Protein AF-0000000077857032 (afdb_homodimer)

Nearest PDB structures (foldseek):
  3gz7-assembly1_B  TM=8.065E-01  e=2.046E-04  Bordetella bronchiseptica
  2q3p-assembly1_A  TM=6.464E-01  e=2.673E-02  Arabidopsis thaliana
  1q53-assembly1_B  TM=6.019E-01  e=1.773E-02  Arabidopsis thaliana
  7w6e-assembly1_A  TM=6.313E-01  e=1.576E-02  Cannabis sativa
  3bgu-assembly1_A  TM=6.142E-01  e=7.253E-02  Thermobifida fusca YX

Organism: Aspergillus terreus (NCBI:txid33178)

pLDDT: mean 90.96, std 9.14, range [57.19, 98.75]

Foldseek 3Di:
DKWKKKWKKFWPVLDDQDLQLLVLVVVLQVVLCVQAVAHKFKWAFPVRRRMIIIITMHPDPCCVPVPVCPDPSNVVSCVSCVVTMDIPDMFIWPWHTDHPDDDDLQALQNAQKKKKKKFWAAPVLVVVLVVLVVVLQVVLCVLSPPHHKTKGWTDDDDPPDPDRITIIIIIGHDNDPVSVVVCCVPPDPSNVCSNVRTPDMDITMIGTDDSD/DKWKKKWKKFWPVLDDQDLQLLVLVVVLQVVLCVQFVAHKFKWAFPVRRRMIIIITMHPDPCCVPVPVCPDPSNVVSCVSCVVTMDIPDMFIWPWHTDHPDDDDLQALQNAQKKKKKKFWAAPVLVVVLVVLVVVLQVVLCVLSPPHHKTKGWTDDDDPPDPDRITIIIIIGHDNDPVSVVVCCVPPDPSNVCSNVRTPDMDITMIGTDDSD

Radius of gyration: 23.75 Å; Cα contacts (8 Å, |Δi|>4): 879; chains: 2; bounding box: 43×75×58 Å

Solvent-accessible surface area (backbone atoms only — not comparable to full-atom values): 21799 Å² total; per-residue (Å²): 106,53,21,21,36,47,30,38,33,32,38,68,80,66,45,79,82,47,62,67,57,48,34,50,50,30,46,42,40,51,51,49,19,67,72,50,71,15,50,35,45,48,24,32,25,65,90,48,64,28,29,34,37,38,41,33,24,28,63,25,70,57,52,46,63,67,49,43,55,74,27,68,68,46,47,51,44,50,59,73,38,51,85,52,36,45,78,75,49,71,48,37,25,55,28,79,42,62,63,78,63,72,90,42,80,39,38,16,87,68,31,66,21,29,36,43,35,41,34,31,22,38,68,88,31,42,65,64,32,53,60,41,44,56,54,38,50,55,54,52,28,64,73,32,56,73,17,42,73,46,53,28,43,55,73,67,75,67,87,84,60,82,68,69,56,42,46,36,38,40,39,37,29,29,83,39,73,64,60,51,54,48,48,68,66,63,40,53,75,75,54,51,43,46,61,75,36,34,82,44,72,48,78,47,42,25,28,70,32,51,50,93,107,52,20,21,37,48,29,37,31,36,36,68,80,65,46,77,84,46,63,68,57,48,34,50,49,30,46,42,40,50,52,49,19,66,71,49,72,16,49,35,43,48,25,32,24,64,91,48,61,28,30,34,37,39,40,34,24,26,63,24,68,58,50,47,63,70,50,42,55,72,26,69,68,45,46,52,45,49,59,73,37,52,84,52,35,45,77,74,50,70,48,37,25,56,25,79,43,62,63,80,64,72,87,43,80,39,38,17,87,68,30,66,21,30,38,44,35,41,35,31,21,38,67,88,33,42,65,62,31,54,59,42,43,57,55,35,49,54,52,51,27,64,72,31,56,73,18,42,72,48,55,29,43,56,73,67,75,66,87,85,59,82,69,70,56,42,47,37,38,40,39,38,29,28,84,39,71,64,59,51,52,47,48,68,66,63,40,53,74,75,53,50,42,47,60,74,36,35,82,45,72,49,77,48,41,25,28,72,33,51,50,94

Sequence (424 aa):
MPVTELALLHLKNHRQISPETKCALVSGASAQARFAGYPVRLYSQIEDPSYIYLLGGWDSVSQHMNEWIPSPTNQNIMSSLADEMEVVWMFHVEIEPASGEMRSASSPLDAPVLAIERCFVGEEEKGEFEDTMMRVKGCVEECTAPRMLRCGWRIDYPEGREETHEEFVMLSGWEDVEDHLRFLETGSEDDKCWKNWTEGVDVRHARLMEVVMPVTELALLHLKNHRQISPETKCALVSGASAQARFAGYPVRLYSQIEDPSYIYLLGGWDSVSQHMNEWIPSPTNQNIMSSLADEMEVVWMFHVEIEPASGEMRSASSPLDAPVLAIERCFVGEEEKGEFEDTMMRVKGCVEECTAPRMLRCGWRIDYPEGREETHEEFVMLSGWEDVEDHLRFLETGSEDDKCWKNWTEGVDVRHARLMEVV

Secondary structure (DSSP, 8-state):
--EEEEEEEEETTSSPPPHHHHHHHHHHHHHHHHHHTS-EEEEEESS-TTEEEEEEEES-HHIIIIIITTSHHHHHHHHHHTTTEEEEEEEEES-PPPPS----TT-GGGSSEEEEEEEEE-GGGHHHHHHHHHHHHHHHHHHSTTPPPEEEEB--PPTT-----EEEEEEEEESSHHHHHHHHHHS-TTGGGGGGG-SEEEEEEEEEPB--/--EEEEEEEEETTSSPPPHHHHHHHHHHHHHHHHHHTS-EEEEEESS-TTEEEEEEEES-HHIIIIIITTSHHHHHHHHHHTTTEEEEEEEEES-PPPPS----TT-GGGSSEEEEEEEEE-GGGHHHHHHHHHHHHHHHHHHSTTPPPEEEEB--PPTT-----EEEEEEEEESSHHHHHHHHHHS-TTTGGGGGG-SEEEEEEEEEPB--

Structure (mmCIF, N/CA/C/O backbone):
data_AF-0000000077857032-model_v1
#
loop_
_entity.id
_entity.type
_entity.pdbx_description
1 polymer 'Uncharacterized protein'
#
loop_
_atom_site.group_PDB
_atom_site.id
_atom_site.type_symbol
_atom_site.label_atom_id
_atom_site.label_alt_id
_atom_site.label_comp_id
_atom_site.label_asym_id
_atom_site.label_entity_id
_atom_site.label_seq_id
_atom_site.pdbx_PDB_ins_code
_atom_site.Cartn_x
_atom_site.Cartn_y
_atom_site.Cartn_z
_atom_site.occupancy
_atom_site.B_iso_or_equiv
_atom_site.auth_seq_id
_atom_site.auth_comp_id
_atom_site.auth_asym_id
_atom_site.auth_atom_id
_atom_site.pdbx_PDB_model_num
ATOM 1 N N . MET A 1 1 ? -12.867 26.5 4.453 1 90.25 1 MET A N 1
ATOM 2 C CA . MET A 1 1 ? -12.125 25.953 3.324 1 90.25 1 MET A CA 1
ATOM 3 C C . MET A 1 1 ? -11.594 24.547 3.648 1 90.25 1 MET A C 1
ATOM 5 O O . MET A 1 1 ? -11.172 24.297 4.773 1 90.25 1 MET A O 1
ATOM 9 N N . PRO A 1 2 ? -11.633 23.703 2.758 1 96.62 2 PRO A N 1
ATOM 10 C CA . PRO A 1 2 ? -11.141 22.344 3.039 1 96.62 2 PRO A CA 1
ATOM 11 C C . PRO A 1 2 ? -9.664 22.328 3.404 1 96.62 2 PRO A C 1
ATOM 13 O O . PRO A 1 2 ? -8.883 23.141 2.912 1 96.62 2 PRO A O 1
ATOM 16 N N . VAL A 1 3 ? -9.281 21.453 4.332 1 98 3 VAL A N 1
ATOM 17 C CA . VAL A 1 3 ? -7.91 21.375 4.824 1 98 3 VAL A CA 1
ATOM 18 C C . VAL A 1 3 ? -7.457 19.922 4.879 1 98 3 VAL A C 1
ATOM 20 O O . VAL A 1 3 ? -8.281 19 4.828 1 98 3 VAL A O 1
ATOM 23 N N . THR A 1 4 ? -6.176 19.734 4.922 1 98.31 4 THR A N 1
ATOM 24 C CA . THR A 1 4 ? -5.586 18.406 5.121 1 98.31 4 THR A CA 1
ATOM 25 C C . THR A 1 4 ? -5.016 18.281 6.531 1 98.31 4 THR A C 1
ATOM 27 O O . THR A 1 4 ? -4.277 19.156 6.992 1 98.31 4 THR A O 1
ATOM 30 N N . GLU A 1 5 ? -5.465 17.281 7.215 1 98.69 5 GLU A N 1
ATOM 31 C CA . GLU A 1 5 ? -4.855 16.875 8.477 1 98.69 5 GLU A CA 1
ATOM 32 C C . GLU A 1 5 ? -3.562 16.109 8.242 1 98.69 5 GLU A C 1
ATOM 34 O O . GLU A 1 5 ? -3.531 15.164 7.449 1 98.69 5 GLU A O 1
ATOM 39 N N . LEU A 1 6 ? -2.508 16.531 8.844 1 98.69 6 LEU A N 1
ATOM 40 C CA . LEU A 1 6 ? -1.268 15.773 8.953 1 98.69 6 LEU A CA 1
ATOM 41 C C . LEU A 1 6 ? -1.005 15.375 10.398 1 98.69 6 LEU A C 1
ATOM 43 O O . LEU A 1 6 ? -0.848 16.234 11.273 1 98.69 6 LEU A O 1
ATOM 47 N N . ALA A 1 7 ? -0.994 14.078 10.633 1 98.56 7 ALA A N 1
ATOM 48 C CA . ALA A 1 7 ? -0.755 13.57 11.977 1 98.56 7 ALA A CA 1
ATOM 49 C C . ALA A 1 7 ? 0.394 12.562 11.984 1 98.56 7 ALA A C 1
ATOM 51 O O . ALA A 1 7 ? 0.593 11.828 11.016 1 98.56 7 ALA A O 1
ATOM 52 N N . LEU A 1 8 ? 1.129 12.617 13 1 98.56 8 LEU A N 1
ATOM 53 C CA . LEU A 1 8 ? 2.16 11.625 13.266 1 98.56 8 LEU A CA 1
ATOM 54 C C . LEU A 1 8 ? 1.795 10.766 14.477 1 98.56 8 LEU A C 1
ATOM 56 O O . LEU A 1 8 ? 1.559 11.297 15.562 1 98.56 8 LEU A O 1
ATOM 60 N N . LEU A 1 9 ? 1.726 9.477 14.18 1 97.62 9 LEU A N 1
ATOM 61 C CA . LEU A 1 9 ? 1.453 8.484 15.219 1 97.62 9 LEU A CA 1
ATOM 62 C C . LEU A 1 9 ? 2.707 7.68 15.539 1 97.62 9 LEU A C 1
ATOM 64 O O . LEU A 1 9 ? 3.594 7.539 14.695 1 97.62 9 LEU A O 1
ATOM 68 N N . HIS A 1 10 ? 2.758 7.211 16.766 1 97.56 10 HIS A N 1
ATOM 69 C CA . HIS A 1 10 ? 3.906 6.41 17.172 1 97.56 10 HIS A CA 1
ATOM 70 C C . HIS A 1 10 ? 3.467 5.152 17.906 1 97.56 10 HIS A C 1
ATOM 72 O O . HIS A 1 10 ? 2.619 5.219 18.812 1 97.56 10 HIS A O 1
ATOM 78 N N . LEU A 1 11 ? 4.043 4.043 17.516 1 96.25 11 LEU A N 1
ATOM 79 C CA . LEU A 1 11 ? 3.812 2.787 18.219 1 96.25 11 LEU A CA 1
ATOM 80 C C . LEU A 1 11 ? 4.574 2.758 19.547 1 96.25 11 LEU A C 1
ATOM 82 O O . LEU A 1 11 ? 5.789 2.951 19.562 1 96.25 11 LEU A O 1
ATOM 86 N N . LYS A 1 12 ? 3.922 2.438 20.562 1 93.12 12 LYS A N 1
ATOM 87 C CA . LYS A 1 12 ? 4.516 2.496 21.891 1 93.12 12 LYS A CA 1
ATOM 88 C C . LYS A 1 12 ? 5.551 1.392 22.078 1 93.12 12 LYS A C 1
ATOM 90 O O . LYS A 1 12 ? 6.488 1.54 22.875 1 93.12 12 LYS A O 1
ATOM 95 N N . ASN A 1 13 ? 5.391 0.287 21.344 1 86.31 13 ASN A N 1
ATOM 96 C CA . ASN A 1 13 ? 6.359 -0.8 21.453 1 86.31 13 ASN A CA 1
ATOM 97 C C . ASN A 1 13 ? 7.633 -0.497 20.656 1 86.31 13 ASN A C 1
ATOM 99 O O . ASN A 1 13 ? 8.609 -1.246 20.734 1 86.31 13 ASN A O 1
ATOM 103 N N . HIS A 1 14 ? 7.648 0.582 19.906 1 83.81 14 HIS A N 1
ATOM 104 C CA . HIS A 1 14 ? 8.766 1.091 19.125 1 83.81 14 HIS A CA 1
ATOM 105 C C . HIS A 1 14 ? 9.227 0.066 18.094 1 83.81 14 HIS A C 1
ATOM 107 O O . HIS A 1 14 ? 10.398 0.056 17.703 1 83.81 14 HIS A O 1
ATOM 113 N N . ARG A 1 15 ? 8.359 -0.955 17.875 1 82.44 15 ARG A N 1
ATOM 114 C CA . ARG A 1 15 ? 8.672 -2.02 16.922 1 82.44 15 ARG A CA 1
ATOM 115 C C . ARG A 1 15 ? 7.672 -2.049 15.781 1 82.44 15 ARG A C 1
ATOM 117 O O . ARG A 1 15 ? 7.312 -1.004 15.234 1 82.44 15 ARG A O 1
ATOM 124 N N . GLN A 1 16 ? 7.25 -3.211 15.43 1 81.81 16 GLN A N 1
ATOM 125 C CA . GLN A 1 16 ? 6.383 -3.402 14.266 1 81.81 16 GLN A CA 1
ATOM 126 C C . GLN A 1 16 ? 4.914 -3.396 14.68 1 81.81 16 GLN A C 1
ATOM 128 O O . GLN A 1 16 ? 4.578 -3.74 15.812 1 81.81 16 GLN A O 1
ATOM 133 N N . ILE A 1 17 ? 4.164 -2.932 13.836 1 88.88 17 ILE A N 1
ATOM 134 C CA . ILE A 1 17 ? 2.725 -2.846 14.062 1 88.88 17 ILE A CA 1
ATOM 135 C C . ILE A 1 17 ? 2.129 -4.25 14.125 1 88.88 17 ILE A C 1
ATOM 137 O O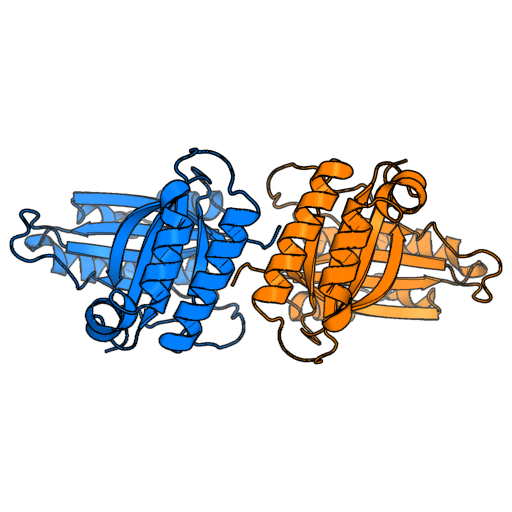 . ILE A 1 17 ? 2.477 -5.117 13.32 1 88.88 17 ILE A O 1
ATOM 141 N N . SER A 1 18 ? 1.318 -4.504 15.133 1 90.94 18 SER A N 1
ATOM 142 C CA . SER A 1 18 ? 0.631 -5.789 15.234 1 90.94 18 SER A CA 1
ATOM 143 C C . SER A 1 18 ? -0.574 -5.844 14.297 1 90.94 18 SER A C 1
ATOM 145 O O . SER A 1 18 ? -1.127 -4.809 13.922 1 90.94 18 SER A O 1
ATOM 147 N N . PRO A 1 19 ? -0.961 -7.074 13.953 1 90.88 19 PRO A N 1
ATOM 148 C CA . PRO A 1 19 ? -2.174 -7.184 13.141 1 90.88 19 PRO A CA 1
ATOM 149 C C . PRO A 1 19 ? -3.389 -6.535 13.797 1 90.88 19 PRO A C 1
ATOM 151 O O . PRO A 1 19 ? -4.219 -5.93 13.109 1 90.88 19 PRO A O 1
ATOM 154 N N . GLU A 1 20 ? -3.475 -6.652 15.031 1 91.44 20 GLU A N 1
ATOM 155 C CA . GLU A 1 20 ? -4.598 -6.07 15.766 1 91.44 20 GLU A CA 1
ATOM 156 C C . GLU A 1 20 ? -4.586 -4.547 15.664 1 91.44 20 GLU A C 1
ATOM 158 O O . GLU A 1 20 ? -5.633 -3.928 15.453 1 91.44 20 GLU A O 1
ATOM 163 N N . THR A 1 21 ? -3.408 -4.012 15.914 1 92.62 21 THR A N 1
ATOM 164 C CA . THR A 1 21 ? -3.279 -2.562 15.812 1 92.62 21 THR A CA 1
ATOM 165 C C . THR A 1 21 ? -3.574 -2.09 14.398 1 92.62 21 THR A C 1
ATOM 167 O O . THR A 1 21 ? -4.238 -1.07 14.203 1 92.62 21 THR A O 1
ATOM 170 N N . LYS A 1 22 ? -3.088 -2.828 13.477 1 93.31 22 LYS A N 1
ATOM 171 C CA . LYS A 1 22 ? -3.342 -2.5 12.078 1 93.31 22 LYS A CA 1
ATOM 172 C C . LYS A 1 22 ? -4.836 -2.529 11.766 1 93.31 22 LYS A C 1
ATOM 174 O O . LYS A 1 22 ? -5.352 -1.641 11.086 1 93.31 22 LYS A O 1
ATOM 179 N N . CYS A 1 23 ? -5.531 -3.504 12.266 1 92.75 23 CYS A N 1
ATOM 180 C CA . CYS A 1 23 ? -6.977 -3.598 12.078 1 92.75 23 CYS A CA 1
ATOM 181 C C . CYS A 1 23 ? -7.688 -2.395 12.68 1 92.75 23 CYS A C 1
ATOM 183 O O . CYS A 1 23 ? -8.617 -1.852 12.086 1 92.75 23 CYS A O 1
ATOM 185 N N . ALA A 1 24 ? -7.211 -2.018 13.805 1 93.06 24 ALA A N 1
ATOM 186 C CA . ALA A 1 24 ? -7.805 -0.855 14.461 1 93.06 24 ALA A CA 1
ATOM 187 C C . ALA A 1 24 ? -7.59 0.409 13.633 1 93.06 24 ALA A C 1
ATOM 189 O O . ALA A 1 24 ? -8.484 1.252 13.531 1 93.06 24 ALA A O 1
ATOM 190 N N . LEU A 1 25 ? -6.434 0.507 13.07 1 93.69 25 LEU A N 1
ATOM 191 C CA . LEU A 1 25 ? -6.133 1.648 12.211 1 93.69 25 LEU A CA 1
ATOM 192 C C . LEU A 1 25 ? -7.008 1.629 10.961 1 93.69 25 LEU A C 1
ATOM 194 O O . LEU A 1 25 ? -7.504 2.672 10.531 1 93.69 25 LEU A O 1
ATOM 198 N N . VAL A 1 26 ? -7.188 0.47 10.422 1 91.38 26 VAL A N 1
ATOM 199 C CA . VAL A 1 26 ? -8.047 0.313 9.25 1 91.38 26 VAL A CA 1
ATOM 200 C C . VAL A 1 26 ? -9.461 0.786 9.578 1 91.38 26 VAL A C 1
ATOM 202 O O . VAL A 1 26 ? -10.039 1.597 8.852 1 91.38 26 VAL A O 1
ATOM 205 N N . SER A 1 27 ? -9.945 0.306 10.617 1 92.44 27 SER A N 1
ATOM 206 C CA . SER A 1 27 ? -11.312 0.641 11.023 1 92.44 27 SER A CA 1
ATOM 207 C C . SER A 1 27 ? -11.445 2.131 11.312 1 92.44 27 SER A C 1
ATOM 209 O O . SER A 1 27 ? -12.422 2.762 10.906 1 92.44 27 SER A O 1
ATOM 211 N N . GLY A 1 28 ? -10.508 2.641 12.008 1 95.44 28 GLY A N 1
ATOM 212 C CA . GLY A 1 28 ? -10.531 4.055 12.336 1 95.44 28 GLY A CA 1
ATOM 213 C C . GLY A 1 28 ? -10.445 4.957 11.117 1 95.44 28 GLY A C 1
ATOM 214 O O . GLY A 1 28 ? -11.203 5.918 10.992 1 95.44 28 GLY A O 1
ATOM 215 N N . ALA A 1 29 ? -9.516 4.621 10.258 1 94.75 29 ALA A N 1
ATOM 216 C CA . ALA A 1 29 ? -9.344 5.406 9.039 1 94.75 29 ALA A CA 1
ATOM 217 C C . ALA A 1 29 ? -10.609 5.367 8.18 1 94.75 29 ALA A C 1
ATOM 219 O O . ALA A 1 29 ? -11 6.383 7.602 1 94.75 29 ALA A O 1
ATOM 220 N N . SER A 1 30 ? -11.195 4.223 8.125 1 93.94 30 SER A N 1
ATOM 221 C CA . SER A 1 30 ? -12.422 4.074 7.352 1 93.94 30 SER A CA 1
ATOM 222 C C . SER A 1 30 ? -13.555 4.906 7.953 1 93.94 30 SER A C 1
ATOM 224 O O . SER A 1 30 ? -14.32 5.543 7.227 1 93.94 30 SER A O 1
ATOM 226 N N . ALA A 1 31 ? -13.672 4.852 9.219 1 96.69 31 ALA A N 1
ATOM 227 C CA . ALA A 1 31 ? -14.695 5.633 9.898 1 96.69 31 ALA A CA 1
ATOM 228 C C . ALA A 1 31 ? -14.484 7.129 9.68 1 96.69 31 ALA A C 1
ATOM 230 O O . ALA A 1 31 ? -15.438 7.863 9.414 1 96.69 31 ALA A O 1
ATOM 231 N N . GLN A 1 32 ? -13.242 7.527 9.789 1 97.25 32 GLN A N 1
ATOM 232 C CA . GLN A 1 32 ? -12.922 8.938 9.562 1 97.25 32 GLN A CA 1
ATOM 233 C C . GLN A 1 32 ? -13.258 9.359 8.141 1 97.25 32 GLN A C 1
ATOM 235 O O . GLN A 1 32 ? -13.82 10.43 7.914 1 97.25 32 GLN A O 1
ATOM 240 N N . ALA A 1 33 ? -12.883 8.562 7.219 1 95.5 33 ALA A N 1
ATOM 241 C CA . ALA A 1 33 ? -13.148 8.859 5.812 1 95.5 33 ALA A CA 1
ATOM 242 C C . ALA A 1 33 ? -14.641 9 5.555 1 95.5 33 ALA A C 1
ATOM 244 O O . ALA A 1 33 ? -15.07 9.914 4.844 1 95.5 33 ALA A O 1
ATOM 245 N N . ARG A 1 34 ? -15.383 8.102 6.121 1 94.5 34 ARG A N 1
ATOM 246 C CA . ARG A 1 34 ? -16.828 8.133 5.945 1 94.5 34 ARG A CA 1
ATOM 247 C C . ARG A 1 34 ? -17.438 9.391 6.551 1 94.5 34 ARG A C 1
ATOM 249 O O . ARG A 1 34 ? -18.312 10.016 5.957 1 94.5 34 ARG A O 1
ATOM 256 N N . PHE A 1 35 ? -16.969 9.766 7.609 1 97.19 35 PHE A N 1
ATOM 257 C CA . PHE A 1 35 ? -17.484 10.945 8.305 1 97.19 35 PHE A CA 1
ATOM 258 C C . PHE A 1 35 ? -17.109 12.219 7.547 1 97.19 35 PHE A C 1
ATOM 260 O O . PHE A 1 35 ? -17.969 13.086 7.336 1 97.19 35 PHE A O 1
ATOM 267 N N . ALA A 1 36 ? -15.844 12.328 7.168 1 96.75 36 ALA A N 1
ATOM 268 C CA . ALA A 1 36 ? -15.305 13.562 6.594 1 96.75 36 ALA A CA 1
ATOM 269 C C . ALA A 1 36 ? -15.664 13.68 5.117 1 96.75 36 ALA A C 1
ATOM 271 O O . ALA A 1 36 ? -15.711 14.781 4.57 1 96.75 36 ALA A O 1
ATOM 272 N N . GLY A 1 37 ? -15.836 12.484 4.453 1 94.81 37 GLY A N 1
ATOM 273 C CA . GLY A 1 37 ? -16.094 12.484 3.023 1 94.81 37 GLY A CA 1
ATOM 274 C C . GLY A 1 37 ? -14.836 12.594 2.184 1 94.8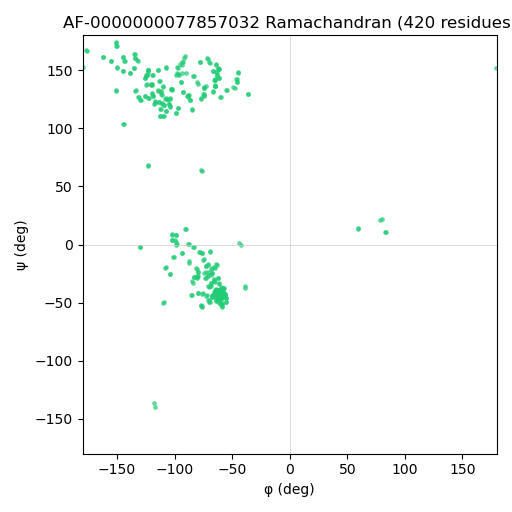1 37 GLY A C 1
ATOM 275 O O . GLY A 1 37 ? -14.906 12.922 0.998 1 94.81 37 GLY A O 1
ATOM 276 N N . TYR A 1 38 ? -13.688 12.453 2.828 1 95 38 TYR A N 1
ATOM 277 C CA . TYR A 1 38 ? -12.383 12.453 2.172 1 95 38 TYR A CA 1
ATOM 278 C C . TYR A 1 38 ? -11.617 11.18 2.488 1 95 38 TYR A C 1
ATOM 280 O O . TYR A 1 38 ? -11.773 10.602 3.568 1 95 38 TYR A O 1
ATOM 288 N N . PRO A 1 39 ? -10.797 10.766 1.581 1 92.81 39 PRO A N 1
ATOM 289 C CA . PRO A 1 39 ? -9.977 9.586 1.895 1 92.81 39 PRO A CA 1
ATOM 290 C C . PRO A 1 39 ? -8.969 9.852 3.01 1 92.81 39 PRO A C 1
ATOM 292 O O . PRO A 1 39 ? -8.57 11 3.229 1 92.81 39 PRO A O 1
ATOM 295 N N . VAL A 1 40 ? -8.719 8.82 3.697 1 95.38 40 VAL A N 1
ATOM 296 C CA . VAL A 1 40 ? -7.652 8.82 4.695 1 95.38 40 VAL A CA 1
ATOM 297 C C . VAL A 1 40 ? -6.52 7.898 4.238 1 95.38 40 VAL A C 1
ATOM 299 O O . VAL A 1 40 ? -6.766 6.789 3.768 1 95.38 40 VAL A O 1
ATOM 302 N N . ARG A 1 41 ? -5.312 8.398 4.324 1 94.56 41 ARG A N 1
ATOM 303 C CA . ARG A 1 41 ? -4.145 7.605 3.949 1 94.56 41 ARG A CA 1
ATOM 304 C C . ARG A 1 41 ? -3.188 7.449 5.125 1 94.56 41 ARG A C 1
ATOM 306 O O . ARG A 1 41 ? -2.975 8.391 5.891 1 94.56 41 ARG A O 1
ATOM 313 N N . LEU A 1 42 ? -2.691 6.246 5.234 1 96.31 42 LEU A N 1
ATOM 314 C CA . LEU A 1 42 ? -1.706 5.93 6.262 1 96.31 42 LEU A CA 1
ATOM 315 C C . LEU A 1 42 ? -0.364 5.57 5.637 1 96.31 42 LEU A C 1
ATOM 317 O O . LEU A 1 42 ? -0.314 4.836 4.645 1 96.31 42 LEU A O 1
ATOM 321 N N . TYR A 1 43 ? 0.689 6.152 6.148 1 96.38 43 TYR A N 1
ATOM 322 C CA . TYR A 1 43 ? 2.041 5.914 5.656 1 96.38 43 TYR A CA 1
ATOM 323 C C . TYR A 1 43 ? 2.959 5.449 6.781 1 96.38 43 TYR A C 1
ATOM 325 O O . TYR A 1 43 ? 2.914 5.988 7.891 1 96.38 43 TYR A O 1
ATOM 333 N N . SER A 1 44 ? 3.785 4.477 6.512 1 95.06 44 SER A N 1
ATOM 334 C CA . SER A 1 44 ? 4.859 4.102 7.426 1 95.06 44 SER A CA 1
ATOM 335 C C . SER A 1 44 ? 6.121 4.91 7.156 1 95.06 44 SER A C 1
ATOM 337 O O . SER A 1 44 ? 6.57 5.012 6.012 1 95.06 44 SER A O 1
ATOM 339 N N . GLN A 1 45 ? 6.633 5.484 8.195 1 96.44 45 GLN A N 1
ATOM 340 C CA . GLN A 1 45 ? 7.902 6.188 8.031 1 96.44 45 GLN A CA 1
ATOM 341 C C . GLN A 1 45 ? 9.023 5.215 7.668 1 96.44 45 GLN A C 1
ATOM 343 O O . GLN A 1 45 ? 9.125 4.129 8.242 1 96.44 45 GLN A O 1
ATOM 348 N N . ILE A 1 46 ? 9.812 5.609 6.746 1 94.31 46 ILE A N 1
ATOM 349 C CA . ILE A 1 46 ? 10.852 4.727 6.234 1 94.31 46 ILE A CA 1
ATOM 350 C C . ILE A 1 46 ? 12.039 4.715 7.195 1 94.31 46 ILE A C 1
ATOM 352 O O . ILE A 1 46 ? 12.602 3.658 7.488 1 94.31 46 ILE A O 1
ATOM 356 N N . GLU A 1 47 ? 12.453 5.887 7.746 1 95.31 47 GLU A N 1
ATOM 357 C CA . GLU A 1 47 ? 13.594 5.992 8.656 1 95.31 47 GLU A CA 1
ATOM 358 C C . GLU A 1 47 ? 13.344 5.211 9.945 1 95.31 47 GLU A C 1
ATOM 360 O O . GLU A 1 47 ? 14.266 4.594 10.484 1 95.31 47 GLU A O 1
ATOM 365 N N . ASP A 1 48 ? 12.148 5.234 10.469 1 94.75 48 ASP A N 1
ATOM 366 C CA . ASP A 1 48 ? 11.727 4.508 11.664 1 94.75 48 ASP A CA 1
ATOM 367 C C . ASP A 1 48 ? 10.273 4.035 11.531 1 94.75 48 ASP A C 1
ATOM 369 O O . ASP A 1 48 ? 9.344 4.809 11.742 1 94.75 48 ASP A O 1
ATOM 373 N N . PRO A 1 49 ? 10.094 2.793 11.266 1 92.75 49 PRO A N 1
ATOM 374 C CA . PRO A 1 49 ? 8.766 2.271 10.938 1 92.75 49 PRO A CA 1
ATOM 375 C C . PRO A 1 49 ? 7.812 2.285 12.133 1 92.75 49 PRO A C 1
ATOM 377 O O . PRO A 1 49 ? 6.625 1.981 11.984 1 92.75 49 PRO A O 1
ATOM 380 N N . SER A 1 50 ? 8.305 2.633 13.297 1 95.19 50 SER A N 1
ATOM 381 C CA . SER A 1 50 ? 7.402 2.752 14.445 1 95.19 50 SER A CA 1
ATOM 382 C C . SER A 1 50 ? 6.586 4.039 14.375 1 95.19 50 SER A C 1
ATOM 384 O O . SER A 1 50 ? 5.652 4.23 15.148 1 95.19 50 SER A O 1
ATOM 386 N N . TYR A 1 51 ? 6.926 4.887 13.406 1 96.88 51 TYR A N 1
ATOM 387 C CA . TYR A 1 51 ? 6.16 6.109 13.18 1 96.88 51 TYR A CA 1
ATOM 388 C C . TYR A 1 51 ? 5.242 5.961 11.977 1 96.88 51 TYR A C 1
ATOM 390 O O . TYR A 1 51 ? 5.645 5.426 10.938 1 96.88 51 TYR A O 1
ATOM 398 N N . ILE A 1 52 ? 3.988 6.379 12.133 1 97 52 ILE A N 1
ATOM 399 C CA . ILE A 1 52 ? 2.963 6.277 11.102 1 97 52 ILE A CA 1
ATOM 400 C C . ILE A 1 52 ? 2.352 7.652 10.844 1 97 52 ILE A C 1
ATOM 402 O O . ILE A 1 52 ? 1.934 8.336 11.781 1 97 52 ILE A O 1
ATOM 406 N N . TYR A 1 53 ? 2.326 8.031 9.594 1 98 53 TYR A N 1
ATOM 407 C CA . TYR A 1 53 ? 1.674 9.281 9.219 1 98 53 TYR A CA 1
ATOM 408 C C . TYR A 1 53 ? 0.233 9.039 8.789 1 98 53 TYR A C 1
ATOM 410 O O . TYR A 1 53 ? -0.058 8.047 8.109 1 98 53 TYR A O 1
ATOM 418 N N . LEU A 1 54 ? -0.618 9.898 9.18 1 97.94 54 LEU A N 1
ATOM 419 C CA . LEU A 1 54 ? -2.004 9.922 8.727 1 97.94 54 LEU A CA 1
ATOM 420 C C . LEU A 1 54 ? -2.312 11.211 7.98 1 97.94 54 LEU A C 1
ATOM 422 O O . LEU A 1 54 ? -2.064 12.305 8.492 1 97.94 54 LEU A O 1
ATOM 426 N N . LEU A 1 55 ? -2.732 11.094 6.742 1 97.56 55 LEU A N 1
ATOM 427 C CA . LEU A 1 55 ? -3.24 12.211 5.953 1 97.56 55 LEU A CA 1
ATOM 428 C C . LEU A 1 55 ? -4.746 12.086 5.734 1 97.56 55 LEU A C 1
ATOM 430 O O . LEU A 1 55 ? -5.219 11.078 5.203 1 97.56 55 LEU A O 1
ATOM 434 N N . GLY A 1 56 ? -5.48 13.086 6.199 1 97.25 56 GLY A N 1
ATOM 435 C CA . GLY A 1 56 ? -6.926 13.094 6.043 1 97.25 56 GLY A CA 1
ATOM 436 C C . GLY A 1 56 ? -7.473 14.461 5.664 1 97.25 56 GLY A C 1
ATOM 437 O O . GLY A 1 56 ? -6.938 15.484 6.082 1 97.25 56 GLY A O 1
ATOM 438 N N . GLY A 1 57 ? -8.508 14.422 4.914 1 97.31 57 GLY A N 1
ATOM 439 C CA . GLY A 1 57 ? -9.141 15.664 4.516 1 97.31 57 GLY A CA 1
ATOM 440 C C . GLY A 1 57 ? -10.336 16.031 5.375 1 97.31 57 GLY A C 1
ATOM 441 O O . GLY A 1 57 ? -10.977 15.156 5.965 1 97.31 57 GLY A O 1
ATOM 442 N N . TRP A 1 58 ? -10.562 17.312 5.434 1 97.94 58 TRP A N 1
ATOM 443 C CA . TRP A 1 58 ? -11.703 17.859 6.16 1 97.94 58 TRP A CA 1
ATOM 444 C C . TRP A 1 58 ? -12.258 19.094 5.453 1 97.94 58 TRP A C 1
ATOM 446 O O . TRP A 1 58 ? -11.508 19.859 4.844 1 97.94 58 TRP A O 1
ATOM 456 N N . ASP A 1 59 ? -13.531 19.25 5.609 1 97.5 59 ASP A N 1
ATOM 457 C CA . ASP A 1 59 ? -14.133 20.469 5.07 1 97.5 59 ASP A CA 1
ATOM 458 C C . ASP A 1 59 ? -13.625 21.703 5.805 1 97.5 59 ASP A C 1
ATOM 460 O O . ASP A 1 59 ? -13.602 22.797 5.242 1 97.5 59 ASP A O 1
ATOM 464 N N . SER A 1 60 ? -13.312 21.469 7.055 1 97.5 60 SER A N 1
ATOM 465 C CA . SER A 1 60 ? -12.789 22.562 7.879 1 97.5 60 SER A CA 1
ATOM 466 C C . SER A 1 60 ? -12.086 22.016 9.117 1 97.5 60 SER A C 1
ATOM 468 O O . SER A 1 60 ? -12.312 20.875 9.516 1 97.5 60 SER A O 1
ATOM 470 N N . VAL A 1 61 ? -11.289 22.906 9.648 1 97.75 61 VAL A N 1
ATOM 471 C CA . VAL A 1 61 ? -10.672 22.547 10.922 1 97.75 61 VAL A CA 1
ATOM 472 C C . VAL A 1 61 ? -11.75 22.281 11.969 1 97.75 61 VAL A C 1
ATOM 474 O O . VAL A 1 61 ? -11.633 21.344 12.758 1 97.75 61 VAL A O 1
ATOM 477 N N . SER A 1 62 ? -12.773 23.047 11.977 1 97.5 62 SER A N 1
ATOM 478 C CA . SER A 1 62 ? -13.859 22.922 12.938 1 97.5 62 SER A CA 1
ATOM 479 C C . SER A 1 62 ? -14.539 21.547 12.828 1 97.5 62 SER A C 1
ATOM 481 O O . SER A 1 62 ? -14.844 20.922 13.844 1 97.5 62 SER A O 1
ATOM 483 N N . GLN A 1 63 ? -14.773 21.109 11.625 1 97.88 63 GLN A N 1
ATOM 484 C CA . GLN A 1 63 ? -15.367 19.781 11.453 1 97.88 63 GLN A CA 1
ATOM 485 C C . GLN A 1 63 ? -14.531 18.703 12.141 1 97.88 63 GLN A C 1
ATOM 487 O O . GLN A 1 63 ? -15.078 17.828 12.812 1 97.88 63 GLN A O 1
ATOM 492 N N . HIS A 1 64 ? -13.242 18.812 11.977 1 98.56 64 HIS A N 1
ATOM 493 C CA . HIS A 1 64 ? -12.344 17.828 12.57 1 98.56 64 HIS A CA 1
ATOM 494 C C . HIS A 1 64 ? -12.305 17.969 14.094 1 98.56 64 HIS A C 1
ATOM 496 O O . HIS A 1 64 ? -12.594 17.016 14.82 1 98.56 64 HIS A O 1
ATOM 502 N N . MET A 1 65 ? -12.109 19.188 14.562 1 97.75 65 MET A N 1
ATOM 503 C CA . MET A 1 65 ? -11.758 19.422 15.961 1 97.75 65 MET A CA 1
ATOM 504 C C . MET A 1 65 ? -13 19.453 16.828 1 97.75 65 MET A C 1
ATOM 506 O O . MET A 1 65 ? -12.977 19.016 17.984 1 97.75 65 MET A O 1
ATOM 510 N N . ASN A 1 66 ? -14.062 19.922 16.312 1 97.94 66 ASN A N 1
ATOM 511 C CA . ASN A 1 66 ? -15.211 20.188 17.172 1 97.94 66 ASN A CA 1
ATOM 512 C C . ASN A 1 66 ? -16.328 19.156 16.938 1 97.94 66 ASN A C 1
ATOM 514 O O . ASN A 1 66 ? -17.219 19.016 17.766 1 97.94 66 ASN A O 1
ATOM 518 N N . GLU A 1 67 ? -16.312 18.469 15.805 1 98.38 67 GLU A N 1
ATOM 519 C CA . GLU A 1 67 ? -17.359 17.484 15.523 1 98.38 67 GLU A CA 1
ATOM 520 C C . GLU A 1 67 ? -16.797 16.062 15.586 1 98.38 67 GLU A C 1
ATOM 522 O O . GLU A 1 67 ? -17.328 15.227 16.312 1 98.38 67 GLU A O 1
ATOM 527 N N . TRP A 1 68 ? -15.727 15.734 14.938 1 98.62 68 TRP A N 1
ATOM 528 C CA . TRP A 1 68 ? -15.195 14.375 14.844 1 98.62 68 TRP A CA 1
ATOM 529 C C . TRP A 1 68 ? -14.484 13.984 16.141 1 98.62 68 TRP A C 1
ATOM 531 O O . TRP A 1 68 ? -14.781 12.93 16.719 1 98.62 68 TRP A O 1
ATOM 541 N N . ILE A 1 69 ? -13.547 14.828 16.578 1 97.94 69 ILE A N 1
ATOM 542 C CA . ILE A 1 69 ? -12.688 14.484 17.703 1 97.94 69 ILE A CA 1
ATOM 543 C C . ILE A 1 69 ? -13.555 14.133 18.906 1 97.94 69 ILE A C 1
ATOM 545 O O . ILE A 1 69 ? -13.352 13.094 19.547 1 97.94 69 ILE A O 1
ATOM 549 N N . PRO A 1 70 ? -14.586 14.938 19.219 1 98.12 70 PRO A N 1
ATOM 550 C CA . PRO A 1 70 ? -15.375 14.586 20.406 1 98.12 70 PRO A CA 1
ATOM 551 C C . PRO A 1 70 ? -16.438 13.539 20.109 1 98.12 70 PRO A C 1
ATOM 553 O O . PRO A 1 70 ? -17.156 13.102 21.016 1 98.12 70 PRO A O 1
ATOM 556 N N . SER A 1 71 ? -16.609 13.07 18.875 1 98 71 SER A N 1
ATOM 557 C CA . SER A 1 71 ? -17.641 12.102 18.531 1 98 71 SER A CA 1
ATOM 558 C C . SER A 1 71 ? -17.406 10.766 19.25 1 98 71 SER A C 1
ATOM 560 O O . SER A 1 71 ? -16.266 10.367 19.469 1 98 71 SER A O 1
ATOM 562 N N . PRO A 1 72 ? -18.531 10.062 19.562 1 97.88 72 PRO A N 1
ATOM 563 C CA . PRO A 1 72 ? -18.391 8.75 20.188 1 97.88 72 PRO A CA 1
ATOM 564 C C . PRO A 1 72 ? -17.578 7.773 19.328 1 97.88 72 PRO A C 1
ATOM 566 O O . PRO A 1 72 ? -16.797 6.984 19.859 1 97.88 72 PRO A O 1
ATOM 569 N N . THR A 1 73 ? -17.781 7.855 18.094 1 97.44 73 THR A N 1
ATOM 570 C CA . THR A 1 73 ? -17.062 6.973 17.188 1 97.44 73 THR A CA 1
ATOM 571 C C . THR A 1 73 ? -15.555 7.164 17.328 1 97.44 73 THR A C 1
ATOM 573 O O . THR A 1 73 ? -14.82 6.191 17.516 1 97.44 73 THR A O 1
ATOM 576 N N . ASN A 1 74 ? -15.109 8.391 17.203 1 97.5 74 ASN A N 1
ATOM 577 C CA . ASN A 1 74 ? -13.68 8.648 17.328 1 97.5 74 ASN A CA 1
ATOM 578 C C . ASN A 1 74 ? -13.156 8.297 18.719 1 97.5 74 ASN A C 1
ATOM 580 O O . ASN A 1 74 ? -12.055 7.754 18.844 1 97.5 74 ASN A O 1
ATOM 584 N N . GLN A 1 75 ? -13.922 8.648 19.719 1 97.19 75 GLN A N 1
ATOM 585 C CA . GLN A 1 75 ? -13.5 8.352 21.094 1 97.19 75 GLN A CA 1
ATOM 586 C C . GLN A 1 75 ? -13.312 6.852 21.297 1 97.19 75 GLN A C 1
ATOM 588 O O . GLN A 1 75 ? -12.359 6.426 21.953 1 97.19 75 GLN A O 1
ATOM 593 N N . ASN A 1 76 ? -14.133 6.066 20.766 1 96.62 76 ASN A N 1
ATOM 594 C CA . ASN A 1 76 ? -14.008 4.613 20.844 1 96.62 76 ASN A CA 1
ATOM 595 C C . ASN A 1 76 ? -12.766 4.117 20.109 1 96.62 76 ASN A C 1
ATOM 597 O O . ASN A 1 76 ? -12.047 3.248 20.609 1 96.62 76 ASN A O 1
ATOM 601 N N . ILE A 1 77 ? -12.539 4.66 18.969 1 94.75 77 ILE A N 1
ATOM 602 C CA . ILE A 1 77 ? -11.375 4.289 18.172 1 94.75 77 ILE A CA 1
ATOM 603 C C . ILE A 1 77 ? -10.102 4.637 18.953 1 94.75 77 ILE A C 1
ATOM 605 O O . ILE A 1 77 ? -9.195 3.809 19.062 1 94.75 77 ILE A O 1
ATOM 609 N N . MET A 1 78 ? -10.055 5.859 19.453 1 94.81 78 MET A N 1
ATOM 610 C CA . MET A 1 78 ? -8.883 6.312 20.203 1 94.81 78 MET A CA 1
ATOM 611 C C . MET A 1 78 ? -8.648 5.438 21.422 1 94.81 78 MET A C 1
ATOM 613 O O . MET A 1 78 ? -7.504 5.113 21.75 1 94.81 78 MET A O 1
ATOM 617 N N . SER A 1 79 ? -9.703 5.078 22.062 1 94.94 79 SER A N 1
ATOM 618 C CA . SER A 1 79 ? -9.602 4.207 23.234 1 94.94 79 SER A CA 1
ATOM 619 C C . SER A 1 79 ? -9.023 2.848 22.859 1 94.94 79 SER A C 1
ATOM 621 O O . SER A 1 79 ? -8.195 2.297 23.578 1 94.94 79 SER A O 1
ATOM 623 N N . SER A 1 80 ? -9.414 2.336 21.766 1 93.44 80 SER A N 1
ATOM 624 C CA . SER A 1 80 ? -8.953 1.024 21.312 1 93.44 80 SER A CA 1
ATOM 625 C C . SER A 1 80 ? -7.473 1.048 20.953 1 93.44 80 SER A C 1
ATOM 627 O O . SER A 1 80 ? -6.797 0.018 21.016 1 93.44 80 SER A O 1
ATOM 629 N N . LEU A 1 81 ? -6.965 2.184 20.609 1 95.12 81 LEU A N 1
ATOM 630 C CA . LEU A 1 81 ? -5.59 2.305 20.125 1 95.12 81 LEU A CA 1
ATOM 631 C C . LEU A 1 81 ? -4.676 2.812 21.25 1 95.12 81 LEU A C 1
ATOM 633 O O . LEU A 1 81 ? -3.451 2.75 21.125 1 95.12 81 LEU A O 1
ATOM 637 N N . ALA A 1 82 ? -5.23 3.252 22.328 1 93.88 82 ALA A N 1
ATOM 638 C CA . ALA A 1 82 ? -4.535 4.035 23.344 1 93.88 82 ALA A CA 1
ATOM 639 C C . ALA A 1 82 ? -3.379 3.242 23.953 1 93.88 82 ALA A C 1
ATOM 641 O O . ALA A 1 82 ? -2.34 3.814 24.297 1 93.88 82 ALA A O 1
ATOM 642 N N . ASP A 1 83 ? -3.48 1.954 24.078 1 94.31 83 ASP A N 1
ATOM 643 C CA . ASP A 1 83 ? -2.438 1.146 24.703 1 94.31 83 ASP A CA 1
ATOM 644 C C . ASP A 1 83 ? -1.29 0.883 23.734 1 94.31 83 ASP A C 1
ATOM 646 O O . ASP A 1 83 ? -0.155 0.646 24.156 1 94.31 83 ASP A O 1
ATOM 650 N N . GLU A 1 84 ? -1.581 0.959 22.484 1 95 84 GLU A N 1
ATOM 651 C CA . GLU A 1 84 ? -0.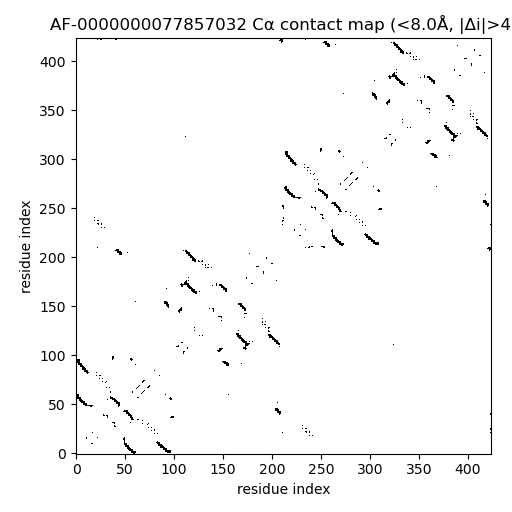608 0.507 21.484 1 95 84 GLU A CA 1
ATOM 652 C C . GLU A 1 84 ? 0.088 1.688 20.812 1 95 84 GLU A C 1
ATOM 654 O O . GLU A 1 84 ? 1.197 1.55 20.297 1 95 84 GLU A O 1
ATOM 659 N N . MET A 1 85 ? -0.604 2.84 20.797 1 95.38 85 MET A N 1
ATOM 660 C CA . MET A 1 85 ? -0.096 3.951 20 1 95.38 85 MET A CA 1
ATOM 661 C C . MET A 1 85 ? -0.385 5.285 20.688 1 95.38 85 MET A C 1
ATOM 663 O O . MET A 1 85 ? -1.244 5.367 21.562 1 95.38 85 MET A O 1
ATOM 667 N N . GLU A 1 86 ? 0.344 6.266 20.266 1 96.06 86 GLU A N 1
ATOM 668 C CA . GLU A 1 86 ? 0.118 7.641 20.703 1 96.06 86 GLU A CA 1
ATOM 669 C C . GLU A 1 86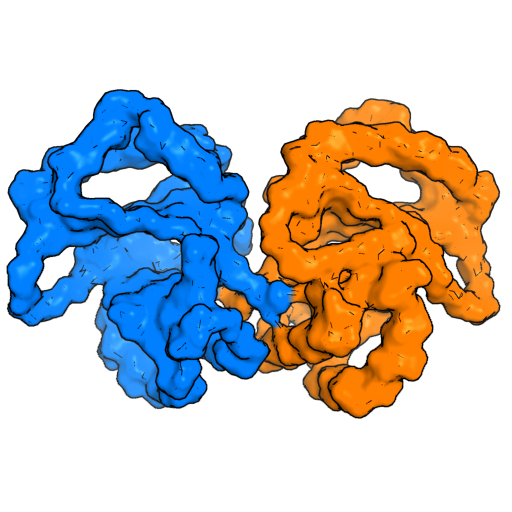 ? 0.179 8.609 19.531 1 96.06 86 GLU A C 1
ATOM 671 O O . GLU A 1 86 ? 0.82 8.32 18.516 1 96.06 86 GLU A O 1
ATOM 676 N N . VAL A 1 87 ? -0.539 9.672 19.688 1 96.81 87 VAL A N 1
ATOM 677 C CA . VAL A 1 87 ? -0.437 10.781 18.734 1 96.81 87 VAL A CA 1
ATOM 678 C C . VAL A 1 87 ? 0.725 11.688 19.125 1 96.81 87 VAL A C 1
ATOM 680 O O . VAL A 1 87 ? 0.706 12.305 20.203 1 96.81 87 VAL A O 1
ATOM 683 N N . VAL A 1 88 ? 1.705 11.758 18.266 1 97.31 88 VAL A N 1
ATOM 684 C CA . VAL A 1 88 ? 2.861 12.609 18.531 1 97.31 88 VAL A CA 1
ATOM 685 C C . VAL A 1 88 ? 2.494 14.07 18.281 1 97.31 88 VAL A C 1
ATOM 687 O O . VAL A 1 88 ? 2.705 14.93 19.141 1 97.31 88 VAL A O 1
ATOM 690 N N . TRP A 1 89 ? 1.979 14.375 17.141 1 97.19 89 TRP A N 1
ATOM 691 C CA . TRP A 1 89 ? 1.429 15.688 16.797 1 97.19 89 TRP A CA 1
ATOM 692 C C . TRP A 1 89 ? 0.402 15.57 15.68 1 97.19 89 TRP A C 1
ATOM 694 O O . TRP A 1 89 ? 0.344 14.555 14.992 1 97.19 89 TRP A O 1
ATOM 704 N N . MET A 1 90 ? -0.399 16.469 15.602 1 98.12 90 MET A N 1
ATOM 705 C CA . MET A 1 90 ? -1.402 16.594 14.547 1 98.12 90 MET A CA 1
ATOM 706 C C . MET A 1 90 ? -1.738 18.062 14.289 1 98.12 90 MET A C 1
ATOM 708 O O . MET A 1 90 ? -1.915 18.844 15.227 1 98.12 90 MET A O 1
ATOM 712 N N . PHE A 1 91 ? -1.749 18.438 13.031 1 98.19 91 PHE A N 1
ATOM 713 C CA . PHE A 1 91 ? -2.162 19.797 12.68 1 98.19 91 PHE A CA 1
ATOM 714 C C . PHE A 1 91 ? -2.787 19.828 11.289 1 98.19 91 PHE A C 1
ATOM 716 O O . PHE A 1 91 ? -2.908 18.781 10.633 1 98.19 91 PHE A O 1
ATOM 723 N N . HIS A 1 92 ? -3.285 20.953 10.953 1 98.69 92 HIS A N 1
ATOM 724 C CA . HIS A 1 92 ? -3.951 21.109 9.672 1 98.69 92 HIS A CA 1
ATOM 725 C C . HIS A 1 92 ? -3.17 22.047 8.758 1 98.69 92 HIS A C 1
ATOM 727 O O . HIS A 1 92 ? -2.615 23.047 9.227 1 98.69 92 HIS A O 1
ATOM 733 N N . VAL A 1 93 ? -3.15 21.688 7.566 1 98.44 93 VAL A N 1
ATOM 734 C CA . VAL A 1 93 ? -2.404 22.469 6.574 1 98.44 93 VAL A CA 1
ATOM 735 C C . VAL A 1 93 ? -3.338 22.891 5.445 1 98.44 93 VAL A C 1
ATOM 737 O O . VAL A 1 93 ? -4.285 22.188 5.105 1 98.44 93 VAL A O 1
ATOM 740 N N . GLU A 1 94 ? -2.998 24.062 4.867 1 97.44 94 GLU A N 1
ATOM 741 C CA . GLU A 1 94 ? -3.754 24.562 3.725 1 97.44 94 GLU A CA 1
ATOM 742 C C . GLU A 1 94 ? -3.385 23.828 2.447 1 97.44 94 GLU A C 1
ATOM 744 O O . GLU A 1 94 ? -2.857 24.406 1.504 1 97.44 94 GLU A O 1
ATOM 749 N N . ILE A 1 95 ? -3.65 22.609 2.422 1 96.69 95 ILE A N 1
ATOM 750 C CA . ILE A 1 95 ? -3.523 21.734 1.264 1 96.69 95 ILE A CA 1
ATOM 751 C C . ILE A 1 95 ? -4.887 21.141 0.912 1 96.69 95 ILE A C 1
ATOM 753 O O . ILE A 1 95 ? -5.598 20.641 1.786 1 96.69 95 ILE A O 1
ATOM 757 N N . GLU A 1 96 ? -5.191 21.266 -0.329 1 94.12 96 GLU A N 1
ATOM 758 C CA . GLU A 1 96 ? -6.449 20.672 -0.764 1 94.12 96 GLU A CA 1
ATOM 759 C C . GLU A 1 96 ? -6.465 19.172 -0.513 1 94.12 96 GLU A C 1
ATOM 761 O O . GLU A 1 96 ? -5.523 18.469 -0.881 1 94.12 96 GLU A O 1
ATOM 766 N N . PRO A 1 97 ? -7.543 18.766 0.181 1 94.62 97 PRO A N 1
ATOM 767 C CA . PRO A 1 97 ? -7.617 17.312 0.446 1 94.62 97 PRO A CA 1
ATOM 768 C C . PRO A 1 97 ? -7.703 16.484 -0.831 1 94.62 97 PRO A C 1
ATOM 770 O O . PRO A 1 97 ? -8.203 16.969 -1.853 1 94.62 97 PRO A O 1
ATOM 773 N N . ALA A 1 98 ? -7.156 15.281 -0.608 1 87.62 98 ALA A N 1
ATOM 774 C CA . ALA A 1 98 ? -7.316 14.344 -1.711 1 87.62 98 ALA A CA 1
ATOM 775 C C . ALA A 1 98 ? -8.781 13.992 -1.926 1 87.62 98 ALA A C 1
ATOM 777 O O . ALA A 1 98 ? -9.578 14.008 -0.982 1 87.62 98 ALA A O 1
ATOM 778 N N . SER A 1 99 ? -9.102 13.883 -3.117 1 77.19 99 SER A N 1
ATOM 779 C CA . SER A 1 99 ? -10.461 13.469 -3.428 1 77.19 99 SER A CA 1
ATOM 780 C C . SER A 1 99 ? -10.539 11.969 -3.693 1 77.19 99 SER A C 1
ATOM 782 O O . SER A 1 99 ? -9.508 11.305 -3.805 1 77.19 99 SER A O 1
ATOM 784 N N . GLY A 1 100 ? -11.695 11.312 -3.289 1 63.22 100 GLY A N 1
ATOM 785 C CA . GLY A 1 100 ? -11.992 9.891 -3.389 1 63.22 100 GLY A CA 1
ATOM 786 C C . GLY A 1 100 ? -11.57 9.281 -4.711 1 63.22 100 GLY A C 1
ATOM 787 O O . GLY A 1 100 ? -11.766 8.094 -4.949 1 63.22 100 GLY A O 1
ATOM 788 N N . GLU A 1 101 ? -11.016 10.195 -5.508 1 58.06 101 GLU A N 1
ATOM 789 C CA . GLU A 1 101 ? -10.75 9.656 -6.84 1 58.06 101 GLU A CA 1
ATOM 790 C C . GLU A 1 101 ? -9.617 8.633 -6.801 1 58.06 101 GLU A C 1
ATOM 792 O O . GLU A 1 101 ? -8.859 8.578 -5.832 1 58.06 101 GLU A O 1
ATOM 797 N N . MET A 1 102 ? -9.539 7.723 -7.781 1 60.84 102 MET A N 1
ATOM 798 C CA . MET A 1 102 ? -8.586 6.676 -8.148 1 60.84 102 MET A CA 1
ATOM 799 C C . MET A 1 102 ? -7.16 7.207 -8.109 1 60.84 102 MET A C 1
ATOM 801 O O . MET A 1 102 ? -6.926 8.398 -8.336 1 60.84 102 MET A O 1
ATOM 805 N N . ARG A 1 103 ? -6.359 6.402 -7.695 1 66.81 103 ARG A N 1
ATOM 806 C CA . ARG A 1 103 ? -4.926 6.645 -7.801 1 66.81 103 ARG A CA 1
ATOM 807 C C . ARG A 1 103 ? -4.586 7.359 -9.109 1 66.81 103 ARG A C 1
ATOM 809 O O . ARG A 1 103 ? -5.199 7.098 -10.141 1 66.81 103 ARG A O 1
ATOM 816 N N . SER A 1 104 ? -3.811 8.461 -8.891 1 73.81 104 SER A N 1
ATOM 817 C CA . SER A 1 104 ? -3.365 9.25 -10.031 1 73.81 104 SER A CA 1
ATOM 818 C C . SER A 1 104 ? -1.844 9.289 -10.125 1 73.81 104 SER A C 1
ATOM 820 O O . SER A 1 104 ? -1.161 9.453 -9.109 1 73.81 104 SER A O 1
ATOM 822 N N . ALA A 1 105 ? -1.379 9.148 -11.273 1 75.06 105 ALA A N 1
ATOM 823 C CA . ALA A 1 105 ? 0.059 9.219 -11.523 1 75.06 105 ALA A CA 1
ATOM 824 C C . ALA A 1 105 ? 0.612 10.594 -11.188 1 75.06 105 ALA A C 1
ATOM 826 O O . ALA A 1 105 ? 1.813 10.75 -10.953 1 75.06 105 ALA A O 1
ATOM 827 N N . SER A 1 106 ? -0.25 11.516 -11.094 1 85.38 106 SER A N 1
ATOM 828 C CA . SER A 1 106 ? 0.21 12.883 -10.852 1 85.38 106 SER A CA 1
ATOM 829 C C . SER A 1 106 ? 0.215 13.211 -9.367 1 85.38 106 SER A C 1
ATOM 831 O O . SER A 1 106 ? 0.76 14.234 -8.953 1 85.38 106 SER A O 1
ATOM 833 N N . SER A 1 107 ? -0.317 12.32 -8.602 1 89.69 107 SER A N 1
ATOM 834 C CA . SER A 1 107 ? -0.402 12.586 -7.168 1 89.69 107 SER A CA 1
ATOM 835 C C . SER A 1 107 ? 0.855 12.117 -6.445 1 89.69 107 SER A C 1
ATOM 837 O O . SER A 1 107 ? 1.243 10.953 -6.551 1 89.69 107 SER A O 1
ATOM 839 N N . PRO A 1 108 ? 1.444 13.008 -5.699 1 94.12 108 PRO A N 1
ATOM 840 C CA . PRO A 1 108 ? 2.586 12.555 -4.902 1 94.12 108 PRO A CA 1
ATOM 841 C C . PRO A 1 108 ? 2.195 11.531 -3.842 1 94.12 108 PRO A C 1
ATOM 843 O O . PRO A 1 108 ? 3.049 10.789 -3.348 1 94.12 108 PRO A O 1
ATOM 846 N N . LEU A 1 109 ? 0.895 11.492 -3.496 1 92.75 109 LEU A N 1
ATOM 847 C CA . LEU A 1 109 ? 0.414 10.633 -2.422 1 92.75 109 LEU A CA 1
ATOM 848 C C . LEU A 1 109 ? 0.422 9.172 -2.852 1 92.75 109 LEU A C 1
ATOM 850 O O . LEU A 1 109 ? 0.367 8.273 -2.01 1 92.75 109 LEU A O 1
ATOM 854 N N . ASP A 1 110 ? 0.472 8.945 -4.133 1 89.06 110 ASP A N 1
ATOM 855 C CA . ASP A 1 110 ? 0.45 7.59 -4.676 1 89.06 110 ASP A CA 1
ATOM 856 C C . ASP A 1 110 ? 1.849 7.145 -5.094 1 89.06 110 ASP A C 1
ATOM 858 O O . ASP A 1 110 ? 2.012 6.078 -5.688 1 89.06 110 ASP A O 1
ATOM 862 N N . ALA A 1 111 ? 2.848 7.988 -4.832 1 91 111 ALA A N 1
ATOM 863 C CA . ALA A 1 111 ? 4.223 7.668 -5.211 1 91 111 ALA A CA 1
ATOM 864 C C . ALA A 1 111 ? 4.789 6.559 -4.328 1 91 111 ALA A C 1
ATOM 866 O O . ALA A 1 111 ? 4.305 6.328 -3.219 1 91 111 ALA A O 1
ATOM 867 N N . PRO A 1 112 ? 5.824 5.891 -4.766 1 88.75 112 PRO A N 1
ATOM 868 C CA . PRO A 1 112 ? 6.473 4.855 -3.953 1 88.75 112 PRO A CA 1
ATOM 869 C C . PRO A 1 112 ? 7 5.395 -2.627 1 88.75 112 PRO A C 1
ATOM 871 O O . PRO A 1 112 ? 6.906 4.719 -1.6 1 88.75 112 PRO A O 1
ATOM 874 N N . VAL A 1 113 ? 7.535 6.613 -2.705 1 93.56 113 VAL A N 1
ATOM 875 C CA . VAL A 1 113 ? 8.055 7.273 -1.511 1 93.56 113 VAL A CA 1
ATOM 876 C C . VAL A 1 113 ? 7.477 8.688 -1.41 1 93.56 113 VAL A C 1
ATOM 878 O O . VAL A 1 113 ? 7.555 9.461 -2.363 1 93.56 113 VAL A O 1
ATOM 881 N N . LEU A 1 114 ? 6.879 8.938 -0.312 1 97 114 LEU A N 1
ATOM 882 C CA . LEU A 1 114 ? 6.418 10.289 0.001 1 97 114 LEU A CA 1
ATOM 883 C C . LEU A 1 114 ? 7.43 11.016 0.877 1 97 114 LEU A C 1
ATOM 885 O O . LEU A 1 114 ? 7.754 10.555 1.974 1 97 114 LEU A O 1
ATOM 889 N N . ALA A 1 115 ? 7.961 12.078 0.359 1 97.75 115 ALA A N 1
ATOM 890 C CA . ALA A 1 115 ? 8.789 12.953 1.188 1 97.75 115 ALA A CA 1
ATOM 891 C C . ALA A 1 115 ? 7.93 13.977 1.923 1 97.75 115 ALA A C 1
ATOM 893 O O . ALA A 1 115 ? 7.137 14.695 1.304 1 97.75 115 ALA A O 1
ATOM 894 N N . ILE A 1 116 ? 8.062 13.977 3.174 1 98.38 116 ILE A N 1
ATOM 895 C CA . ILE A 1 116 ? 7.371 14.93 4.035 1 98.38 116 ILE A CA 1
ATOM 896 C C . ILE A 1 116 ? 8.375 15.922 4.613 1 98.38 116 ILE A C 1
ATOM 898 O O . ILE A 1 116 ? 9.211 15.555 5.449 1 98.38 116 ILE A O 1
ATOM 902 N N . GLU A 1 117 ? 8.281 17.141 4.164 1 96.25 117 GLU A N 1
ATOM 903 C CA . GLU A 1 117 ? 9.18 18.203 4.633 1 96.25 117 GLU A CA 1
ATOM 904 C C . GLU A 1 117 ? 8.414 19.25 5.426 1 96.25 117 GLU A C 1
ATOM 906 O O . GLU A 1 117 ? 7.441 19.828 4.934 1 96.25 117 GLU A O 1
ATOM 911 N N . ARG A 1 118 ? 8.805 19.469 6.609 1 97.19 118 ARG A N 1
ATOM 912 C CA . ARG A 1 118 ? 8.281 20.516 7.465 1 97.19 118 ARG A CA 1
ATOM 913 C C . ARG A 1 118 ? 9.297 21.641 7.633 1 97.19 118 ARG A C 1
ATOM 915 O O . ARG A 1 118 ? 10.359 21.438 8.219 1 97.19 118 ARG A O 1
ATOM 922 N N . CYS A 1 119 ? 8.93 22.828 7.117 1 95.06 119 CYS A N 1
ATOM 923 C CA . CYS A 1 119 ? 9.805 24 7.168 1 95.06 119 CYS A CA 1
ATOM 924 C C . CYS A 1 119 ? 9.344 24.984 8.234 1 95.06 119 CYS A C 1
ATOM 926 O O . CYS A 1 119 ? 8.188 25.406 8.234 1 95.06 119 CYS A O 1
ATOM 928 N N . PHE A 1 120 ? 10.25 25.328 9.125 1 95.81 120 PHE A N 1
ATOM 929 C CA . PHE A 1 120 ? 9.977 26.328 10.156 1 95.81 120 PHE A CA 1
ATOM 930 C C . PHE A 1 120 ? 10.531 27.688 9.766 1 95.81 120 PHE A C 1
ATOM 932 O O . PHE A 1 120 ? 11.75 27.875 9.68 1 95.81 120 PHE A O 1
ATOM 939 N N . VAL A 1 121 ? 9.578 28.609 9.531 1 95.19 121 VAL A N 1
ATOM 940 C CA . VAL A 1 121 ? 9.938 29.906 8.953 1 95.19 121 VAL A CA 1
ATOM 941 C C . VAL A 1 121 ? 9.57 31.016 9.922 1 95.19 121 VAL A C 1
ATOM 943 O O . VAL A 1 121 ? 8.43 31.109 10.383 1 95.19 121 VAL A O 1
ATOM 946 N N . GLY A 1 122 ? 10.547 31.844 10.195 1 92.44 122 GLY A N 1
ATOM 947 C CA . GLY A 1 122 ? 10.242 33 11.008 1 92.44 122 GLY A CA 1
ATOM 948 C C . GLY A 1 122 ? 9.266 33.969 10.336 1 92.44 122 GLY A C 1
ATOM 949 O O . GLY A 1 122 ? 9.195 34.031 9.109 1 92.44 122 GLY A O 1
ATOM 950 N N . GLU A 1 123 ? 8.617 34.656 11.141 1 88.44 123 GLU A N 1
ATOM 951 C CA . GLU A 1 123 ? 7.613 35.594 10.625 1 88.44 123 GLU A CA 1
ATOM 952 C C . GLU A 1 123 ? 8.234 36.594 9.664 1 88.44 123 GLU A C 1
ATOM 954 O O . GLU A 1 123 ? 7.625 36.969 8.656 1 88.44 123 GLU A O 1
ATOM 959 N N . GLU A 1 124 ? 9.375 37.031 9.93 1 89.75 124 GLU A N 1
ATOM 960 C CA . GLU A 1 124 ? 10.031 38.062 9.141 1 89.75 124 GLU A CA 1
ATOM 961 C C . GLU A 1 124 ? 10.5 37.531 7.797 1 89.75 124 GLU A C 1
ATOM 963 O O . GLU A 1 124 ? 10.648 38.281 6.832 1 89.75 124 GLU A O 1
ATOM 968 N N . GLU A 1 125 ? 10.695 36.219 7.77 1 91.44 125 GLU A N 1
ATOM 969 C CA . GLU A 1 125 ? 11.266 35.625 6.57 1 91.44 125 GLU A CA 1
ATOM 970 C C . GLU A 1 125 ? 10.18 35.031 5.68 1 91.44 125 GLU A C 1
ATOM 972 O O . GLU A 1 125 ? 10.477 34.5 4.613 1 91.44 125 GLU A O 1
ATOM 977 N N . LYS A 1 126 ? 9.016 35.125 6.074 1 92.44 126 LYS A N 1
ATOM 978 C CA . LYS A 1 126 ? 7.906 34.438 5.402 1 92.44 126 LYS A CA 1
ATOM 979 C C . LYS A 1 126 ? 7.797 34.875 3.945 1 92.44 126 LYS A C 1
ATOM 981 O O . LYS A 1 126 ? 7.621 34.062 3.053 1 92.44 126 LYS A O 1
ATOM 986 N N . GLY A 1 127 ? 7.871 36.125 3.682 1 92.06 127 GLY A N 1
ATOM 987 C CA . GLY A 1 127 ? 7.781 36.656 2.328 1 92.06 127 GLY A CA 1
ATOM 988 C C . GLY A 1 127 ? 8.859 36.125 1.407 1 92.06 127 GLY A C 1
ATOM 989 O O . GLY A 1 127 ? 8.57 35.625 0.312 1 92.06 127 GLY A O 1
ATOM 990 N N . GLU A 1 128 ? 10.078 36.219 1.844 1 90.38 128 GLU A N 1
ATOM 991 C CA . GLU A 1 128 ? 11.211 35.719 1.06 1 90.38 128 GLU A CA 1
ATOM 992 C C . GLU A 1 128 ? 11.109 34.219 0.843 1 90.38 128 GLU A C 1
ATOM 994 O O . GLU A 1 128 ? 11.438 33.719 -0.236 1 90.38 128 GLU A O 1
ATOM 999 N N . PHE A 1 129 ? 10.68 33.625 1.92 1 94 129 PHE A N 1
ATOM 1000 C CA . PHE A 1 129 ? 10.508 32.188 1.823 1 94 129 PHE A CA 1
ATOM 1001 C C . PHE A 1 129 ? 9.492 31.828 0.738 1 94 129 PHE A C 1
ATOM 1003 O O . PHE A 1 129 ? 9.758 30.969 -0.107 1 94 129 PHE A O 1
ATOM 1010 N N . GLU A 1 130 ? 8.344 32.469 0.678 1 92.88 130 GLU A N 1
ATOM 1011 C CA . GLU A 1 130 ? 7.285 32.188 -0.292 1 92.88 130 GLU A CA 1
ATOM 1012 C C . GLU A 1 130 ? 7.766 32.438 -1.718 1 92.88 130 GLU A C 1
ATOM 1014 O O . GLU A 1 130 ? 7.445 31.672 -2.631 1 92.88 130 GLU A O 1
ATOM 1019 N N . ASP A 1 131 ? 8.508 33.469 -1.913 1 90.44 131 ASP A N 1
ATOM 1020 C CA . ASP A 1 131 ? 9.055 33.781 -3.23 1 90.44 131 ASP A CA 1
ATOM 1021 C C . ASP A 1 131 ? 9.977 32.656 -3.717 1 90.44 131 ASP A C 1
ATOM 1023 O O . ASP A 1 131 ? 9.898 32.25 -4.875 1 90.44 131 ASP A O 1
ATOM 1027 N N . THR A 1 132 ? 10.773 32.25 -2.777 1 88.56 132 THR A N 1
ATOM 1028 C CA . THR A 1 132 ? 11.727 31.188 -3.115 1 88.56 132 THR A CA 1
ATOM 1029 C C . THR A 1 132 ? 11.008 29.875 -3.369 1 88.56 132 THR A C 1
ATOM 1031 O O . THR A 1 132 ? 11.406 29.094 -4.242 1 88.56 132 THR A O 1
ATOM 1034 N N . MET A 1 133 ? 9.969 29.656 -2.619 1 90.69 133 MET A N 1
ATOM 1035 C CA . MET A 1 133 ? 9.25 28.391 -2.711 1 90.69 133 MET A CA 1
ATOM 1036 C C . MET A 1 133 ? 8.586 28.25 -4.078 1 90.69 133 MET A C 1
ATOM 1038 O O . MET A 1 133 ? 8.453 27.141 -4.594 1 90.69 133 MET A O 1
ATOM 1042 N N . MET A 1 134 ? 8.18 29.344 -4.676 1 86.88 134 MET A N 1
ATOM 1043 C CA . MET A 1 134 ? 7.598 29.297 -6.016 1 86.88 134 MET A CA 1
ATOM 1044 C C . MET A 1 134 ? 8.586 28.703 -7.016 1 86.88 134 MET A C 1
ATOM 1046 O O . MET A 1 134 ? 8.211 27.891 -7.863 1 86.88 134 MET A O 1
ATOM 1050 N N . ARG A 1 135 ? 9.773 29.062 -6.848 1 84.5 135 ARG A N 1
ATOM 1051 C CA . ARG A 1 135 ? 10.812 28.547 -7.723 1 84.5 135 ARG A CA 1
ATOM 1052 C C . ARG A 1 135 ? 11.102 27.078 -7.418 1 84.5 135 ARG A C 1
ATOM 1054 O O . ARG A 1 135 ? 11.242 26.266 -8.328 1 84.5 135 ARG A O 1
ATOM 1061 N N . VAL A 1 136 ? 11.18 26.844 -6.191 1 86.31 136 VAL A N 1
ATOM 1062 C CA . VAL A 1 136 ? 11.469 25.484 -5.738 1 86.31 136 VAL A CA 1
ATOM 1063 C C . VAL A 1 136 ? 10.375 24.531 -6.211 1 86.31 136 VAL A C 1
ATOM 1065 O O . VAL A 1 136 ? 10.656 23.406 -6.633 1 86.31 136 VAL A O 1
ATOM 1068 N N . LYS A 1 137 ? 9.164 25 -6.113 1 90.88 137 LYS A N 1
ATOM 1069 C CA . LYS A 1 137 ? 8.031 24.203 -6.555 1 90.88 137 LYS A CA 1
ATOM 1070 C C . LYS A 1 137 ? 8.195 23.766 -8.008 1 90.88 137 LYS A C 1
ATOM 1072 O O . LYS A 1 137 ? 8 22.594 -8.336 1 90.88 137 LYS A O 1
ATOM 1077 N N . GLY A 1 138 ? 8.5 24.641 -8.852 1 88.69 138 GLY A N 1
ATOM 1078 C CA . GLY A 1 138 ? 8.727 24.328 -10.25 1 88.69 138 GLY A CA 1
ATOM 1079 C C . GLY A 1 138 ? 9.812 23.281 -10.461 1 88.69 138 GLY A C 1
ATOM 1080 O O . GLY A 1 138 ? 9.648 22.359 -11.25 1 88.69 138 GLY A O 1
ATOM 1081 N N . CYS A 1 139 ? 10.883 23.406 -9.703 1 88.12 139 CYS A N 1
ATOM 1082 C CA . CYS A 1 139 ? 12.016 22.5 -9.828 1 88.12 139 CYS A CA 1
ATOM 1083 C C . CYS A 1 139 ? 11.633 21.094 -9.367 1 88.12 139 CYS A C 1
ATOM 1085 O O . CYS A 1 139 ? 11.969 20.109 -10.031 1 88.12 139 CYS A O 1
ATOM 1087 N N . VAL A 1 140 ? 10.961 21.047 -8.234 1 90.75 140 VAL A N 1
ATOM 1088 C CA . VAL A 1 140 ? 10.539 19.766 -7.688 1 90.75 140 VAL A CA 1
ATOM 1089 C C . VAL A 1 140 ? 9.609 19.062 -8.672 1 90.75 140 VAL A C 1
ATOM 1091 O O . VAL A 1 140 ? 9.781 17.875 -8.961 1 90.75 140 VAL A O 1
ATOM 1094 N N . GLU A 1 141 ? 8.68 19.781 -9.227 1 92.62 141 GLU A N 1
ATOM 1095 C CA . GLU A 1 141 ? 7.684 19.203 -10.125 1 92.62 141 GLU A CA 1
ATOM 1096 C C . GLU A 1 141 ? 8.32 18.75 -11.438 1 92.62 141 GLU A C 1
ATOM 1098 O O . GLU A 1 141 ? 7.891 17.766 -12.047 1 92.62 141 GLU A O 1
ATOM 1103 N N . GLU A 1 142 ? 9.297 19.422 -11.883 1 90.5 142 GLU A N 1
ATOM 1104 C CA . GLU A 1 142 ? 10.031 18.984 -13.062 1 90.5 142 GLU A CA 1
ATOM 1105 C C . GLU A 1 142 ? 10.758 17.672 -12.812 1 90.5 142 GLU A C 1
ATOM 1107 O O . GLU A 1 142 ? 10.75 16.781 -13.664 1 90.5 142 GLU A O 1
ATOM 1112 N N . CYS A 1 143 ? 11.336 17.625 -11.68 1 90.31 143 CYS A N 1
ATOM 1113 C CA . CYS A 1 143 ? 12.117 16.453 -11.328 1 90.31 143 CYS A CA 1
ATOM 1114 C C . CYS A 1 143 ? 11.211 15.242 -11.094 1 90.31 143 CYS A C 1
ATOM 1116 O O . CYS A 1 143 ? 11.594 14.109 -11.383 1 90.31 143 CYS A O 1
ATOM 1118 N N . THR A 1 144 ? 10.062 15.484 -10.516 1 91.62 144 THR A N 1
ATOM 1119 C CA . THR A 1 144 ? 9.18 14.391 -10.125 1 91.62 144 THR A CA 1
ATOM 1120 C C . THR A 1 144 ? 8.086 14.18 -11.172 1 91.62 144 THR A C 1
ATOM 1122 O O . THR A 1 144 ? 7.156 13.398 -10.961 1 91.62 144 THR A O 1
ATOM 1125 N N . ALA A 1 145 ? 8.148 14.797 -12.227 1 90.88 145 ALA A N 1
ATOM 1126 C CA . ALA A 1 145 ? 7.098 14.664 -13.234 1 90.88 145 ALA A CA 1
ATOM 1127 C C . ALA A 1 145 ? 6.723 13.195 -13.438 1 90.88 145 ALA A C 1
ATOM 1129 O O . ALA A 1 145 ? 7.594 12.32 -13.469 1 90.88 145 ALA A O 1
ATOM 1130 N N . PRO A 1 146 ? 5.367 12.914 -13.602 1 90.94 146 PRO A N 1
ATOM 1131 C CA . PRO A 1 146 ? 4.27 13.875 -13.719 1 90.94 146 PRO A CA 1
ATOM 1132 C C . PRO A 1 146 ? 3.648 14.234 -12.367 1 90.94 146 PRO A C 1
ATOM 1134 O O . PRO A 1 146 ? 2.578 14.844 -12.32 1 90.94 146 PRO A O 1
ATOM 1137 N N . ARG A 1 147 ? 4.289 13.883 -11.289 1 91.62 147 ARG A N 1
ATOM 1138 C CA . ARG A 1 147 ? 3.748 14.125 -9.961 1 91.62 147 ARG A CA 1
ATOM 1139 C C . ARG A 1 147 ? 3.82 15.602 -9.602 1 91.62 147 ARG A C 1
ATOM 1141 O O . ARG A 1 147 ? 4.863 16.234 -9.758 1 91.62 147 ARG A O 1
ATOM 1148 N N . MET A 1 148 ? 2.766 16.094 -9.047 1 91.62 148 MET A N 1
ATOM 1149 C CA . MET A 1 148 ? 2.713 17.484 -8.586 1 91.62 148 MET A CA 1
ATOM 1150 C C . MET A 1 148 ? 3.131 17.594 -7.125 1 91.62 148 MET A C 1
ATOM 1152 O O . MET A 1 148 ? 3.176 16.578 -6.418 1 91.62 148 MET A O 1
ATOM 1156 N N . LEU A 1 149 ? 3.479 18.812 -6.805 1 94.69 149 LEU A N 1
ATOM 1157 C CA . LEU A 1 149 ? 3.824 19.094 -5.414 1 94.69 149 LEU A CA 1
ATOM 1158 C C . LEU A 1 149 ? 2.602 19.578 -4.637 1 94.69 149 LEU A C 1
ATOM 1160 O O . LEU A 1 149 ? 1.822 20.391 -5.137 1 94.69 149 LEU A O 1
ATOM 1164 N N . ARG A 1 150 ? 2.391 18.969 -3.48 1 95.69 150 ARG A N 1
ATOM 1165 C CA . ARG A 1 150 ? 1.39 19.484 -2.549 1 95.69 150 ARG A CA 1
ATOM 1166 C C . ARG A 1 150 ? 2.047 20.188 -1.372 1 95.69 150 ARG A C 1
ATOM 1168 O O . ARG A 1 150 ? 2.857 19.594 -0.655 1 95.69 150 ARG A O 1
ATOM 1175 N N . CYS A 1 151 ? 1.703 21.469 -1.236 1 96.62 151 CYS A N 1
ATOM 1176 C CA . CYS A 1 151 ? 2.336 22.219 -0.154 1 96.62 151 CYS A CA 1
ATOM 1177 C C . CYS A 1 151 ? 1.413 23.312 0.363 1 96.62 151 CYS A C 1
ATOM 1179 O O . CYS A 1 151 ? 0.472 23.719 -0.324 1 96.62 151 CYS A O 1
ATOM 1181 N N . GLY A 1 152 ? 1.636 23.625 1.655 1 96.94 152 GLY A N 1
ATOM 1182 C CA . GLY A 1 152 ? 0.824 24.656 2.283 1 96.94 152 GLY A CA 1
ATOM 1183 C C . GLY A 1 152 ? 1.243 24.969 3.709 1 96.94 152 GLY A C 1
ATOM 1184 O O . GLY A 1 152 ? 2.039 24.234 4.297 1 96.94 152 GLY A O 1
ATOM 1185 N N . TRP A 1 153 ? 0.71 26.062 4.164 1 97.25 153 TRP A N 1
ATOM 1186 C CA . TRP A 1 153 ? 1.021 26.531 5.512 1 97.25 153 TRP A CA 1
ATOM 1187 C C . TRP A 1 153 ? 0.147 25.812 6.543 1 97.25 153 TRP A C 1
ATOM 1189 O O . TRP A 1 153 ? -1.03 25.547 6.289 1 97.25 153 TRP A O 1
ATOM 1199 N N . ARG A 1 154 ? 0.712 25.562 7.699 1 97.69 154 ARG A N 1
ATOM 1200 C CA . ARG A 1 154 ? -0.086 25.172 8.859 1 97.69 154 ARG A CA 1
ATOM 1201 C C . ARG A 1 154 ? -1.039 26.281 9.266 1 97.69 154 ARG A C 1
ATOM 1203 O O . ARG A 1 154 ? -0.67 27.453 9.25 1 97.69 154 ARG A O 1
ATOM 1210 N N . ILE A 1 155 ? -2.279 25.938 9.773 1 96 155 ILE A N 1
ATOM 1211 C CA . ILE A 1 155 ? -3.248 27 9.969 1 96 155 ILE A CA 1
ATOM 1212 C C . ILE A 1 155 ? -3.836 26.922 11.375 1 96 155 ILE A C 1
ATOM 1214 O O . ILE A 1 155 ? -4.711 27.703 11.742 1 96 155 ILE A O 1
ATOM 1218 N N . ASP A 1 156 ? -3.455 25.938 12.164 1 94.5 156 ASP A N 1
ATOM 1219 C CA . ASP A 1 156 ? -4.148 25.75 13.438 1 94.5 156 ASP A CA 1
ATOM 1220 C C . ASP A 1 156 ? -3.172 25.797 14.609 1 94.5 156 ASP A C 1
ATOM 1222 O O . ASP A 1 156 ? -3.178 24.906 15.461 1 94.5 156 ASP A O 1
ATOM 1226 N N . TYR A 1 157 ? -2.631 26.906 14.828 1 91.81 157 TYR A N 1
ATOM 1227 C CA . TYR A 1 157 ? -1.739 27.078 15.977 1 91.81 157 TYR A CA 1
ATOM 1228 C C . TYR A 1 157 ? -2.531 27.266 17.266 1 91.81 157 TYR A C 1
ATOM 1230 O O . TYR A 1 157 ? -3.562 27.938 17.266 1 91.81 157 TYR A O 1
ATOM 1238 N N . PRO A 1 158 ? -2.012 26.594 18.297 1 86.94 158 PRO A N 1
ATOM 1239 C CA . PRO A 1 158 ? -2.684 26.844 19.578 1 86.94 158 PRO A CA 1
ATOM 1240 C C . PRO A 1 158 ? -2.607 28.297 20.031 1 86.94 158 PRO A C 1
ATOM 1242 O O . PRO A 1 158 ? -1.661 29 19.672 1 86.94 158 PRO A O 1
ATOM 1245 N N . GLU A 1 159 ? -3.637 28.641 20.766 1 83.62 159 GLU A N 1
ATOM 1246 C CA . GLU A 1 159 ? -3.617 29.984 21.344 1 83.62 159 GLU A CA 1
ATOM 1247 C C . GLU A 1 159 ? -2.482 30.125 22.344 1 83.62 159 GLU A C 1
ATOM 1249 O O . GLU A 1 159 ? -2.221 29.219 23.141 1 83.62 159 GLU A O 1
ATOM 1254 N N . GLY A 1 160 ? -1.73 31.234 22.359 1 82.56 160 GLY A N 1
ATOM 1255 C CA . GLY A 1 160 ? -0.683 31.516 23.312 1 82.56 160 GLY A CA 1
ATOM 1256 C C . GLY A 1 160 ? 0.616 30.797 23.031 1 82.56 160 GLY A C 1
ATOM 1257 O O . GLY A 1 160 ? 1.422 30.562 23.938 1 82.56 160 GLY A O 1
ATOM 1258 N N . ARG A 1 161 ? 0.682 30.438 21.781 1 80.69 161 ARG A N 1
ATOM 1259 C CA . ARG A 1 161 ? 1.92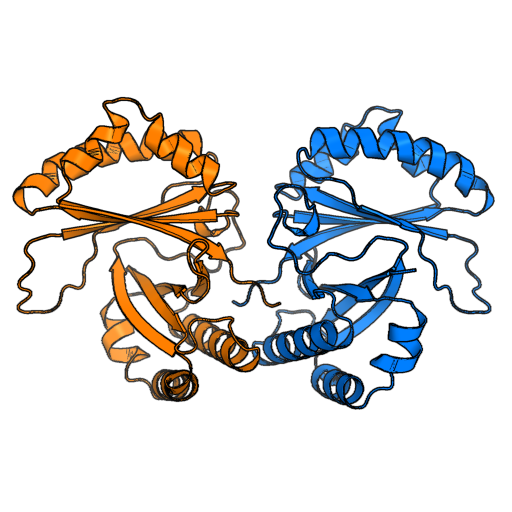5 29.734 21.453 1 80.69 161 ARG A CA 1
ATOM 1260 C C . ARG A 1 161 ? 3.125 30.672 21.609 1 80.69 161 ARG A C 1
ATOM 1262 O O . ARG A 1 161 ? 3.027 31.859 21.328 1 80.69 161 ARG A O 1
ATOM 1269 N N . GLU A 1 162 ? 4.191 30 22.125 1 80.12 162 GLU A N 1
ATOM 1270 C CA . GLU A 1 162 ? 5.422 30.75 22.344 1 80.12 162 GLU A CA 1
ATOM 1271 C C . GLU A 1 162 ? 6.254 30.859 21.078 1 80.12 162 GLU A C 1
ATOM 1273 O O . GLU A 1 162 ? 6.945 31.844 20.859 1 80.12 162 GLU A O 1
ATOM 1278 N N . GLU A 1 163 ? 6.035 29.828 20.266 1 75.12 163 GLU A N 1
ATOM 1279 C CA . GLU A 1 163 ? 6.852 29.797 19.062 1 75.12 163 GLU A CA 1
ATOM 1280 C C . GLU A 1 163 ? 6.375 30.828 18.047 1 75.12 163 GLU A C 1
ATOM 1282 O O . GLU A 1 163 ? 5.172 31.047 17.891 1 75.12 163 GLU A O 1
ATOM 1287 N N . THR A 1 164 ? 7.359 31.516 17.5 1 79.75 164 THR A N 1
ATOM 1288 C CA . THR A 1 164 ? 7.039 32.594 16.594 1 79.75 164 THR A CA 1
ATOM 1289 C C . THR A 1 164 ? 7.168 32.156 15.141 1 79.75 164 THR A C 1
ATOM 1291 O O . THR A 1 164 ? 6.832 32.906 14.227 1 79.75 164 THR A O 1
ATOM 1294 N N . HIS A 1 165 ? 7.477 30.828 15.047 1 89.94 165 HIS A N 1
ATOM 1295 C CA . HIS A 1 165 ? 7.664 30.469 13.648 1 89.94 165 HIS A CA 1
ATOM 1296 C C . HIS A 1 165 ? 6.379 29.891 13.047 1 89.94 165 HIS A C 1
ATOM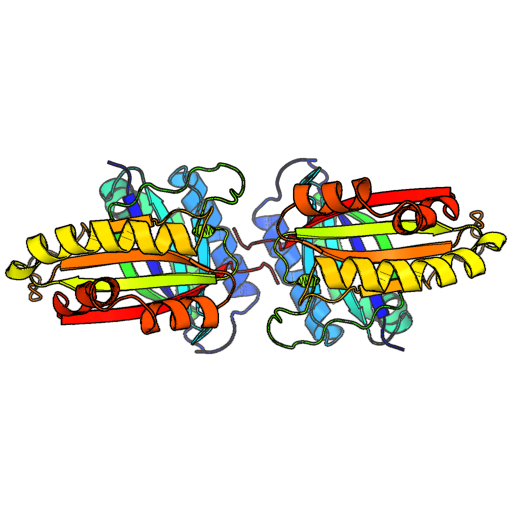 1298 O O . HIS A 1 165 ? 5.496 29.438 13.781 1 89.94 165 HIS A O 1
ATOM 1304 N N . GLU A 1 166 ? 6.332 30.047 11.695 1 94.38 166 GLU A N 1
ATOM 1305 C CA . GLU A 1 166 ? 5.297 29.406 10.891 1 94.38 166 GLU A CA 1
ATOM 1306 C C . GLU A 1 166 ? 5.809 28.125 10.258 1 94.38 166 GLU A C 1
ATOM 1308 O O . GLU A 1 166 ? 7.004 27.984 9.984 1 94.38 166 GLU A O 1
ATOM 1313 N N . GLU A 1 167 ? 4.902 27.25 10.164 1 96.06 167 GLU A N 1
ATOM 1314 C CA . GLU A 1 167 ? 5.293 25.953 9.594 1 96.06 167 GLU A CA 1
ATOM 1315 C C . GLU A 1 167 ? 4.723 25.781 8.188 1 96.06 167 GLU A C 1
ATOM 1317 O O . GLU A 1 167 ? 3.537 26.031 7.961 1 96.06 167 GLU A O 1
ATOM 1322 N N . PHE A 1 168 ? 5.605 25.484 7.27 1 96.88 168 PHE A N 1
ATOM 1323 C CA . PHE A 1 168 ? 5.25 25.172 5.891 1 96.88 168 PHE A CA 1
ATOM 1324 C C . PHE A 1 168 ? 5.535 23.703 5.57 1 96.88 168 PHE A C 1
ATOM 1326 O O . PHE A 1 168 ? 6.629 23.219 5.84 1 96.88 168 PHE A O 1
ATOM 1333 N N . VAL A 1 169 ? 4.523 23 5 1 97.81 169 VAL A N 1
ATOM 1334 C CA . VAL A 1 169 ? 4.656 21.578 4.719 1 97.81 169 VAL A CA 1
ATOM 1335 C C . VAL A 1 169 ? 4.73 21.344 3.213 1 97.81 169 VAL A C 1
ATOM 1337 O O . VAL A 1 169 ? 3.969 21.953 2.449 1 97.81 169 VAL A O 1
ATOM 1340 N N . MET A 1 170 ? 5.648 20.5 2.809 1 96.62 170 MET A N 1
ATOM 1341 C CA . MET A 1 170 ? 5.762 20.047 1.425 1 96.62 170 MET A CA 1
ATOM 1342 C C . MET A 1 170 ? 5.66 18.531 1.336 1 96.62 170 MET A C 1
ATOM 1344 O O . MET A 1 170 ? 6.367 17.812 2.045 1 96.62 170 MET A O 1
ATOM 1348 N N . LEU A 1 171 ? 4.746 18.062 0.508 1 97.69 171 LEU A N 1
ATOM 1349 C CA . LEU A 1 171 ? 4.574 16.656 0.194 1 97.69 171 LEU A CA 1
ATOM 1350 C C . LEU A 1 171 ? 4.938 16.375 -1.26 1 97.69 171 LEU A C 1
ATOM 1352 O O . LEU A 1 171 ? 4.23 16.797 -2.174 1 97.69 171 LEU A O 1
ATOM 1356 N N . SER A 1 172 ? 6.039 15.672 -1.452 1 96.88 172 SER A N 1
ATOM 1357 C CA . SER A 1 172 ? 6.488 15.336 -2.799 1 96.88 172 SER A CA 1
ATOM 1358 C C . SER A 1 172 ? 6.668 13.828 -2.965 1 96.88 172 SER A C 1
ATOM 1360 O O . SER A 1 172 ? 7 13.125 -2.004 1 96.88 172 SER A O 1
ATOM 1362 N N . GLY A 1 173 ? 6.379 13.312 -4.137 1 95.62 173 GLY A N 1
ATOM 1363 C CA . GLY A 1 173 ? 6.457 11.891 -4.426 1 95.62 173 GLY A CA 1
ATOM 1364 C C . GLY A 1 173 ? 7.695 11.508 -5.215 1 95.62 173 GLY A C 1
ATOM 1365 O O . GLY A 1 173 ? 8.031 12.156 -6.211 1 95.62 173 GLY A O 1
ATOM 1366 N N . TRP A 1 174 ? 8.367 10.438 -4.758 1 92.44 174 TRP A N 1
ATOM 1367 C CA . TRP A 1 174 ? 9.633 10.023 -5.348 1 92.44 174 TRP A CA 1
ATOM 1368 C C . TRP A 1 174 ? 9.664 8.516 -5.582 1 92.44 174 TRP A C 1
ATOM 1370 O O . TRP A 1 174 ? 8.844 7.781 -5.027 1 92.44 174 TRP A O 1
ATOM 1380 N N . GLU A 1 175 ? 10.594 8.102 -6.391 1 87.31 175 GLU A N 1
ATOM 1381 C CA . GLU A 1 175 ? 10.758 6.68 -6.652 1 87.31 175 GLU A CA 1
ATOM 1382 C C . GLU A 1 175 ? 11.422 5.973 -5.477 1 87.31 175 GLU A C 1
ATOM 1384 O O . GLU A 1 175 ? 11.086 4.832 -5.156 1 87.31 175 GLU A O 1
ATOM 1389 N N . ASP A 1 176 ? 12.375 6.605 -4.965 1 89.81 176 ASP A N 1
ATOM 1390 C CA . ASP A 1 176 ? 13.047 6.102 -3.771 1 89.81 176 ASP A CA 1
ATOM 1391 C C . ASP A 1 176 ? 13.609 7.25 -2.936 1 89.81 176 ASP A C 1
ATOM 1393 O O . ASP A 1 176 ? 13.516 8.414 -3.326 1 89.81 176 ASP A O 1
ATOM 1397 N N . VAL A 1 177 ? 14.086 6.898 -1.701 1 93.62 177 VAL A N 1
ATOM 1398 C CA . VAL A 1 177 ? 14.602 7.895 -0.767 1 93.62 177 VAL A CA 1
ATOM 1399 C C . VAL A 1 177 ? 15.82 8.586 -1.367 1 93.62 177 VAL A C 1
ATOM 1401 O O . VAL A 1 177 ? 15.969 9.805 -1.259 1 93.62 177 VAL A O 1
ATOM 1404 N N . GLU A 1 178 ? 16.641 7.852 -2.039 1 90.81 178 GLU A N 1
ATOM 1405 C CA . GLU A 1 178 ? 17.891 8.367 -2.592 1 90.81 178 GLU A CA 1
ATOM 1406 C C . GLU A 1 178 ? 17.625 9.43 -3.656 1 90.81 178 GLU A C 1
ATOM 1408 O O . GLU A 1 178 ? 18.359 10.414 -3.764 1 90.81 178 GLU A O 1
ATOM 1413 N N . ASP A 1 179 ? 16.625 9.18 -4.43 1 90.5 179 ASP A N 1
ATOM 1414 C CA . ASP A 1 179 ? 16.25 10.164 -5.441 1 90.5 179 ASP A CA 1
ATOM 1415 C C . ASP A 1 179 ? 15.945 11.516 -4.812 1 90.5 179 ASP A C 1
ATOM 1417 O O . ASP A 1 179 ? 16.391 12.555 -5.312 1 90.5 179 ASP A O 1
ATOM 1421 N N . HIS A 1 180 ? 15.234 11.523 -3.764 1 93.19 180 HIS A N 1
ATOM 1422 C CA . HIS A 1 180 ? 14.891 12.766 -3.082 1 93.19 180 HIS A CA 1
ATOM 1423 C C . HIS A 1 180 ? 16.125 13.414 -2.469 1 93.19 180 HIS A C 1
ATOM 1425 O O . HIS A 1 180 ? 16.328 14.625 -2.576 1 93.19 180 HIS A O 1
ATOM 1431 N N . LEU A 1 181 ? 16.953 12.57 -1.836 1 92 181 LEU A N 1
ATOM 1432 C CA . LEU A 1 181 ? 18.141 13.094 -1.188 1 92 181 LEU A CA 1
ATOM 1433 C C . LEU A 1 181 ? 19.094 13.695 -2.215 1 92 181 LEU A C 1
ATOM 1435 O O . LEU A 1 181 ? 19.719 14.734 -1.955 1 92 181 LEU A O 1
ATOM 1439 N N . ARG A 1 182 ? 19.203 13.055 -3.359 1 88.69 182 ARG A N 1
ATOM 1440 C CA . ARG A 1 182 ? 20.016 13.594 -4.441 1 88.69 182 ARG A CA 1
ATOM 1441 C C . ARG A 1 182 ? 19.5 14.953 -4.891 1 88.69 182 ARG A C 1
ATOM 1443 O O . ARG A 1 182 ? 20.281 15.875 -5.137 1 88.69 182 ARG A O 1
ATOM 1450 N N . PHE A 1 183 ? 18.25 15.039 -5.02 1 89.38 183 PHE A N 1
ATOM 1451 C CA . PHE A 1 183 ? 17.641 16.297 -5.398 1 89.38 183 PHE A CA 1
ATOM 1452 C C . PHE A 1 183 ? 17.984 17.391 -4.391 1 89.38 183 PHE A C 1
ATOM 1454 O O . PHE A 1 183 ? 18.297 18.516 -4.777 1 89.38 183 PHE A O 1
ATOM 1461 N N . LEU A 1 184 ? 17.891 17.109 -3.156 1 85.75 184 LEU A N 1
ATOM 1462 C CA . LEU A 1 184 ? 18.172 18.078 -2.105 1 85.75 184 LEU A CA 1
ATOM 1463 C C . LEU A 1 184 ? 19.625 18.531 -2.162 1 85.75 184 LEU A C 1
ATOM 1465 O O . LEU A 1 184 ? 19.938 19.672 -1.805 1 85.75 184 LEU A O 1
ATOM 1469 N N . GLU A 1 185 ? 20.438 17.672 -2.629 1 82.12 185 GLU A N 1
ATOM 1470 C CA . GLU A 1 185 ? 21.859 17.984 -2.676 1 82.12 185 GLU A CA 1
ATOM 1471 C C . GLU A 1 185 ? 22.219 18.75 -3.939 1 82.12 185 GLU A C 1
ATOM 1473 O O . GLU A 1 185 ? 23.109 19.609 -3.918 1 82.12 185 GLU A O 1
ATOM 1478 N N . THR A 1 186 ? 21.703 18.344 -5.055 1 69.31 186 THR A N 1
ATOM 1479 C CA . THR A 1 186 ? 22.141 18.859 -6.348 1 69.31 186 THR A CA 1
ATOM 1480 C C . THR A 1 186 ? 21.375 20.109 -6.723 1 69.31 186 THR A C 1
ATOM 1482 O O . THR A 1 186 ? 21.641 20.734 -7.75 1 69.31 186 THR A O 1
ATOM 1485 N N . GLY A 1 187 ? 20.422 20.312 -6.094 1 59.97 187 GLY A N 1
ATOM 1486 C CA . GLY A 1 187 ? 19.688 21.5 -6.504 1 59.97 187 GLY A CA 1
ATOM 1487 C C . GLY A 1 187 ? 20.562 22.719 -6.656 1 59.97 187 GLY A C 1
ATOM 1488 O O . GLY A 1 187 ? 21.625 22.812 -6.047 1 59.97 187 GLY A O 1
ATOM 1489 N N . SER A 1 188 ? 20.312 23.438 -7.77 1 59.75 188 SER A N 1
ATOM 1490 C CA . SER A 1 188 ? 21.062 24.672 -7.977 1 59.75 188 SER A CA 1
ATOM 1491 C C . SER A 1 188 ? 21.125 25.5 -6.699 1 59.75 188 SER A C 1
ATOM 1493 O O . SER A 1 188 ? 20.328 25.312 -5.785 1 59.75 188 SER A O 1
ATOM 1495 N N . GLU A 1 189 ? 22.219 26.25 -6.492 1 58.53 189 GLU A N 1
ATOM 1496 C CA . GLU A 1 189 ? 22.375 27.172 -5.367 1 58.53 189 GLU A CA 1
ATOM 1497 C C . GLU A 1 189 ? 21.062 27.906 -5.07 1 58.53 189 GLU A C 1
ATOM 1499 O O . GLU A 1 189 ? 20.719 28.125 -3.908 1 58.53 189 GLU A O 1
ATOM 1504 N N . ASP A 1 190 ? 20.375 28.219 -6.062 1 57.19 190 ASP A N 1
ATOM 1505 C CA . ASP A 1 190 ? 19.125 28.953 -5.922 1 57.19 190 ASP A CA 1
ATOM 1506 C C . ASP A 1 190 ? 18.016 28.062 -5.352 1 57.19 190 ASP A C 1
ATOM 1508 O O . ASP A 1 190 ? 17.188 28.516 -4.559 1 57.19 190 ASP A O 1
ATOM 1512 N N . ASP A 1 191 ? 18.156 26.734 -5.66 1 57.81 191 ASP A N 1
ATOM 1513 C CA . ASP A 1 191 ? 17.094 25.812 -5.258 1 57.81 191 ASP A CA 1
ATOM 1514 C C . ASP A 1 191 ? 17.234 25.453 -3.783 1 57.81 191 ASP A C 1
ATOM 1516 O O . ASP A 1 191 ? 16.234 25.172 -3.117 1 57.81 191 ASP A O 1
ATOM 1520 N N . LYS A 1 192 ? 18.453 25.531 -3.375 1 62.72 192 LYS A N 1
ATOM 1521 C CA . LYS A 1 192 ? 18.734 25.203 -1.979 1 62.72 192 LYS A CA 1
ATOM 1522 C C . LYS A 1 192 ? 18.594 26.422 -1.083 1 62.72 192 LYS A C 1
ATOM 1524 O O . LYS A 1 192 ? 18.641 26.312 0.144 1 62.72 192 LYS A O 1
ATOM 1529 N N . CYS A 1 193 ? 18.25 27.438 -1.767 1 62.47 193 CYS A N 1
ATOM 1530 C CA . CYS A 1 193 ? 18.281 28.703 -1.059 1 62.47 193 CYS A CA 1
ATOM 1531 C C . CYS A 1 193 ? 17.094 28.828 -0.117 1 62.47 193 CYS A C 1
ATOM 1533 O O . CYS A 1 193 ? 17.141 29.594 0.854 1 62.47 193 CYS A O 1
ATOM 1535 N N . TRP A 1 194 ? 16.141 27.906 -0.338 1 71 194 TRP A N 1
ATOM 1536 C CA . TRP A 1 194 ? 14.969 28.062 0.524 1 71 194 TRP A CA 1
ATOM 1537 C C . TRP A 1 194 ? 15.32 27.734 1.973 1 71 194 TRP A C 1
ATOM 1539 O O . TRP A 1 194 ? 14.758 28.328 2.9 1 71 194 TRP A O 1
ATOM 1549 N N . LYS A 1 195 ? 16.266 26.953 2.174 1 78.88 195 LYS A N 1
ATOM 1550 C CA . LYS A 1 195 ? 16.656 26.562 3.52 1 78.88 195 LYS A CA 1
ATOM 1551 C C . LYS A 1 195 ? 17.234 27.75 4.297 1 78.88 195 LYS A C 1
ATOM 1553 O O . LYS A 1 195 ? 17.188 27.766 5.531 1 78.88 195 LYS A O 1
ATOM 1558 N N . ASN A 1 196 ? 17.641 28.688 3.479 1 78.94 196 ASN A N 1
ATOM 1559 C CA . ASN A 1 196 ? 18.234 29.859 4.109 1 78.94 196 ASN A CA 1
ATOM 1560 C C . ASN A 1 196 ? 17.172 30.703 4.824 1 78.94 196 ASN A C 1
ATOM 1562 O O . ASN A 1 196 ? 17.5 31.516 5.688 1 78.94 196 ASN A O 1
ATOM 1566 N N . TRP A 1 197 ? 15.984 30.438 4.461 1 84.69 197 TRP A N 1
ATOM 1567 C CA . TRP A 1 197 ? 14.914 31.25 5.016 1 84.69 197 TRP A CA 1
ATOM 1568 C C . TRP A 1 197 ? 14.18 30.516 6.121 1 84.69 197 TRP A C 1
ATOM 1570 O O . TRP A 1 197 ? 13.109 30.938 6.57 1 84.69 197 TRP A O 1
ATOM 1580 N N . THR A 1 198 ? 14.742 29.375 6.5 1 89.06 198 THR A N 1
ATOM 1581 C CA . THR A 1 198 ? 14.078 28.562 7.516 1 89.06 198 THR A CA 1
ATOM 1582 C C . THR A 1 198 ? 14.922 28.5 8.789 1 89.06 198 THR A C 1
ATOM 1584 O O . THR A 1 198 ? 16.141 28.672 8.742 1 89.06 198 THR A O 1
ATOM 1587 N N . GLU A 1 199 ? 14.273 28.359 9.906 1 89.12 199 GLU A N 1
ATOM 1588 C CA . GLU A 1 199 ? 14.938 28.094 11.18 1 89.12 199 GLU A CA 1
ATOM 1589 C C . GLU A 1 199 ? 15.297 26.609 11.32 1 89.12 199 GLU A C 1
ATOM 1591 O O . GLU A 1 199 ? 16.141 26.25 12.148 1 89.12 199 GLU A O 1
ATOM 1596 N N . GLY A 1 200 ? 14.625 25.812 10.578 1 90.56 200 GLY A N 1
ATOM 1597 C CA . GLY A 1 200 ? 14.836 24.375 10.586 1 90.56 200 GLY A CA 1
ATOM 1598 C C . GLY A 1 200 ? 13.93 23.641 9.609 1 90.56 200 GLY A C 1
ATOM 1599 O O . GLY A 1 200 ? 12.875 24.156 9.227 1 90.56 200 GLY A O 1
ATOM 1600 N N . VAL A 1 201 ? 14.438 22.547 9.203 1 92.31 201 VAL A N 1
ATOM 1601 C CA . VAL A 1 201 ? 13.656 21.703 8.32 1 92.31 201 VAL A CA 1
ATOM 1602 C C . VAL A 1 201 ? 13.68 20.25 8.828 1 92.31 201 VAL A C 1
ATOM 1604 O O . VAL A 1 201 ? 14.742 19.734 9.164 1 92.31 201 VAL A O 1
ATOM 1607 N N . ASP A 1 202 ? 12.57 19.75 8.969 1 95.69 202 ASP A N 1
ATOM 1608 C CA . ASP A 1 202 ? 12.438 18.328 9.281 1 95.69 202 ASP A CA 1
ATOM 1609 C C . ASP A 1 202 ? 12.008 17.547 8.047 1 95.69 202 ASP A C 1
ATOM 1611 O O . ASP A 1 202 ? 10.945 17.797 7.477 1 95.69 202 ASP A O 1
ATOM 1615 N N . VAL A 1 203 ? 12.867 16.594 7.617 1 96 203 VAL A N 1
ATOM 1616 C CA . VAL A 1 203 ? 12.602 15.812 6.418 1 96 203 VAL A CA 1
ATOM 1617 C C . VAL A 1 203 ? 12.461 14.336 6.789 1 96 203 VAL A C 1
ATOM 1619 O O . VAL A 1 203 ? 13.359 13.758 7.402 1 96 203 VAL A O 1
ATOM 1622 N N . ARG A 1 204 ? 11.336 13.789 6.434 1 98 204 ARG A N 1
ATOM 1623 C CA . ARG A 1 204 ? 11.109 12.359 6.602 1 98 204 ARG A CA 1
ATOM 1624 C C . ARG A 1 204 ? 10.531 11.742 5.328 1 98 204 ARG A C 1
ATOM 1626 O O . ARG A 1 204 ? 10 12.461 4.477 1 98 204 ARG A O 1
ATOM 1633 N N . HIS A 1 205 ? 10.688 10.484 5.223 1 98.25 205 HIS A N 1
ATOM 1634 C CA . HIS A 1 205 ? 10.141 9.727 4.109 1 98.25 205 HIS A CA 1
ATOM 1635 C C . HIS A 1 205 ? 9.156 8.664 4.598 1 98.25 205 HIS A C 1
ATOM 1637 O O . HIS A 1 205 ? 9.312 8.125 5.695 1 98.25 205 HIS A O 1
ATOM 1643 N N . ALA A 1 206 ? 8.18 8.477 3.768 1 97.44 206 ALA A N 1
ATOM 1644 C CA . ALA A 1 206 ? 7.172 7.496 4.168 1 97.44 206 ALA A CA 1
ATOM 1645 C C . ALA A 1 206 ? 6.664 6.707 2.965 1 97.44 206 ALA A C 1
ATOM 1647 O O . ALA A 1 206 ? 6.809 7.145 1.821 1 97.44 206 ALA A O 1
ATOM 1648 N N . ARG A 1 207 ? 6.109 5.512 3.236 1 93.62 207 ARG A N 1
ATOM 1649 C CA . ARG A 1 207 ? 5.465 4.668 2.234 1 93.62 207 ARG A CA 1
ATOM 1650 C C . ARG A 1 207 ? 4.035 4.332 2.641 1 93.62 207 ARG A C 1
ATOM 1652 O O . ARG A 1 207 ? 3.75 4.125 3.822 1 93.62 207 ARG A O 1
ATOM 1659 N N . LEU A 1 208 ? 3.215 4.238 1.567 1 92.94 208 LEU A N 1
ATOM 1660 C CA . LEU A 1 208 ? 1.841 3.828 1.841 1 92.94 208 LEU A CA 1
ATOM 1661 C C . LEU A 1 208 ? 1.809 2.504 2.598 1 92.94 208 LEU A C 1
ATOM 1663 O O . LEU A 1 208 ? 2.529 1.567 2.246 1 92.94 208 LEU A O 1
ATOM 1667 N N . MET A 1 209 ? 1.007 2.51 3.639 1 91.56 209 MET A N 1
ATOM 1668 C CA . MET A 1 209 ? 0.931 1.308 4.465 1 91.56 209 MET A CA 1
ATOM 1669 C C . MET A 1 209 ? 0.138 0.212 3.762 1 91.56 209 MET A C 1
ATOM 1671 O O . MET A 1 209 ? -0.986 0.443 3.312 1 91.56 209 MET A O 1
ATOM 1675 N N . GLU A 1 210 ? 0.76 -0.908 3.717 1 86.19 210 GLU A N 1
ATOM 1676 C CA . GLU A 1 210 ? 0.135 -2.064 3.084 1 86.19 210 GLU A CA 1
ATOM 1677 C C . GLU A 1 210 ? -0.599 -2.926 4.105 1 86.19 210 GLU A C 1
ATOM 1679 O O . GLU A 1 210 ? -0.322 -2.848 5.305 1 86.19 210 GLU A O 1
ATOM 1684 N N . VAL A 1 211 ? -1.53 -3.67 3.639 1 76.94 211 VAL A N 1
ATOM 1685 C CA . VAL A 1 211 ? -2.328 -4.527 4.512 1 76.94 211 VAL A CA 1
ATOM 1686 C C . VAL A 1 211 ? -1.427 -5.559 5.184 1 76.94 211 VAL A C 1
ATOM 1688 O O . VAL A 1 211 ? -1.636 -5.906 6.348 1 76.94 211 VAL A O 1
ATOM 1691 N N . VAL A 1 212 ? -0.515 -6.074 4.438 1 71.62 212 VAL A N 1
ATOM 1692 C CA . VAL A 1 212 ? 0.347 -7.07 5.066 1 71.62 212 VAL A CA 1
ATOM 1693 C C . VAL A 1 212 ? 1.811 -6.676 4.883 1 71.62 212 VAL A C 1
ATOM 1695 O O . VAL A 1 212 ? 2.199 -6.191 3.816 1 71.62 212 VAL A O 1
ATOM 1698 N N . MET B 1 1 ? 11.219 -28.094 -2.303 1 90 1 MET B N 1
ATOM 1699 C CA . MET B 1 1 ? 11.703 -26.797 -2.771 1 90 1 MET B CA 1
ATOM 1700 C C . MET B 1 1 ? 10.695 -25.703 -2.477 1 90 1 MET B C 1
ATOM 1702 O O . MET B 1 1 ? 9.484 -25.922 -2.596 1 90 1 MET B O 1
ATOM 1706 N N . PRO B 1 2 ? 11.117 -24.609 -2.088 1 96.69 2 PRO B N 1
ATOM 1707 C CA . PRO B 1 2 ? 10.172 -23.531 -1.784 1 96.69 2 PRO B CA 1
ATOM 1708 C C . PRO B 1 2 ? 9.352 -23.109 -3 1 96.69 2 PRO B C 1
ATOM 1710 O O . PRO B 1 2 ? 9.844 -23.172 -4.133 1 96.69 2 PRO B O 1
ATOM 1713 N N . VAL B 1 3 ? 8.086 -22.766 -2.793 1 98 3 VAL B N 1
ATOM 1714 C CA . VAL B 1 3 ? 7.176 -22.422 -3.881 1 98 3 VAL B CA 1
ATOM 1715 C C . VAL B 1 3 ? 6.395 -21.156 -3.518 1 98 3 VAL B C 1
ATOM 1717 O O . VAL B 1 3 ? 6.344 -20.766 -2.35 1 98 3 VAL B O 1
ATOM 1720 N N . THR B 1 4 ? 5.855 -20.516 -4.516 1 98.31 4 THR B N 1
ATOM 1721 C CA . THR B 1 4 ? 4.961 -19.391 -4.328 1 98.31 4 THR B CA 1
ATOM 1722 C C . THR B 1 4 ? 3.516 -19.781 -4.609 1 98.31 4 THR B C 1
ATOM 1724 O O . THR B 1 4 ? 3.225 -20.391 -5.641 1 98.31 4 THR B O 1
ATOM 1727 N N . GLU B 1 5 ? 2.689 -19.547 -3.652 1 98.75 5 GLU B N 1
ATOM 1728 C CA . GLU B 1 5 ? 1.244 -19.641 -3.842 1 98.75 5 GLU B CA 1
ATOM 1729 C C . GLU B 1 5 ? 0.701 -18.422 -4.57 1 98.75 5 GLU B C 1
ATOM 1731 O O . GLU B 1 5 ? 0.992 -17.281 -4.188 1 98.75 5 GLU B O 1
ATOM 1736 N N . LEU B 1 6 ? 0.011 -18.625 -5.637 1 98.69 6 LEU B N 1
ATOM 1737 C CA . LEU B 1 6 ? -0.805 -17.609 -6.289 1 98.69 6 LEU B CA 1
ATOM 1738 C C . LEU B 1 6 ? -2.289 -17.938 -6.168 1 98.69 6 LEU B C 1
ATOM 1740 O O . LEU B 1 6 ? -2.738 -18.984 -6.652 1 98.69 6 LEU B O 1
ATOM 1744 N N . ALA B 1 7 ? -3.006 -17.078 -5.496 1 98.56 7 ALA B N 1
ATOM 1745 C CA . ALA B 1 7 ? -4.438 -17.281 -5.309 1 98.56 7 ALA B CA 1
ATOM 1746 C C . ALA B 1 7 ? -5.23 -16.062 -5.773 1 98.56 7 ALA B C 1
ATOM 1748 O O . ALA B 1 7 ? -4.762 -14.93 -5.652 1 98.56 7 ALA B O 1
ATOM 1749 N N . LEU B 1 8 ? -6.324 -16.328 -6.332 1 98.56 8 LEU B N 1
ATOM 1750 C CA . LEU B 1 8 ? -7.293 -15.297 -6.672 1 98.56 8 LEU B CA 1
ATOM 1751 C C . LEU B 1 8 ? -8.539 -15.414 -5.805 1 98.56 8 LEU B C 1
ATOM 1753 O O . LEU B 1 8 ? -9.188 -16.469 -5.773 1 98.56 8 LEU B O 1
ATOM 1757 N N . LEU B 1 9 ? -8.781 -14.312 -5.113 1 97.62 9 LEU B N 1
ATOM 1758 C CA . LEU B 1 9 ? -9.969 -14.195 -4.273 1 97.62 9 LEU B CA 1
ATOM 1759 C C . LEU B 1 9 ? -10.984 -13.25 -4.898 1 97.62 9 LEU B C 1
ATOM 1761 O O . LEU B 1 9 ? -10.625 -12.367 -5.676 1 97.62 9 LEU B O 1
ATOM 1765 N N . HIS B 1 10 ? -12.234 -13.492 -4.574 1 97.5 10 HIS B N 1
ATOM 1766 C CA . HIS B 1 10 ? -13.289 -12.641 -5.105 1 97.5 10 HIS B CA 1
ATOM 1767 C C . HIS B 1 10 ? -14.281 -12.242 -4.016 1 97.5 10 HIS B C 1
ATOM 1769 O O . HIS B 1 10 ? -14.727 -13.086 -3.238 1 97.5 10 HIS B O 1
ATOM 1775 N N . LEU B 1 11 ? -14.578 -10.969 -3.971 1 96.25 11 LEU B N 1
ATOM 1776 C CA . LEU B 1 11 ? -15.602 -10.469 -3.062 1 96.25 11 LEU B CA 1
ATOM 1777 C C . LEU B 1 11 ? -17 -10.82 -3.568 1 96.25 11 LEU B C 1
ATOM 1779 O O . LEU B 1 11 ? -17.344 -10.5 -4.703 1 96.25 11 LEU B O 1
ATOM 1783 N N . LYS B 1 12 ? -17.766 -11.359 -2.754 1 93 12 LYS B N 1
ATOM 1784 C CA . LYS B 1 12 ? -19.078 -11.852 -3.16 1 93 12 LYS B CA 1
ATOM 1785 C C . LYS B 1 12 ? -20.031 -10.695 -3.459 1 93 12 LYS B C 1
ATOM 1787 O O . LYS B 1 12 ? -20.969 -10.836 -4.258 1 93 12 LYS B O 1
ATOM 1792 N N . ASN B 1 13 ? -19.797 -9.539 -2.826 1 85.94 13 ASN B N 1
ATOM 1793 C CA . ASN B 1 13 ? -20.641 -8.383 -3.086 1 85.94 13 ASN B CA 1
ATOM 1794 C C . ASN B 1 13 ? -20.281 -7.703 -4.402 1 85.94 13 ASN B C 1
ATOM 1796 O O . ASN B 1 13 ? -20.969 -6.785 -4.844 1 85.94 13 ASN B O 1
ATOM 1800 N N . HIS B 1 14 ? -19.219 -8.125 -5.051 1 83.12 14 HIS B N 1
ATOM 1801 C CA . HIS B 1 14 ? -18.719 -7.668 -6.34 1 83.12 14 HIS B CA 1
ATOM 1802 C C . HIS B 1 14 ? -18.391 -6.176 -6.305 1 83.12 14 HIS B C 1
ATOM 1804 O O . HIS B 1 14 ? -18.453 -5.5 -7.332 1 83.12 14 HIS B O 1
ATOM 1810 N N . ARG B 1 15 ? -18.344 -5.637 -5.047 1 82 15 ARG B N 1
ATOM 1811 C CA . ARG B 1 15 ? -18.062 -4.215 -4.859 1 82 15 ARG B CA 1
ATOM 1812 C C . ARG B 1 15 ? -16.766 -4.012 -4.09 1 82 15 ARG B C 1
ATOM 1814 O O . ARG B 1 15 ? -15.766 -4.691 -4.352 1 82 15 ARG B O 1
ATOM 1821 N N . GLN B 1 16 ? -16.766 -3.082 -3.211 1 81.69 16 GLN B N 1
ATOM 1822 C CA . GLN B 1 16 ? -15.562 -2.691 -2.484 1 81.69 16 GLN B CA 1
ATOM 1823 C C . GLN B 1 16 ? -15.414 -3.49 -1.191 1 81.69 16 GLN B C 1
ATOM 1825 O O . GLN B 1 16 ? -16.406 -3.936 -0.616 1 81.69 16 GLN B O 1
ATOM 1830 N N . ILE B 1 17 ? -14.258 -3.715 -0.868 1 88.69 17 ILE B N 1
ATOM 1831 C CA . ILE B 1 17 ? -13.93 -4.469 0.338 1 88.69 17 ILE B CA 1
ATOM 1832 C C . ILE B 1 17 ? -14.336 -3.67 1.572 1 88.69 17 ILE B C 1
ATOM 1834 O O . ILE B 1 17 ? -14.117 -2.457 1.639 1 88.69 17 ILE B O 1
ATOM 1838 N N . SER B 1 18 ? -15.031 -4.309 2.488 1 90.88 18 SER B N 1
ATOM 1839 C CA . SER B 1 18 ? -15.398 -3.66 3.74 1 90.88 18 SER B CA 1
ATOM 1840 C C . SER B 1 18 ? -14.219 -3.615 4.707 1 90.88 18 SER B C 1
ATOM 1842 O O . SER B 1 18 ? -13.297 -4.43 4.609 1 90.88 18 SER B O 1
ATOM 1844 N N . PRO B 1 19 ? -14.289 -2.668 5.645 1 90.81 19 PRO B N 1
ATOM 1845 C CA . PRO B 1 19 ? -13.227 -2.648 6.656 1 90.81 19 PRO B CA 1
ATOM 1846 C C . PRO B 1 19 ? -13.117 -3.965 7.422 1 90.81 19 PRO B C 1
ATOM 1848 O O . PRO B 1 19 ? -12.016 -4.398 7.754 1 90.81 19 PRO B O 1
ATOM 1851 N N . GLU B 1 20 ? -14.188 -4.547 7.684 1 91.38 20 GLU B N 1
ATOM 1852 C CA . GLU B 1 20 ? -14.203 -5.812 8.406 1 91.38 20 GLU B CA 1
ATOM 1853 C C . GLU B 1 20 ? -13.508 -6.914 7.609 1 91.38 20 GLU B C 1
ATOM 1855 O O . GLU B 1 20 ? -12.727 -7.688 8.164 1 91.38 20 GLU B O 1
ATOM 1860 N N . THR B 1 21 ? -13.914 -6.973 6.352 1 92.62 21 THR B N 1
ATOM 1861 C CA . THR B 1 21 ? -13.289 -7.973 5.488 1 92.62 21 THR B CA 1
ATOM 1862 C C . THR B 1 21 ? -11.789 -7.719 5.363 1 92.62 21 THR B C 1
ATOM 1864 O O . THR B 1 21 ? -10.992 -8.656 5.387 1 92.62 21 THR B O 1
ATOM 1867 N N . LYS B 1 22 ? -11.461 -6.496 5.242 1 93.31 22 LYS B N 1
ATOM 1868 C CA . LYS B 1 22 ? -10.047 -6.129 5.152 1 93.31 22 LYS B CA 1
ATOM 1869 C C . LYS B 1 22 ? -9.289 -6.543 6.414 1 93.31 22 LYS B C 1
ATOM 1871 O O . LYS B 1 22 ? -8.18 -7.074 6.332 1 93.31 22 LYS B O 1
ATOM 1876 N N . CYS B 1 23 ? -9.883 -6.34 7.555 1 92.75 23 CYS B N 1
ATOM 1877 C CA . CYS B 1 23 ? -9.266 -6.746 8.812 1 92.75 23 CYS B CA 1
ATOM 1878 C C . CYS B 1 23 ? -9.07 -8.258 8.859 1 92.75 23 CYS B C 1
ATOM 1880 O O . CYS B 1 23 ? -8.031 -8.734 9.328 1 92.75 23 CYS B O 1
ATOM 1882 N N . ALA B 1 24 ? -10.031 -8.938 8.367 1 93.12 24 ALA B N 1
ATOM 1883 C CA . ALA B 1 24 ? -9.922 -10.391 8.344 1 93.12 24 ALA B CA 1
ATOM 1884 C C . ALA B 1 24 ? -8.781 -10.844 7.434 1 93.12 24 ALA B C 1
ATOM 1886 O O . ALA B 1 24 ? -8.062 -11.789 7.754 1 93.12 24 ALA B O 1
ATOM 1887 N N . LEU B 1 25 ? -8.656 -10.172 6.34 1 93.69 25 LEU B N 1
ATOM 1888 C CA . LEU B 1 25 ? -7.566 -10.477 5.422 1 93.69 25 LEU B CA 1
ATOM 1889 C C . LEU B 1 25 ? -6.215 -10.172 6.059 1 93.69 25 LEU B C 1
ATOM 1891 O O . LEU B 1 25 ? -5.266 -10.938 5.91 1 93.69 25 LEU B O 1
ATOM 1895 N N . VAL B 1 26 ? -6.152 -9.07 6.754 1 91.38 26 VAL B N 1
ATOM 1896 C CA . VAL B 1 26 ? -4.934 -8.695 7.457 1 91.38 26 VAL B CA 1
ATOM 1897 C C . VAL B 1 26 ? -4.551 -9.789 8.453 1 91.38 26 VAL B C 1
ATOM 1899 O O . VAL B 1 26 ? -3.414 -10.266 8.461 1 91.38 26 VAL B O 1
ATOM 1902 N N . SER B 1 27 ? -5.465 -10.156 9.219 1 92.5 27 SER B N 1
ATOM 1903 C CA . SER B 1 27 ? -5.219 -11.156 10.25 1 92.5 27 SER B CA 1
ATOM 1904 C C . SER B 1 27 ? -4.832 -12.5 9.625 1 92.5 27 SER B C 1
ATOM 1906 O O . SER B 1 27 ? -3.906 -13.164 10.094 1 92.5 27 SER B O 1
ATOM 1908 N N . GLY B 1 28 ? -5.539 -12.867 8.617 1 95.56 28 GLY B N 1
ATOM 1909 C CA . GLY B 1 28 ? -5.25 -14.125 7.949 1 95.56 28 GLY B CA 1
ATOM 1910 C C . GLY B 1 28 ? -3.883 -14.148 7.293 1 95.56 28 GLY B C 1
ATOM 1911 O O . GLY B 1 28 ? -3.139 -15.125 7.441 1 95.56 28 GLY B O 1
ATOM 1912 N N . ALA B 1 29 ? -3.588 -13.086 6.594 1 94.81 29 ALA B N 1
ATOM 1913 C CA . ALA B 1 29 ? -2.291 -12.992 5.926 1 94.81 29 ALA B CA 1
ATOM 1914 C C . ALA B 1 29 ? -1.149 -13.023 6.938 1 94.81 29 ALA B C 1
ATOM 1916 O O . ALA B 1 29 ? -0.117 -13.656 6.699 1 94.81 29 ALA B O 1
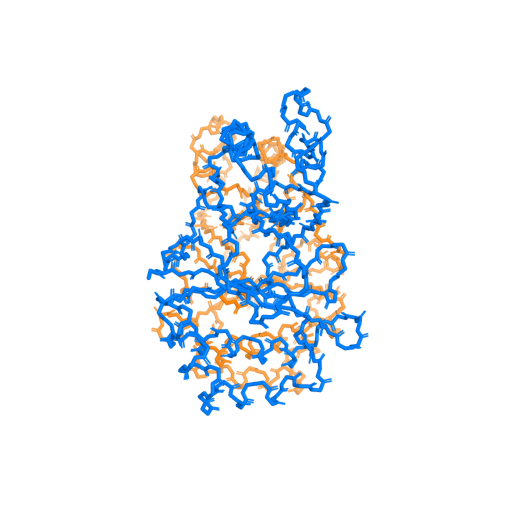ATOM 1917 N N . SER B 1 30 ? -1.363 -12.352 8.023 1 94 30 SER B N 1
ATOM 1918 C CA . SER B 1 30 ? -0.35 -12.336 9.078 1 94 30 SER B CA 1
ATOM 1919 C C . SER B 1 30 ? -0.154 -13.727 9.672 1 94 30 SER B C 1
ATOM 1921 O O . SER B 1 30 ? 0.978 -14.148 9.922 1 94 30 SER B O 1
ATOM 1923 N N . ALA B 1 31 ? -1.22 -14.391 9.922 1 96.75 31 ALA B N 1
ATOM 1924 C CA . ALA B 1 31 ? -1.144 -15.742 10.461 1 96.75 31 ALA B CA 1
ATOM 1925 C C . ALA B 1 31 ? -0.432 -16.688 9.492 1 96.75 31 ALA B C 1
ATOM 1927 O O . ALA B 1 31 ? 0.407 -17.484 9.906 1 96.75 31 ALA B O 1
ATOM 1928 N N . GLN B 1 32 ? -0.78 -16.547 8.242 1 97.31 32 GLN B N 1
ATOM 1929 C CA . GLN B 1 32 ? -0.137 -17.375 7.227 1 97.31 32 GLN B CA 1
ATOM 1930 C C . GLN B 1 32 ? 1.361 -17.094 7.156 1 97.31 32 GLN B C 1
ATOM 1932 O O . GLN B 1 32 ? 2.168 -18.031 7.07 1 97.31 32 GLN B O 1
ATOM 1937 N N . ALA B 1 33 ? 1.701 -15.867 7.16 1 95.56 33 ALA B N 1
ATOM 1938 C CA . ALA B 1 33 ? 3.107 -15.477 7.098 1 95.56 33 ALA B CA 1
ATOM 1939 C C . ALA B 1 33 ? 3.889 -16.047 8.273 1 95.56 33 ALA B C 1
ATOM 1941 O O . ALA B 1 33 ? 5.004 -16.547 8.109 1 95.56 33 ALA B O 1
ATOM 1942 N N . ARG B 1 34 ? 3.297 -15.961 9.43 1 94.56 34 ARG B N 1
ATOM 1943 C CA . ARG B 1 34 ? 3.943 -16.469 10.633 1 94.56 34 ARG B CA 1
ATOM 1944 C C . ARG B 1 34 ? 4.133 -17.984 10.562 1 94.56 34 ARG B C 1
ATOM 1946 O O . ARG B 1 34 ? 5.188 -18.5 10.93 1 94.56 34 ARG B O 1
ATOM 1953 N N . PHE B 1 35 ? 3.219 -18.625 10.062 1 97.25 35 PHE B N 1
ATOM 1954 C CA . PHE B 1 35 ? 3.27 -20.078 9.961 1 97.25 35 PHE B CA 1
ATOM 1955 C C . PHE B 1 35 ? 4.297 -20.516 8.93 1 97.25 35 PHE B C 1
ATOM 1957 O O . PHE B 1 35 ? 5.109 -21.406 9.188 1 97.25 35 PHE B O 1
ATOM 1964 N N . ALA B 1 36 ? 4.238 -19.891 7.746 1 96.75 36 ALA B N 1
ATOM 1965 C CA . ALA B 1 36 ? 5.035 -20.328 6.602 1 96.75 36 ALA B CA 1
ATOM 1966 C C . ALA B 1 36 ? 6.465 -19.797 6.703 1 96.75 36 ALA B C 1
ATOM 1968 O O . ALA B 1 36 ? 7.387 -20.375 6.129 1 96.75 36 ALA B O 1
ATOM 1969 N N . GLY B 1 37 ? 6.613 -18.609 7.395 1 94.88 37 GLY B N 1
ATOM 1970 C CA . GLY B 1 37 ? 7.922 -17.984 7.484 1 94.88 37 GLY B CA 1
ATOM 1971 C C . GLY B 1 37 ? 8.258 -17.141 6.273 1 94.88 37 GLY B C 1
ATOM 1972 O O . GLY B 1 37 ? 9.422 -16.797 6.051 1 94.88 37 GLY B O 1
ATOM 1973 N N . TYR B 1 38 ? 7.258 -16.906 5.426 1 95 38 TYR B N 1
ATOM 1974 C CA . TYR B 1 38 ? 7.379 -16.047 4.25 1 95 38 TYR B CA 1
ATOM 1975 C C . TYR B 1 38 ? 6.344 -14.93 4.277 1 95 38 TYR B C 1
ATOM 1977 O O . TYR B 1 38 ? 5.246 -15.109 4.812 1 95 38 TYR B O 1
ATOM 1985 N N . PRO B 1 39 ? 6.676 -13.82 3.695 1 92.88 39 PRO B N 1
ATOM 1986 C CA . PRO B 1 39 ? 5.664 -12.766 3.631 1 92.88 39 PRO B CA 1
ATOM 1987 C C . PRO B 1 39 ? 4.477 -13.133 2.744 1 92.88 39 PRO B C 1
ATOM 1989 O O . PRO B 1 39 ? 4.613 -13.953 1.834 1 92.88 39 PRO B O 1
ATOM 1992 N N . VAL B 1 40 ? 3.396 -12.602 3.117 1 95.38 40 VAL B N 1
ATOM 1993 C CA . VAL B 1 40 ? 2.186 -12.688 2.307 1 95.38 40 VAL B CA 1
ATOM 1994 C C . VAL B 1 40 ? 1.827 -11.305 1.764 1 95.38 40 VAL B C 1
ATOM 1996 O O . VAL B 1 40 ? 1.86 -10.312 2.498 1 95.38 40 VAL B O 1
ATOM 1999 N N . ARG B 1 41 ? 1.56 -11.25 0.49 1 94.56 41 ARG B N 1
ATOM 2000 C CA . ARG B 1 41 ? 1.174 -9.984 -0.136 1 94.56 41 ARG B CA 1
ATOM 2001 C C . ARG B 1 41 ? -0.214 -10.086 -0.761 1 94.56 41 ARG B C 1
ATOM 2003 O O . ARG B 1 41 ? -0.56 -11.109 -1.356 1 94.56 41 ARG B O 1
ATOM 2010 N N . LEU B 1 42 ? -0.948 -9.031 -0.55 1 96.31 42 LEU B N 1
ATOM 2011 C CA . LEU B 1 42 ? -2.283 -8.922 -1.128 1 96.31 42 LEU B CA 1
ATOM 2012 C C . LEU B 1 42 ? -2.346 -7.793 -2.146 1 96.31 42 LEU B C 1
ATOM 2014 O O . LEU B 1 42 ? -1.807 -6.707 -1.911 1 96.31 42 LEU B O 1
ATOM 2018 N N . TYR B 1 43 ? -2.914 -8.078 -3.301 1 96.38 43 TYR B N 1
ATOM 2019 C CA . TYR B 1 43 ? -3.041 -7.105 -4.379 1 96.38 43 TYR B CA 1
ATOM 2020 C C . TYR B 1 43 ? -4.496 -6.957 -4.812 1 96.38 43 TYR B C 1
ATOM 2022 O O . TYR B 1 43 ? -5.211 -7.953 -4.949 1 96.38 43 TYR B O 1
ATOM 2030 N N . SER B 1 44 ? -4.93 -5.75 -5.031 1 95.06 44 SER B N 1
ATOM 2031 C CA . SER B 1 44 ? -6.219 -5.504 -5.668 1 95.06 44 SER B CA 1
ATOM 2032 C C . SER B 1 44 ? -6.09 -5.48 -7.188 1 95.06 44 SER B C 1
ATOM 2034 O O . SER B 1 44 ? -5.223 -4.793 -7.73 1 95.06 44 SER B O 1
ATOM 2036 N N . GLN B 1 45 ? -6.926 -6.246 -7.828 1 96.44 45 GLN B N 1
ATOM 2037 C CA . GLN B 1 45 ? -6.934 -6.188 -9.281 1 96.44 45 GLN B CA 1
ATOM 2038 C C . GLN B 1 45 ? -7.383 -4.816 -9.781 1 96.44 45 GLN B C 1
ATOM 2040 O O . GLN B 1 45 ? -8.336 -4.242 -9.25 1 96.44 45 GLN B O 1
ATOM 2045 N N . ILE B 1 46 ? -6.707 -4.332 -10.742 1 94.31 46 ILE B N 1
ATOM 2046 C CA . ILE B 1 46 ? -6.973 -2.982 -11.227 1 94.31 46 ILE B CA 1
ATOM 2047 C C . ILE B 1 46 ? -8.195 -2.996 -12.141 1 94.31 46 ILE B C 1
ATOM 2049 O O . ILE B 1 46 ? -9.055 -2.115 -12.055 1 94.31 46 ILE B O 1
ATOM 2053 N N . GLU B 1 47 ? -8.328 -4.008 -13.039 1 95.38 47 GLU B N 1
ATOM 2054 C CA . GLU B 1 47 ? -9.438 -4.105 -13.977 1 95.38 47 GLU B CA 1
ATOM 2055 C C . GLU B 1 47 ? -10.766 -4.266 -13.242 1 95.38 47 GLU B C 1
ATOM 2057 O O . GLU B 1 47 ? -11.789 -3.705 -13.656 1 95.38 47 GLU B O 1
ATOM 2062 N N . ASP B 1 48 ? -10.812 -5.031 -12.18 1 94.75 48 ASP B N 1
ATOM 2063 C CA . ASP B 1 48 ? -11.977 -5.258 -11.328 1 94.75 48 ASP B CA 1
ATOM 2064 C C . ASP B 1 48 ? -11.57 -5.406 -9.867 1 94.75 48 ASP B C 1
ATOM 2066 O O . ASP B 1 48 ? -11.133 -6.477 -9.445 1 94.75 48 ASP B O 1
ATOM 2070 N N . PRO B 1 49 ? -11.781 -4.406 -9.102 1 92.75 49 PRO B N 1
ATOM 2071 C CA . PRO B 1 49 ? -11.266 -4.371 -7.734 1 92.75 49 PRO B CA 1
ATOM 2072 C C . PRO B 1 49 ? -11.961 -5.375 -6.812 1 92.75 49 PRO B C 1
ATOM 2074 O O . PRO B 1 49 ? -11.555 -5.543 -5.66 1 92.75 49 PRO B O 1
ATOM 2077 N N . SER B 1 50 ? -12.984 -6.035 -7.297 1 95.19 50 SER B N 1
ATOM 2078 C CA . SER B 1 50 ? -13.609 -7.07 -6.48 1 95.19 50 SER B CA 1
ATOM 2079 C C . SER B 1 50 ? -12.758 -8.336 -6.453 1 95.19 50 SER B C 1
ATOM 2081 O O . SER B 1 50 ? -13.031 -9.258 -5.68 1 95.19 50 SER B O 1
ATOM 2083 N N . TYR B 1 51 ? -11.711 -8.344 -7.27 1 96.88 51 TYR B N 1
ATOM 2084 C CA . TYR B 1 51 ? -10.773 -9.461 -7.27 1 96.88 51 TYR B CA 1
ATOM 2085 C C . TYR B 1 51 ? -9.492 -9.102 -6.527 1 96.88 51 TYR B C 1
ATOM 2087 O O . TYR B 1 51 ? -8.961 -8.008 -6.691 1 96.88 51 TYR B O 1
ATOM 2095 N N . ILE B 1 52 ? -9.031 -10 -5.652 1 97 52 ILE B N 1
ATOM 2096 C CA . ILE B 1 52 ? -7.852 -9.805 -4.824 1 97 52 ILE B CA 1
ATOM 2097 C C . ILE B 1 52 ? -6.875 -10.961 -5.027 1 97 52 ILE B C 1
ATOM 2099 O O . ILE B 1 52 ? -7.258 -12.125 -4.934 1 97 52 ILE B O 1
ATOM 2103 N N . TYR B 1 53 ? -5.645 -10.625 -5.324 1 98 53 TYR B N 1
ATOM 2104 C CA . TYR B 1 53 ? -4.605 -11.641 -5.445 1 98 53 TYR B CA 1
ATOM 2105 C C . TYR B 1 53 ? -3.852 -11.812 -4.129 1 98 53 TYR B C 1
ATOM 2107 O O . TYR B 1 53 ? -3.57 -10.828 -3.439 1 98 53 TYR B O 1
ATOM 2115 N N . LEU B 1 54 ? -3.553 -13.008 -3.807 1 97.94 54 LEU B N 1
ATOM 2116 C CA . LEU B 1 54 ? -2.691 -13.344 -2.678 1 97.94 54 LEU B CA 1
ATOM 2117 C C . LEU B 1 54 ? -1.437 -14.07 -3.148 1 97.94 54 LEU B C 1
ATOM 2119 O O . LEU B 1 54 ? -1.524 -15.062 -3.871 1 97.94 54 LEU B O 1
ATOM 2123 N N . LEU B 1 55 ? -0.293 -13.508 -2.852 1 97.56 55 LEU B N 1
ATOM 2124 C CA . LEU B 1 55 ? 0.997 -14.156 -3.068 1 97.56 55 LEU B CA 1
ATOM 2125 C C . LEU B 1 55 ? 1.636 -14.555 -1.741 1 97.56 55 LEU B C 1
ATOM 2127 O O . LEU B 1 55 ? 1.853 -13.703 -0.875 1 97.56 55 LEU B O 1
ATOM 2131 N N . GLY B 1 56 ? 1.887 -15.852 -1.581 1 97.25 56 GLY B N 1
ATOM 2132 C CA . GLY B 1 56 ? 2.512 -16.359 -0.37 1 97.25 56 GLY B CA 1
ATOM 2133 C C . GLY B 1 56 ? 3.562 -17.422 -0.641 1 97.25 56 GLY B C 1
ATOM 2134 O O . GLY B 1 56 ? 3.432 -18.203 -1.582 1 97.25 56 GLY B O 1
ATOM 2135 N N . GLY B 1 57 ? 4.527 -17.406 0.195 1 97.31 57 GLY B N 1
ATOM 2136 C CA . GLY B 1 57 ? 5.578 -18.391 0.059 1 97.31 57 GLY B CA 1
ATOM 2137 C C . GLY B 1 57 ? 5.395 -19.594 0.976 1 97.31 57 GLY B C 1
ATOM 2138 O O . GLY B 1 57 ? 4.766 -19.484 2.031 1 97.31 57 GLY B O 1
ATOM 2139 N N . TRP B 1 58 ? 5.926 -20.688 0.52 1 97.94 58 TRP B N 1
ATOM 2140 C CA . TRP B 1 58 ? 5.906 -21.922 1.282 1 97.94 58 TRP B CA 1
ATOM 2141 C C . TRP B 1 58 ? 7.191 -22.719 1.06 1 97.94 58 TRP B C 1
ATOM 2143 O O . TRP B 1 58 ? 7.762 -22.703 -0.033 1 97.94 58 TRP B O 1
ATOM 2153 N N . ASP B 1 59 ? 7.543 -23.438 2.082 1 97.56 59 ASP B N 1
ATOM 2154 C CA . ASP B 1 59 ? 8.688 -24.328 1.929 1 97.56 59 ASP B CA 1
ATOM 2155 C C . ASP B 1 59 ? 8.391 -25.438 0.928 1 97.56 59 ASP B C 1
ATOM 2157 O O . ASP B 1 59 ? 9.297 -25.969 0.292 1 97.56 59 ASP B O 1
ATOM 2161 N N . SER B 1 60 ? 7.121 -25.781 0.899 1 97.5 60 SER B N 1
ATOM 2162 C CA . SER B 1 60 ? 6.672 -26.812 -0.027 1 97.5 60 SER B CA 1
ATOM 2163 C C . SER B 1 60 ? 5.164 -26.766 -0.231 1 97.5 60 SER B C 1
ATOM 2165 O O . SER B 1 60 ? 4.441 -26.188 0.589 1 97.5 60 SER B O 1
ATOM 2167 N N . VAL B 1 61 ? 4.801 -27.391 -1.312 1 97.75 61 VAL B N 1
ATOM 2168 C CA . VAL B 1 61 ? 3.367 -27.531 -1.542 1 97.75 61 VAL B CA 1
ATOM 2169 C C . VAL B 1 61 ? 2.73 -28.281 -0.381 1 97.75 61 VAL B C 1
ATOM 2171 O O . VAL B 1 61 ? 1.641 -27.938 0.077 1 97.75 61 VAL B O 1
ATOM 2174 N N . SER B 1 62 ? 3.379 -29.281 0.105 1 97.5 62 SER B N 1
ATOM 2175 C CA . SER B 1 62 ? 2.869 -30.109 1.194 1 97.5 62 SER B CA 1
ATOM 2176 C C . SER B 1 62 ? 2.65 -29.281 2.459 1 97.5 62 SER B C 1
ATOM 2178 O O . SER B 1 62 ? 1.638 -29.453 3.143 1 97.5 62 SER B O 1
ATOM 2180 N N . GLN B 1 63 ? 3.578 -28.422 2.77 1 97.88 63 GLN B N 1
ATOM 2181 C CA . GLN B 1 63 ? 3.396 -27.578 3.939 1 97.88 63 GLN B CA 1
ATOM 2182 C C . GLN B 1 63 ? 2.1 -26.781 3.842 1 97.88 63 GLN B C 1
ATOM 2184 O O . GLN B 1 63 ? 1.357 -26.672 4.82 1 97.88 63 GLN B O 1
ATOM 2189 N N . HIS B 1 64 ? 1.847 -26.25 2.668 1 98.56 64 HIS B N 1
ATOM 2190 C CA . HIS B 1 64 ? 0.645 -25.453 2.461 1 98.56 64 HIS B CA 1
ATOM 2191 C C . HIS B 1 64 ? -0.608 -26.312 2.502 1 98.56 64 HIS B C 1
ATOM 2193 O O . HIS B 1 64 ? -1.512 -26.078 3.305 1 98.56 64 HIS B O 1
ATOM 2199 N N . MET B 1 65 ? -0.594 -27.406 1.758 1 97.75 65 MET B N 1
ATOM 2200 C CA . MET B 1 65 ? -1.813 -28.156 1.476 1 97.75 65 MET B CA 1
ATOM 2201 C C . MET B 1 65 ? -2.127 -29.141 2.607 1 97.75 65 MET B C 1
ATOM 2203 O O . MET B 1 65 ? -3.295 -29.359 2.932 1 97.75 65 MET B O 1
ATOM 2207 N N . ASN B 1 66 ? -1.139 -29.641 3.234 1 97.94 66 ASN B N 1
ATOM 2208 C CA . ASN B 1 66 ? -1.375 -30.734 4.168 1 97.94 66 ASN B CA 1
ATOM 2209 C C . ASN B 1 66 ? -1.22 -30.281 5.617 1 97.94 66 ASN B C 1
ATOM 2211 O O . ASN B 1 66 ? -1.693 -30.953 6.539 1 97.94 66 ASN B O 1
ATOM 2215 N N . GLU B 1 67 ? -0.521 -29.172 5.84 1 98.38 67 GLU B N 1
ATOM 2216 C CA . GLU B 1 67 ? -0.323 -28.703 7.203 1 98.38 67 GLU B CA 1
ATOM 2217 C C . GLU B 1 67 ? -1.126 -27.422 7.465 1 98.38 67 GLU B C 1
ATOM 2219 O O . GLU B 1 67 ? -1.907 -27.359 8.422 1 98.38 67 GLU B O 1
ATOM 2224 N N . TRP B 1 68 ? -1.064 -26.422 6.652 1 98.62 68 TRP B N 1
ATOM 2225 C CA . TRP B 1 68 ? -1.705 -25.125 6.883 1 98.62 68 TRP B CA 1
ATOM 2226 C C . TRP B 1 68 ? -3.203 -25.203 6.605 1 98.62 68 TRP B C 1
ATOM 2228 O O . TRP B 1 68 ? -4.016 -24.828 7.449 1 98.62 68 TRP B O 1
ATOM 2238 N N . ILE B 1 69 ? -3.551 -25.703 5.414 1 98 69 ILE B N 1
ATOM 2239 C CA . ILE B 1 69 ? -4.941 -25.672 4.969 1 98 69 ILE B CA 1
ATOM 2240 C C . ILE B 1 69 ? -5.824 -26.359 6 1 98 69 ILE B C 1
ATOM 2242 O O . ILE B 1 69 ? -6.848 -25.812 6.418 1 98 69 ILE B O 1
ATOM 2246 N N . PRO B 1 70 ? -5.414 -27.547 6.5 1 98.12 70 PRO B N 1
ATOM 2247 C CA . PRO B 1 70 ? -6.305 -28.203 7.465 1 98.12 70 PRO B CA 1
ATOM 2248 C C . PRO B 1 70 ? -6.113 -27.688 8.883 1 98.12 70 PRO B C 1
ATOM 2250 O O . PRO B 1 70 ? -6.816 -28.109 9.805 1 98.12 70 PRO B O 1
ATOM 2253 N N . SER B 1 71 ? -5.188 -26.766 9.156 1 98 71 SER B N 1
ATOM 2254 C CA . SER B 1 71 ? -4.934 -26.25 10.5 1 98 71 SER B CA 1
ATOM 2255 C C . SER B 1 71 ? -6.145 -25.516 11.055 1 98 71 SER B C 1
ATOM 2257 O O . SER B 1 71 ? -6.875 -24.859 10.305 1 98 71 SER B O 1
ATOM 2259 N N . PRO B 1 72 ? -6.328 -25.594 12.398 1 97.88 72 PRO B N 1
ATOM 2260 C CA . PRO B 1 72 ? -7.438 -24.844 13 1 97.88 72 PRO B CA 1
ATOM 2261 C C . PRO B 1 72 ? -7.363 -23.344 12.727 1 97.88 72 PRO B C 1
ATOM 2263 O O . PRO B 1 72 ? -8.391 -22.703 12.516 1 97.88 72 PRO B O 1
ATOM 2266 N N . THR B 1 73 ? -6.199 -22.859 12.734 1 97.44 73 THR B N 1
ATOM 2267 C CA . THR B 1 73 ? -6.016 -21.438 12.484 1 97.44 73 THR B CA 1
ATOM 2268 C C . THR B 1 73 ? -6.57 -21.047 11.117 1 97.44 73 THR B C 1
ATOM 2270 O O . THR B 1 73 ? -7.371 -20.125 11 1 97.44 73 THR B O 1
ATOM 2273 N N . ASN B 1 74 ? -6.137 -21.75 10.102 1 97.5 74 ASN B N 1
ATOM 2274 C CA . ASN B 1 74 ? -6.613 -21.438 8.758 1 97.5 74 ASN B CA 1
ATOM 2275 C C . ASN B 1 74 ? -8.117 -21.672 8.625 1 97.5 74 ASN B C 1
ATOM 2277 O O . ASN B 1 74 ? -8.82 -20.891 7.984 1 97.5 74 ASN B O 1
ATOM 2281 N N . GLN B 1 75 ? -8.57 -22.75 9.195 1 97.25 75 GLN B N 1
ATOM 2282 C CA . GLN B 1 75 ? -10 -23.062 9.125 1 97.25 75 GLN B CA 1
ATOM 2283 C C . GLN B 1 75 ? -10.836 -21.953 9.75 1 97.25 75 GLN B C 1
ATOM 2285 O O . GLN B 1 75 ? -11.883 -21.578 9.219 1 97.25 75 GLN B O 1
ATOM 2290 N N . ASN B 1 76 ? -10.422 -21.406 10.812 1 96.69 76 ASN B N 1
ATOM 2291 C CA . ASN B 1 76 ? -11.117 -20.297 11.453 1 96.69 76 ASN B CA 1
ATOM 2292 C C . ASN B 1 76 ? -11.109 -19.047 10.57 1 96.69 76 ASN B C 1
ATOM 2294 O O . ASN B 1 76 ? -12.125 -18.359 10.453 1 96.69 76 ASN B O 1
ATOM 2298 N N . ILE B 1 77 ? -9.984 -18.781 9.992 1 94.75 77 ILE B N 1
ATOM 2299 C CA . ILE B 1 77 ? -9.852 -17.625 9.109 1 94.75 77 ILE B CA 1
ATOM 2300 C C . ILE B 1 77 ? -10.797 -17.781 7.918 1 94.75 77 ILE B C 1
ATOM 2302 O O . ILE B 1 77 ? -11.531 -16.844 7.578 1 94.75 77 ILE B O 1
ATOM 2306 N N . MET B 1 78 ? -10.766 -18.953 7.312 1 94.81 78 MET B N 1
ATOM 2307 C CA . MET B 1 78 ? -11.609 -19.203 6.152 1 94.81 78 MET B CA 1
ATOM 2308 C C . MET B 1 78 ? -13.086 -19.078 6.516 1 94.81 78 MET B C 1
ATOM 2310 O O . MET B 1 78 ? -13.883 -18.547 5.738 1 94.81 78 MET B O 1
ATOM 2314 N N . SER B 1 79 ? -13.414 -19.562 7.66 1 94.94 79 SER B N 1
ATOM 2315 C CA . SER B 1 79 ? -14.789 -19.453 8.133 1 94.94 79 SER B CA 1
ATOM 2316 C C . SER B 1 79 ? -15.203 -17.984 8.297 1 94.94 79 SER B C 1
ATOM 2318 O O . SER B 1 79 ? -16.328 -17.609 7.941 1 94.94 79 SER B O 1
ATOM 2320 N N . SER B 1 80 ? -14.352 -17.203 8.789 1 93.44 80 SER B N 1
ATOM 2321 C CA . SER B 1 80 ? -14.641 -15.789 9.031 1 93.44 80 SER B CA 1
ATOM 2322 C C . SER B 1 80 ? -14.82 -15.031 7.719 1 93.44 80 SER B C 1
ATOM 2324 O O . SER B 1 80 ? -15.516 -14.016 7.672 1 93.44 80 SER B O 1
ATOM 2326 N N . LEU B 1 81 ? -14.25 -15.523 6.66 1 95.12 81 LEU B N 1
ATOM 2327 C CA . LEU B 1 81 ? -14.258 -14.82 5.379 1 95.12 81 LEU B CA 1
ATOM 2328 C C . LEU B 1 81 ? -15.312 -15.414 4.449 1 95.12 81 LEU B C 1
ATOM 2330 O O . LEU B 1 81 ? -15.648 -14.812 3.424 1 95.12 81 LEU B O 1
ATOM 2334 N N . ALA B 1 82 ? -15.867 -16.516 4.801 1 93.88 82 ALA B N 1
ATOM 2335 C CA . ALA B 1 82 ? -16.656 -17.359 3.908 1 93.88 82 ALA B CA 1
ATOM 2336 C C . ALA B 1 82 ? -17.875 -16.609 3.383 1 93.88 82 ALA B C 1
ATOM 2338 O O . ALA B 1 82 ? -18.281 -16.797 2.234 1 93.88 82 ALA B O 1
ATOM 2339 N N . ASP B 1 83 ? -18.469 -15.734 4.141 1 94.25 83 ASP B N 1
ATOM 2340 C CA . ASP B 1 83 ? -19.672 -15.023 3.723 1 94.25 83 ASP B CA 1
ATOM 2341 C C . ASP B 1 83 ? -19.328 -13.867 2.785 1 94.25 83 ASP B C 1
ATOM 2343 O O . ASP B 1 83 ? -20.156 -13.453 1.973 1 94.25 83 ASP B O 1
ATOM 2347 N N . GLU B 1 84 ? -18.141 -13.406 2.875 1 94.94 84 GLU B N 1
ATOM 2348 C CA . GLU B 1 84 ? -17.797 -12.164 2.18 1 94.94 84 GLU B CA 1
ATOM 2349 C C . GLU B 1 84 ? -16.984 -12.445 0.916 1 94.94 84 GLU B C 1
ATOM 2351 O O . GLU B 1 84 ? -16.984 -11.633 -0.012 1 94.94 84 GLU B O 1
ATOM 2356 N N . MET B 1 85 ? -16.281 -13.594 0.916 1 95.31 85 MET B N 1
ATOM 2357 C CA . MET B 1 85 ? -15.336 -13.828 -0.165 1 95.31 85 MET B CA 1
ATOM 2358 C C . MET B 1 85 ? -15.289 -15.312 -0.536 1 95.31 85 MET B C 1
ATOM 2360 O O . MET B 1 85 ? -15.719 -16.156 0.242 1 95.31 85 MET B O 1
ATOM 2364 N N . GLU B 1 86 ? -14.781 -15.547 -1.702 1 96 86 GLU B N 1
ATOM 2365 C CA . GLU B 1 86 ? -14.531 -16.906 -2.174 1 96 86 GLU B CA 1
ATOM 2366 C C . GLU B 1 86 ? -13.156 -17.016 -2.834 1 96 86 GLU B C 1
ATOM 2368 O O . GLU B 1 86 ? -12.617 -16.016 -3.322 1 96 86 GLU B O 1
ATOM 2373 N N . VAL B 1 87 ? -12.633 -18.188 -2.746 1 96.88 87 VAL B N 1
ATOM 2374 C CA . VAL B 1 87 ? -11.414 -18.5 -3.49 1 96.88 87 VAL B CA 1
ATOM 2375 C C . VAL B 1 87 ? -11.773 -18.938 -4.91 1 96.88 87 VAL B C 1
ATOM 2377 O O . VAL B 1 87 ? -12.43 -19.969 -5.109 1 96.88 87 VAL B O 1
ATOM 2380 N N . VAL B 1 88 ? -11.352 -18.156 -5.863 1 97.31 88 VAL B N 1
ATOM 2381 C CA . VAL B 1 88 ? -11.625 -18.469 -7.262 1 97.31 88 VAL B CA 1
ATOM 2382 C C . VAL B 1 88 ? -10.703 -19.594 -7.723 1 97.31 88 VAL B C 1
ATOM 2384 O O . VAL B 1 88 ? -11.164 -20.609 -8.258 1 97.31 88 VAL B O 1
ATOM 2387 N N . TRP B 1 89 ? -9.445 -19.453 -7.555 1 97.19 89 TRP B N 1
ATOM 2388 C CA . TRP B 1 89 ? -8.445 -20.5 -7.789 1 97.19 89 TRP B CA 1
ATOM 2389 C C . TRP B 1 89 ? -7.191 -20.25 -6.965 1 97.19 89 TRP B C 1
ATOM 2391 O O . TRP B 1 89 ? -6.98 -19.141 -6.457 1 97.19 89 TRP B O 1
ATOM 2401 N N . MET B 1 90 ? -6.488 -21.203 -6.75 1 98.12 90 MET B N 1
ATOM 2402 C CA . MET B 1 90 ? -5.199 -21.156 -6.062 1 98.12 90 MET B CA 1
ATOM 2403 C C . MET B 1 90 ? -4.285 -22.281 -6.555 1 98.12 90 MET B C 1
ATOM 2405 O O . MET B 1 90 ? -4.723 -23.422 -6.711 1 98.12 90 MET B O 1
ATOM 2409 N N . PHE B 1 91 ? -3.057 -21.938 -6.855 1 98.19 91 PHE B N 1
ATOM 2410 C CA . PHE B 1 91 ? -2.076 -22.953 -7.23 1 98.19 91 PHE B CA 1
ATOM 2411 C C . PHE B 1 91 ? -0.669 -22.516 -6.848 1 98.19 91 PHE B C 1
ATOM 2413 O O . PHE B 1 91 ? -0.484 -21.438 -6.273 1 98.19 91 PHE B O 1
ATOM 2420 N N . HIS B 1 92 ? 0.225 -23.391 -7.023 1 98.69 92 HIS B N 1
ATOM 2421 C CA . HIS B 1 92 ? 1.611 -23.125 -6.664 1 98.69 92 HIS B CA 1
ATOM 2422 C C . HIS B 1 92 ? 2.502 -23.062 -7.898 1 98.69 92 HIS B C 1
ATOM 2424 O O . HIS B 1 92 ? 2.318 -23.844 -8.836 1 98.69 92 HIS B O 1
ATOM 2430 N N . VAL B 1 93 ? 3.369 -22.172 -7.852 1 98.44 93 VAL B N 1
ATOM 2431 C CA . VAL B 1 93 ? 4.27 -21.938 -8.977 1 98.44 93 VAL B CA 1
ATOM 2432 C C . VAL B 1 93 ? 5.719 -22.062 -8.516 1 98.44 93 VAL B C 1
ATOM 2434 O O . VAL B 1 93 ? 6.043 -21.719 -7.371 1 98.44 93 VAL B O 1
ATOM 2437 N N . GLU B 1 94 ? 6.559 -22.516 -9.453 1 97.44 94 GLU B N 1
ATOM 2438 C CA . GLU B 1 94 ? 7.988 -22.609 -9.18 1 97.44 94 GLU B CA 1
ATOM 2439 C C . GLU B 1 94 ? 8.656 -21.25 -9.234 1 97.44 94 GLU B C 1
ATOM 2441 O O . GLU B 1 94 ? 9.516 -21 -10.078 1 97.44 94 GLU B O 1
ATOM 2446 N N . ILE B 1 95 ? 8.281 -20.422 -8.383 1 96.69 95 ILE B N 1
ATOM 2447 C CA . ILE B 1 95 ? 8.875 -19.109 -8.156 1 96.69 95 ILE B CA 1
ATOM 2448 C C . ILE B 1 95 ? 9.398 -19.031 -6.723 1 96.69 95 ILE B C 1
ATOM 2450 O O . ILE B 1 95 ? 8.695 -19.375 -5.777 1 96.69 95 ILE B O 1
ATOM 2454 N N . GLU B 1 96 ? 10.617 -18.609 -6.641 1 94.19 96 GLU B N 1
ATOM 2455 C CA . GLU B 1 96 ? 11.172 -18.438 -5.301 1 94.19 96 GLU B CA 1
ATOM 2456 C C . GLU B 1 96 ? 10.367 -17.422 -4.496 1 94.19 96 GLU B C 1
ATOM 2458 O O . GLU B 1 96 ? 10.086 -16.328 -4.973 1 94.19 96 GLU B O 1
ATOM 2463 N N . PRO B 1 97 ? 9.977 -17.906 -3.309 1 94.62 97 PRO B N 1
ATOM 2464 C CA . PRO B 1 97 ? 9.195 -16.969 -2.484 1 94.62 97 PRO B CA 1
ATOM 2465 C C . PRO B 1 97 ? 9.992 -15.719 -2.111 1 94.62 97 PRO B C 1
ATOM 2467 O O . PRO B 1 97 ? 11.219 -15.758 -2.037 1 94.62 97 PRO B O 1
ATOM 2470 N N . ALA B 1 98 ? 9.141 -14.695 -1.935 1 87.69 98 ALA B N 1
ATOM 2471 C CA . ALA B 1 98 ? 9.766 -13.477 -1.422 1 87.69 98 ALA B CA 1
ATOM 2472 C C . ALA B 1 98 ? 10.297 -13.688 -0.009 1 87.69 98 ALA B C 1
ATOM 2474 O O . ALA B 1 98 ? 9.766 -14.5 0.75 1 87.69 98 ALA B O 1
ATOM 2475 N N . SER B 1 99 ? 11.375 -13.117 0.194 1 77.31 99 SER B N 1
ATOM 2476 C CA . SER B 1 99 ? 11.93 -13.188 1.542 1 77.31 99 SER B CA 1
ATOM 2477 C C . SER B 1 99 ? 11.578 -11.938 2.344 1 77.31 99 SER B C 1
ATOM 2479 O O . SER B 1 99 ? 11.055 -10.969 1.794 1 77.31 99 SER B O 1
ATOM 2481 N N . GLY B 1 100 ? 11.375 -12.102 3.699 1 63.06 100 GLY B N 1
ATOM 2482 C CA . GLY B 1 100 ? 10.992 -11.086 4.668 1 63.06 100 GLY B CA 1
ATOM 2483 C C . GLY B 1 100 ? 11.75 -9.781 4.492 1 63.06 100 GLY B C 1
ATOM 2484 O O . GLY B 1 100 ? 11.578 -8.844 5.273 1 63.06 100 GLY B O 1
ATOM 2485 N N . GLU B 1 101 ? 12.602 -9.852 3.455 1 58.09 101 GLU B N 1
ATOM 2486 C CA . GLU B 1 101 ? 13.43 -8.656 3.367 1 58.09 101 GLU B CA 1
ATOM 2487 C C . GLU B 1 101 ? 12.609 -7.441 2.951 1 58.09 101 GLU B C 1
ATOM 2489 O O . GLU B 1 101 ? 11.492 -7.582 2.449 1 58.09 101 GLU B O 1
ATOM 2494 N N . MET B 1 102 ? 13.047 -6.242 3.273 1 60.84 102 MET B N 1
ATOM 2495 C CA . MET B 1 102 ? 12.625 -4.879 2.967 1 60.84 102 MET B CA 1
ATOM 2496 C C . MET B 1 102 ? 12.312 -4.723 1.481 1 60.84 102 MET B C 1
ATOM 2498 O O . MET B 1 102 ? 12.891 -5.426 0.648 1 60.84 102 MET B O 1
ATOM 2502 N N . ARG B 1 103 ? 11.375 -4.016 1.259 1 66.94 103 ARG B N 1
ATOM 2503 C CA . ARG B 1 103 ? 11.07 -3.572 -0.098 1 66.94 103 ARG B CA 1
ATOM 2504 C C . ARG B 1 103 ? 12.352 -3.312 -0.886 1 66.94 103 ARG B C 1
ATOM 2506 O O . ARG B 1 103 ? 13.336 -2.818 -0.333 1 66.94 103 ARG B O 1
ATOM 2513 N N . SER B 1 104 ? 12.344 -3.938 -2.098 1 73.81 104 SER B N 1
ATOM 2514 C CA . SER B 1 104 ? 13.492 -3.775 -2.988 1 73.81 104 SER B CA 1
ATOM 2515 C C . SER B 1 104 ? 13.07 -3.148 -4.316 1 73.81 104 SER B C 1
ATOM 2517 O O . SER B 1 104 ? 12.047 -3.521 -4.887 1 73.81 104 SER B O 1
ATOM 2519 N N . ALA B 1 105 ? 13.852 -2.264 -4.742 1 75 105 ALA B N 1
ATOM 2520 C CA . ALA B 1 105 ? 13.609 -1.611 -6.027 1 75 105 ALA B CA 1
ATOM 2521 C C . ALA B 1 105 ? 13.695 -2.615 -7.176 1 75 105 ALA B C 1
ATOM 2523 O O . ALA B 1 105 ? 13.156 -2.371 -8.258 1 75 105 ALA B O 1
ATOM 2524 N N . SER B 1 106 ? 14.266 -3.709 -6.906 1 85.25 106 SER B N 1
ATOM 2525 C CA . SER B 1 106 ? 14.453 -4.684 -7.973 1 85.25 106 SER B CA 1
ATOM 2526 C C . SER B 1 106 ? 13.312 -5.695 -8.008 1 85.25 106 SER B C 1
ATOM 2528 O O . SER B 1 106 ? 13.188 -6.473 -8.953 1 85.25 106 SER B O 1
ATOM 2530 N N . SER B 1 107 ? 12.477 -5.617 -7.031 1 89.75 107 SER B N 1
ATOM 2531 C CA . SER B 1 107 ? 11.391 -6.586 -6.957 1 89.75 107 SER B CA 1
ATOM 2532 C C . SER B 1 107 ? 10.164 -6.098 -7.723 1 89.75 107 SER B C 1
ATOM 2534 O O . SER B 1 107 ? 9.664 -4.996 -7.477 1 89.75 107 SER B O 1
ATOM 2536 N N . PRO B 1 108 ? 9.68 -6.93 -8.594 1 94.12 108 PRO B N 1
ATOM 2537 C CA . PRO B 1 108 ? 8.438 -6.535 -9.258 1 94.12 108 PRO B CA 1
ATOM 2538 C C . PRO B 1 108 ? 7.254 -6.453 -8.289 1 94.12 108 PRO B C 1
ATOM 2540 O O . PRO B 1 108 ? 6.246 -5.809 -8.594 1 94.12 108 PRO B O 1
ATOM 2543 N N . LEU B 1 109 ? 7.383 -7.113 -7.137 1 92.75 109 LEU B N 1
ATOM 2544 C CA . LEU B 1 109 ? 6.285 -7.203 -6.18 1 92.75 109 LEU B CA 1
ATOM 2545 C C . LEU B 1 109 ? 6.066 -5.867 -5.48 1 92.75 109 LEU B C 1
ATOM 2547 O O . LEU B 1 109 ? 5.008 -5.637 -4.891 1 92.75 109 LEU B O 1
ATOM 2551 N N . ASP B 1 110 ? 7.059 -5.016 -5.535 1 88.94 110 ASP B N 1
ATOM 2552 C CA . ASP B 1 110 ? 6.988 -3.715 -4.875 1 88.94 110 ASP B CA 1
ATOM 2553 C C . ASP B 1 110 ? 6.695 -2.604 -5.883 1 88.94 110 ASP B C 1
ATOM 2555 O O . ASP B 1 110 ? 6.719 -1.422 -5.535 1 88.94 110 ASP B O 1
ATOM 2559 N N . ALA B 1 111 ? 6.477 -2.982 -7.137 1 91 111 ALA B N 1
ATOM 2560 C CA . ALA B 1 111 ? 6.207 -2.002 -8.188 1 91 111 ALA B CA 1
ATOM 2561 C C . ALA B 1 111 ? 4.824 -1.38 -8.016 1 91 111 ALA B C 1
ATOM 2563 O O . ALA B 1 111 ? 3.949 -1.965 -7.371 1 91 111 ALA B O 1
ATOM 2564 N N . PRO B 1 112 ? 4.582 -0.238 -8.602 1 88.75 112 PRO B N 1
ATOM 2565 C CA . PRO B 1 112 ? 3.26 0.39 -8.539 1 88.75 112 PRO B CA 1
ATOM 2566 C C . PRO B 1 112 ? 2.164 -0.489 -9.141 1 88.75 112 PRO B C 1
ATOM 2568 O O . PRO B 1 112 ? 1.049 -0.534 -8.609 1 88.75 112 PRO B O 1
ATOM 2571 N N . VAL B 1 113 ? 2.533 -1.164 -10.234 1 93.62 113 VAL B N 1
ATOM 2572 C CA . VAL B 1 113 ? 1.603 -2.074 -10.891 1 93.62 113 VAL B CA 1
ATOM 2573 C C . VAL B 1 113 ? 2.271 -3.428 -11.117 1 93.62 113 VAL B C 1
ATOM 2575 O O . VAL B 1 113 ? 3.369 -3.5 -11.672 1 93.62 113 VAL B O 1
ATOM 2578 N N . LEU B 1 114 ? 1.638 -4.422 -10.625 1 97 114 LEU B N 1
ATOM 2579 C CA . LEU B 1 114 ? 2.062 -5.789 -10.891 1 97 114 LEU B CA 1
ATOM 2580 C C . LEU B 1 114 ? 1.265 -6.391 -12.039 1 97 114 LEU B C 1
ATOM 2582 O O . LEU B 1 114 ? 0.036 -6.473 -11.977 1 97 114 LEU B O 1
ATOM 2586 N N . ALA B 1 115 ? 1.95 -6.719 -13.086 1 97.81 115 ALA B N 1
ATOM 2587 C CA . ALA B 1 115 ? 1.315 -7.48 -14.156 1 97.81 115 ALA B CA 1
ATOM 2588 C C . ALA B 1 115 ? 1.385 -8.977 -13.883 1 97.81 115 ALA B C 1
ATOM 2590 O O . ALA B 1 115 ? 2.465 -9.523 -13.633 1 97.81 115 ALA B O 1
ATOM 2591 N N . ILE B 1 116 ? 0.269 -9.57 -13.875 1 98.44 116 ILE B N 1
ATOM 2592 C CA . ILE B 1 116 ? 0.147 -11.016 -13.688 1 98.44 116 ILE B CA 1
ATOM 2593 C C . ILE B 1 116 ? -0.292 -11.664 -15 1 98.44 116 ILE B C 1
ATOM 2595 O O . ILE B 1 116 ? -1.429 -11.484 -15.438 1 98.44 116 ILE B O 1
ATOM 2599 N N . GLU B 1 117 ? 0.61 -12.398 -15.586 1 96.25 117 GLU B N 1
ATOM 2600 C CA . GLU B 1 117 ? 0.323 -13.086 -16.844 1 96.25 117 GLU B CA 1
ATOM 2601 C C . GLU B 1 117 ? 0.324 -14.602 -16.656 1 96.25 117 GLU B C 1
ATOM 2603 O O . GLU B 1 117 ? 1.3 -15.164 -16.172 1 96.25 117 GLU B O 1
ATOM 2608 N N . ARG B 1 118 ? -0.736 -15.219 -16.984 1 97.12 118 ARG B N 1
ATOM 2609 C CA . ARG B 1 118 ? -0.864 -16.672 -17 1 97.12 118 ARG B CA 1
ATOM 2610 C C . ARG B 1 118 ? -0.904 -17.203 -18.422 1 97.12 118 ARG B C 1
ATOM 2612 O O . ARG B 1 118 ? -1.845 -16.922 -19.172 1 97.12 118 ARG B O 1
ATOM 2619 N N . CYS B 1 119 ? 0.137 -17.984 -18.766 1 95.06 119 CYS B N 1
ATOM 2620 C CA . CYS B 1 119 ? 0.261 -18.547 -20.109 1 95.06 119 CYS B CA 1
ATOM 2621 C C . CYS B 1 119 ? -0.1 -20.016 -20.125 1 95.06 119 CYS B C 1
ATOM 2623 O O . CYS B 1 119 ? 0.458 -20.812 -19.344 1 95.06 119 CYS B O 1
ATOM 2625 N N . PHE B 1 120 ? -1.023 -20.391 -20.984 1 95.81 120 PHE B N 1
ATOM 2626 C CA . PHE B 1 120 ? -1.416 -21.781 -21.156 1 95.81 120 PHE B CA 1
ATOM 2627 C C . PHE B 1 120 ? -0.724 -22.391 -22.375 1 95.81 120 PHE B C 1
ATOM 2629 O O . PHE B 1 120 ? -0.99 -22 -23.516 1 95.81 120 PHE B O 1
ATOM 2636 N N . VAL B 1 121 ? 0.153 -23.344 -22.047 1 95.19 121 VAL B N 1
ATOM 2637 C CA . VAL B 1 121 ? 1.04 -23.891 -23.078 1 95.19 121 VAL B CA 1
ATOM 2638 C C . VAL B 1 121 ? 0.777 -25.391 -23.234 1 95.19 121 VAL B C 1
ATOM 2640 O O . VAL B 1 121 ? 0.803 -26.141 -22.266 1 95.19 121 VAL B O 1
ATOM 2643 N N . GLY B 1 122 ? 0.542 -25.766 -24.484 1 92.44 122 GLY B N 1
ATOM 2644 C CA . GLY B 1 122 ? 0.42 -27.188 -24.734 1 92.44 122 GLY B CA 1
ATOM 2645 C C . GLY B 1 122 ? 1.696 -27.953 -24.453 1 92.44 122 GLY B C 1
ATOM 2646 O O . GLY B 1 122 ? 2.795 -27.406 -24.547 1 92.44 122 GLY B O 1
ATOM 2647 N N . GLU B 1 123 ? 1.521 -29.172 -24.188 1 88.5 123 GLU B N 1
ATOM 2648 C CA . GLU B 1 123 ? 2.666 -30.016 -23.844 1 88.5 123 GLU B CA 1
ATOM 2649 C C . GLU B 1 123 ? 3.68 -30.047 -24.984 1 88.5 123 GLU B C 1
ATOM 2651 O O . GLU B 1 123 ? 4.891 -30.047 -24.75 1 88.5 123 GLU B O 1
ATOM 2656 N N . GLU B 1 124 ? 3.225 -30.031 -26.156 1 89.69 124 GLU B N 1
ATOM 2657 C CA . GLU B 1 124 ? 4.094 -30.156 -27.328 1 89.69 124 GLU B CA 1
ATOM 2658 C C . GLU B 1 124 ? 4.863 -28.875 -27.578 1 89.69 124 GLU B C 1
ATOM 2660 O O . GLU B 1 124 ? 5.934 -28.891 -28.188 1 89.69 124 GLU B O 1
ATOM 2665 N N . GLU B 1 125 ? 4.305 -27.797 -27.094 1 91.5 125 GLU B N 1
ATOM 2666 C CA . GLU B 1 125 ? 4.898 -26.5 -27.391 1 91.5 125 GLU B CA 1
ATOM 2667 C C . GLU B 1 125 ? 5.785 -26.016 -26.234 1 91.5 125 GLU B C 1
ATOM 2669 O O . GLU B 1 125 ? 6.379 -24.938 -26.312 1 91.5 125 GLU B O 1
ATOM 2674 N N . LYS B 1 126 ? 5.883 -26.75 -25.25 1 92.44 126 LYS B N 1
ATOM 2675 C CA . LYS B 1 126 ? 6.559 -26.344 -24.031 1 92.44 126 LYS B CA 1
ATOM 2676 C C . LYS B 1 126 ? 8.016 -25.969 -24.297 1 92.44 126 LYS B C 1
ATOM 2678 O O . LYS B 1 126 ? 8.5 -24.953 -23.812 1 92.44 126 LYS B O 1
ATOM 2683 N N . GLY B 1 127 ? 8.703 -26.75 -25.031 1 92.06 127 GLY B N 1
ATOM 2684 C CA . GLY B 1 127 ? 10.102 -26.484 -25.344 1 92.06 127 GLY B CA 1
ATOM 2685 C C . GLY B 1 127 ? 10.312 -25.172 -26.078 1 92.06 127 GLY B C 1
ATOM 2686 O O . GLY B 1 127 ? 11.148 -24.359 -25.688 1 92.06 127 GLY B O 1
ATOM 2687 N N . GLU B 1 128 ? 9.562 -24.984 -27.141 1 90.31 128 GLU B N 1
ATOM 2688 C CA . GLU B 1 128 ? 9.656 -23.766 -27.922 1 90.31 128 GLU B CA 1
ATOM 2689 C C . GLU B 1 128 ? 9.273 -22.547 -27.078 1 90.31 128 GLU B C 1
ATOM 2691 O O . GLU B 1 128 ? 9.891 -21.484 -27.203 1 90.31 128 GLU B O 1
ATOM 2696 N N . PHE B 1 129 ? 8.273 -22.828 -26.297 1 94 129 PHE B N 1
ATOM 2697 C CA . PHE B 1 129 ? 7.84 -21.75 -25.422 1 94 129 PHE B CA 1
ATOM 2698 C C . PHE B 1 129 ? 8.969 -21.328 -24.484 1 94 129 PHE B C 1
ATOM 2700 O O . PHE B 1 129 ? 9.258 -20.141 -24.344 1 94 129 PHE B O 1
ATOM 2707 N N . GLU B 1 130 ? 9.664 -22.234 -23.828 1 93 130 GLU B N 1
ATOM 2708 C CA . GLU B 1 130 ? 10.742 -21.953 -22.891 1 93 130 GLU B CA 1
ATOM 2709 C C . GLU B 1 130 ? 11.891 -21.219 -23.562 1 93 130 GLU B C 1
ATOM 2711 O O . GLU B 1 130 ? 12.477 -20.297 -22.984 1 93 130 GLU B O 1
ATOM 2716 N N . ASP B 1 131 ? 12.211 -21.594 -24.75 1 90.5 131 ASP B N 1
ATOM 2717 C CA . ASP B 1 131 ? 13.273 -20.938 -25.5 1 90.5 131 ASP B CA 1
ATOM 2718 C C . ASP B 1 131 ? 12.938 -19.484 -25.766 1 90.5 131 ASP B C 1
ATOM 2720 O O . ASP B 1 131 ? 13.781 -18.594 -25.594 1 90.5 131 ASP B O 1
ATOM 2724 N N . THR B 1 132 ? 11.703 -19.328 -26.141 1 88.56 132 THR B N 1
ATOM 2725 C CA . THR B 1 132 ? 11.258 -17.969 -26.438 1 88.56 132 THR B CA 1
ATOM 2726 C C . THR B 1 132 ? 11.188 -17.125 -25.172 1 88.56 132 THR B C 1
ATOM 2728 O O . THR B 1 132 ? 11.5 -15.938 -25.203 1 88.56 132 THR B O 1
ATOM 2731 N N . MET B 1 133 ? 10.805 -17.766 -24.109 1 90.75 133 MET B N 1
ATOM 2732 C CA . MET B 1 133 ? 10.625 -17.047 -22.844 1 90.75 133 MET B CA 1
ATOM 2733 C C . MET B 1 133 ? 11.961 -16.5 -22.344 1 90.75 133 MET B C 1
ATOM 2735 O O . MET B 1 133 ? 12 -15.445 -21.719 1 90.75 133 MET B O 1
ATOM 2739 N N . MET B 1 134 ? 13.047 -17.188 -22.609 1 87 134 MET B N 1
ATOM 2740 C CA . MET B 1 134 ? 14.367 -16.688 -22.234 1 87 134 MET B CA 1
ATOM 2741 C C . MET B 1 134 ? 14.648 -15.336 -22.859 1 87 134 MET B C 1
ATOM 2743 O O . MET B 1 134 ? 15.18 -14.438 -22.219 1 87 134 MET B O 1
ATOM 2747 N N . ARG B 1 135 ? 14.258 -15.219 -24.047 1 84.56 135 ARG B N 1
ATOM 2748 C CA . ARG B 1 135 ? 14.438 -13.961 -24.75 1 84.56 135 ARG B CA 1
ATOM 2749 C C . ARG B 1 135 ? 13.5 -12.891 -24.219 1 84.56 135 ARG B C 1
ATOM 2751 O O . ARG B 1 135 ? 13.906 -11.742 -24.016 1 84.56 135 ARG B O 1
ATOM 2758 N N . VAL B 1 136 ? 12.344 -13.312 -24.031 1 86.38 136 VAL B N 1
ATOM 2759 C CA . VAL B 1 136 ? 11.32 -12.391 -23.547 1 86.38 136 VAL B CA 1
ATOM 2760 C C . VAL B 1 136 ? 11.711 -11.867 -22.172 1 86.38 136 VAL B C 1
ATOM 2762 O O . VAL B 1 136 ? 11.523 -10.68 -21.875 1 86.38 136 VAL B O 1
ATOM 2765 N N . LYS B 1 137 ? 12.211 -12.758 -21.375 1 90.88 137 LYS B N 1
ATOM 2766 C CA . LYS B 1 137 ? 12.648 -12.375 -20.031 1 90.88 137 LYS B CA 1
ATOM 2767 C C . LYS B 1 137 ? 13.664 -11.234 -20.094 1 90.88 137 LYS B C 1
ATOM 2769 O O . LYS B 1 137 ? 13.539 -10.25 -19.359 1 90.88 137 LYS B O 1
ATOM 2774 N N . GLY B 1 138 ? 14.633 -11.344 -20.875 1 88.69 138 GLY B N 1
ATOM 2775 C CA . GLY B 1 138 ? 15.625 -10.297 -21.047 1 88.69 138 GLY B CA 1
ATOM 2776 C C . GLY B 1 138 ? 15.023 -8.969 -21.453 1 88.69 138 GLY B C 1
ATOM 2777 O O . GLY B 1 138 ? 15.391 -7.918 -20.922 1 88.69 138 GLY B O 1
ATOM 2778 N N . CYS B 1 139 ? 14.07 -9.008 -22.359 1 88.38 139 CYS B N 1
ATOM 2779 C CA . CYS B 1 139 ? 13.43 -7.801 -22.859 1 88.38 139 CYS B CA 1
ATOM 2780 C C . CYS B 1 139 ? 12.609 -7.121 -21.781 1 88.38 139 CYS B C 1
ATOM 2782 O O . CYS B 1 139 ? 12.672 -5.902 -21.625 1 88.38 139 CYS B O 1
ATOM 2784 N N . VAL B 1 140 ? 11.852 -7.941 -21.078 1 90.81 140 VAL B N 1
ATOM 2785 C CA . VAL B 1 140 ? 11.016 -7.41 -20.016 1 90.81 140 VAL B CA 1
ATOM 2786 C C . VAL B 1 140 ? 11.891 -6.742 -18.953 1 90.81 140 VAL B C 1
ATOM 2788 O O . VAL B 1 140 ? 11.609 -5.625 -18.516 1 90.81 140 VAL B O 1
ATOM 2791 N N . GLU B 1 141 ? 12.961 -7.387 -18.578 1 92.75 141 GLU B N 1
ATOM 2792 C CA . GLU B 1 141 ? 13.836 -6.883 -17.516 1 92.75 141 GLU B CA 1
ATOM 2793 C C . GLU B 1 141 ? 14.555 -5.617 -17.953 1 92.75 141 GLU B C 1
ATOM 2795 O O . GLU B 1 141 ? 14.828 -4.734 -17.141 1 92.75 141 GLU B O 1
ATOM 2800 N N . GLU B 1 142 ? 14.875 -5.5 -19.172 1 90.56 142 GLU B N 1
ATOM 2801 C CA . GLU B 1 142 ? 15.469 -4.273 -19.688 1 90.56 142 GLU B CA 1
ATOM 2802 C C . GLU B 1 142 ? 14.484 -3.107 -19.609 1 90.56 142 GLU B C 1
ATOM 2804 O O . GLU B 1 142 ? 14.859 -1.996 -19.234 1 90.56 142 GLU B O 1
ATOM 2809 N N . CYS B 1 143 ? 13.289 -3.434 -19.969 1 90.38 143 CYS B N 1
ATOM 2810 C CA . CYS B 1 143 ? 12.266 -2.4 -20 1 90.38 143 CYS B CA 1
ATOM 2811 C C . CYS B 1 143 ? 11.883 -1.969 -18.594 1 90.38 143 CYS B C 1
ATOM 2813 O O . CYS B 1 143 ? 11.57 -0.8 -18.359 1 90.38 143 CYS B O 1
ATOM 2815 N N . THR B 1 144 ? 11.875 -2.916 -17.672 1 91.69 144 THR B N 1
ATOM 2816 C CA . THR B 1 144 ? 11.406 -2.635 -16.312 1 91.69 144 THR B CA 1
ATOM 2817 C C . THR B 1 144 ? 12.578 -2.377 -15.383 1 91.69 144 THR B C 1
ATOM 2819 O O . THR B 1 144 ? 12.398 -2.254 -14.172 1 91.69 144 THR B O 1
ATOM 2822 N N . ALA B 1 145 ? 13.711 -2.27 -15.852 1 90.94 145 ALA B N 1
ATOM 2823 C CA . ALA B 1 145 ? 14.867 -2.07 -14.984 1 90.94 145 ALA B CA 1
ATOM 2824 C C . ALA B 1 145 ? 14.586 -1 -13.93 1 90.94 145 ALA B C 1
ATOM 2826 O O . ALA B 1 145 ? 13.969 0.026 -14.234 1 90.94 145 ALA B O 1
ATOM 2827 N N . PRO B 1 146 ? 15.07 -1.246 -12.641 1 90.94 146 PRO B N 1
ATOM 2828 C CA . PRO B 1 146 ? 15.914 -2.355 -12.195 1 90.94 146 PRO B CA 1
ATOM 2829 C C . PRO B 1 146 ? 15.109 -3.564 -11.727 1 90.94 146 PRO B C 1
ATOM 2831 O O . PRO B 1 146 ? 15.672 -4.488 -11.133 1 90.94 146 PRO B O 1
ATOM 2834 N N . ARG B 1 147 ? 13.836 -3.594 -12.008 1 91.69 147 ARG B N 1
ATOM 2835 C CA . ARG B 1 147 ? 12.969 -4.676 -11.539 1 91.69 147 ARG B CA 1
ATOM 2836 C C . ARG B 1 147 ? 13.227 -5.957 -12.336 1 91.69 147 ARG B C 1
ATOM 2838 O O . ARG B 1 147 ? 13.25 -5.934 -13.562 1 91.69 147 ARG B O 1
ATOM 2845 N N . MET B 1 148 ? 13.328 -7.035 -11.625 1 91.75 148 MET B N 1
ATOM 2846 C CA . MET B 1 148 ? 13.5 -8.344 -12.258 1 91.75 148 MET B CA 1
ATOM 2847 C C . MET B 1 148 ? 12.148 -9 -12.523 1 91.75 148 MET B C 1
ATOM 2849 O O . MET B 1 148 ? 11.125 -8.578 -11.984 1 91.75 148 MET B O 1
ATOM 2853 N N . LEU B 1 149 ? 12.25 -9.969 -13.414 1 94.69 149 LEU B N 1
ATOM 2854 C CA . LEU B 1 149 ? 11.055 -10.75 -13.719 1 94.69 149 LEU B CA 1
ATOM 2855 C C . LEU B 1 149 ? 10.992 -12 -12.844 1 94.69 149 LEU B C 1
ATOM 2857 O O . LEU B 1 149 ? 12.008 -12.68 -12.648 1 94.69 149 LEU B O 1
ATOM 2861 N N . ARG B 1 150 ? 9.836 -12.219 -12.234 1 95.75 150 ARG B N 1
ATOM 2862 C CA . ARG B 1 150 ? 9.578 -13.484 -11.555 1 95.75 150 ARG B CA 1
ATOM 2863 C C . ARG B 1 150 ? 8.641 -14.359 -12.375 1 95.75 150 ARG B C 1
ATOM 2865 O O . ARG B 1 150 ? 7.523 -13.953 -12.695 1 95.75 150 ARG B O 1
ATOM 2872 N N . CYS B 1 151 ? 9.156 -15.547 -12.719 1 96.62 151 CYS B N 1
ATOM 2873 C CA . CYS B 1 151 ? 8.312 -16.422 -13.539 1 96.62 151 CYS B CA 1
ATOM 2874 C C . CYS B 1 151 ? 8.625 -17.875 -13.266 1 96.62 151 CYS B C 1
ATOM 2876 O O . CYS B 1 151 ? 9.688 -18.203 -12.734 1 96.62 151 CYS B O 1
ATOM 2878 N N . GLY B 1 152 ? 7.578 -18.688 -13.5 1 96.88 152 GLY B N 1
ATOM 2879 C CA . GLY B 1 152 ? 7.73 -20.125 -13.273 1 96.88 152 GLY B CA 1
ATOM 2880 C C . GLY B 1 152 ? 6.492 -20.922 -13.648 1 96.88 152 GLY B C 1
ATOM 2881 O O . GLY B 1 152 ? 5.43 -20.344 -13.891 1 96.88 152 GLY B O 1
ATOM 2882 N N . TRP B 1 153 ? 6.715 -22.203 -13.703 1 97.31 153 TRP B N 1
ATOM 2883 C CA . TRP B 1 153 ? 5.645 -23.125 -14.078 1 97.31 153 TRP B CA 1
ATOM 2884 C C . TRP B 1 153 ? 4.777 -23.469 -12.867 1 97.31 153 TRP B C 1
ATOM 2886 O O . TRP B 1 153 ? 5.281 -23.609 -11.75 1 97.31 153 TRP B O 1
ATOM 2896 N N . ARG B 1 154 ? 3.492 -23.641 -13.102 1 97.69 154 ARG B N 1
ATOM 2897 C CA . ARG B 1 154 ? 2.615 -24.25 -12.109 1 97.69 154 ARG B CA 1
ATOM 2898 C C . ARG B 1 154 ? 3.033 -25.688 -11.836 1 97.69 154 ARG B C 1
ATOM 2900 O O . ARG B 1 154 ? 3.395 -26.422 -12.758 1 97.69 154 ARG B O 1
ATOM 2907 N N . ILE B 1 155 ? 2.879 -26.172 -10.539 1 96 155 ILE B N 1
ATOM 2908 C CA . ILE B 1 155 ? 3.465 -27.484 -10.242 1 96 155 ILE B CA 1
ATOM 2909 C C . ILE B 1 155 ? 2.428 -28.375 -9.562 1 96 155 ILE B C 1
ATOM 2911 O O . ILE B 1 155 ? 2.729 -29.5 -9.18 1 96 155 ILE B O 1
ATOM 2915 N N . ASP B 1 156 ? 1.235 -27.859 -9.312 1 94.44 156 ASP B N 1
ATOM 2916 C CA . ASP B 1 156 ? 0.313 -28.656 -8.508 1 94.44 156 ASP B CA 1
ATOM 2917 C C . ASP B 1 156 ? -0.996 -28.906 -9.25 1 94.44 156 ASP B C 1
ATOM 2919 O O . ASP B 1 156 ? -2.078 -28.672 -8.711 1 94.44 156 ASP B O 1
ATOM 2923 N N . TYR B 1 157 ? -0.925 -29.656 -10.25 1 91.88 157 TYR B N 1
ATOM 2924 C CA . TYR B 1 157 ? -2.133 -30 -10.984 1 91.88 157 TYR B CA 1
ATOM 2925 C C . TYR B 1 157 ? -2.891 -31.125 -10.281 1 91.88 157 TYR B C 1
ATOM 2927 O O . TYR B 1 157 ? -2.281 -32.062 -9.742 1 91.88 157 TYR B O 1
ATOM 2935 N N . PRO B 1 158 ? -4.223 -30.938 -10.289 1 86.94 158 PRO B N 1
ATOM 2936 C CA . PRO B 1 158 ? -4.996 -32.031 -9.711 1 86.94 158 PRO B CA 1
ATOM 2937 C C . PRO B 1 158 ? -4.809 -33.344 -10.477 1 86.94 158 PRO B C 1
ATOM 2939 O O . PRO B 1 158 ? -4.535 -33.344 -11.68 1 86.94 158 PRO B O 1
ATOM 2942 N N . GLU B 1 159 ? -4.961 -34.375 -9.695 1 83.75 159 GLU B N 1
ATOM 2943 C CA . GLU B 1 159 ? -4.922 -35.688 -10.336 1 83.75 159 GLU B CA 1
ATOM 2944 C C . GLU B 1 159 ? -6.102 -35.875 -11.289 1 83.75 159 GLU B C 1
ATOM 2946 O O . GLU B 1 159 ? -7.223 -35.469 -10.977 1 83.75 159 GLU B O 1
ATOM 2951 N N . GLY B 1 160 ? -5.918 -36.406 -12.484 1 82.69 160 GLY B N 1
ATOM 2952 C CA . GLY B 1 160 ? -6.973 -36.719 -13.445 1 82.69 160 GLY B CA 1
ATOM 2953 C C . GLY B 1 160 ? -7.445 -35.5 -14.211 1 82.69 160 GLY B C 1
ATOM 2954 O O . GLY B 1 160 ? -8.578 -35.438 -14.695 1 82.69 160 GLY B O 1
ATOM 2955 N N . ARG B 1 161 ? -6.539 -34.531 -14.219 1 80.75 161 ARG B N 1
ATOM 2956 C CA . ARG B 1 161 ? -6.949 -33.344 -14.953 1 80.75 161 ARG B CA 1
ATOM 2957 C C . ARG B 1 161 ? -7.113 -33.656 -16.438 1 80.75 161 ARG B C 1
ATOM 2959 O O . ARG B 1 161 ? -6.371 -34.469 -17 1 80.75 161 ARG B O 1
ATOM 2966 N N . GLU B 1 162 ? -8.18 -33 -16.969 1 80.38 162 GLU B N 1
ATOM 2967 C CA . GLU B 1 162 ? -8.492 -33.188 -18.375 1 80.38 162 GLU B CA 1
ATOM 2968 C C . GLU B 1 162 ? -7.648 -32.281 -19.266 1 80.38 162 GLU B C 1
ATOM 2970 O O . GLU B 1 162 ? -7.301 -32.656 -20.391 1 80.38 162 GLU B O 1
ATOM 2975 N N . GLU B 1 163 ? -7.309 -31.188 -18.625 1 75.31 163 GLU B N 1
ATOM 2976 C CA . GLU B 1 163 ? -6.562 -30.219 -19.422 1 75.31 163 GLU B CA 1
ATOM 2977 C C . GLU B 1 163 ? -5.125 -30.672 -19.641 1 75.31 163 GLU B C 1
ATOM 2979 O O . GLU B 1 163 ? -4.504 -31.25 -18.75 1 75.31 163 GLU B O 1
ATOM 2984 N N . THR B 1 164 ? -4.723 -30.531 -20.891 1 79.88 164 THR B N 1
ATOM 2985 C CA . THR B 1 164 ? -3.406 -31.031 -21.266 1 79.88 164 THR B CA 1
ATOM 2986 C C . THR B 1 164 ? -2.387 -29.891 -21.281 1 79.88 164 THR B C 1
ATOM 2988 O O . THR B 1 164 ? -1.189 -30.125 -21.453 1 79.88 164 THR B O 1
ATOM 2991 N N . HIS B 1 165 ? -2.947 -28.703 -20.891 1 90.12 165 HIS B N 1
ATOM 2992 C CA . HIS B 1 165 ? -1.967 -27.625 -20.984 1 90.12 165 HIS B CA 1
ATOM 2993 C C . HIS B 1 165 ? -1.254 -27.406 -19.656 1 90.12 165 HIS B C 1
ATOM 2995 O O . HIS B 1 165 ? -1.764 -27.797 -18.594 1 90.12 165 HIS B O 1
ATOM 3001 N N . GLU B 1 166 ? -0.025 -26.859 -19.828 1 94.44 166 GLU B N 1
ATOM 3002 C CA . GLU B 1 166 ? 0.75 -26.375 -18.688 1 94.44 166 GLU B CA 1
ATOM 3003 C C . GLU B 1 166 ? 0.606 -24.859 -18.516 1 94.44 166 GLU B C 1
ATOM 3005 O O . GLU B 1 166 ? 0.376 -24.141 -19.5 1 94.44 166 GLU B O 1
ATOM 3010 N N . GLU B 1 167 ? 0.661 -24.5 -17.312 1 96.06 167 GLU B N 1
ATOM 3011 C CA . GLU B 1 167 ? 0.5 -23.062 -17.031 1 96.06 167 GLU B CA 1
ATOM 3012 C C . GLU B 1 167 ? 1.818 -22.438 -16.594 1 96.06 167 GLU B C 1
ATOM 3014 O O . GLU B 1 167 ? 2.512 -22.984 -15.734 1 96.06 167 GLU B O 1
ATOM 3019 N N . PHE B 1 168 ? 2.195 -21.406 -17.281 1 96.81 168 PHE B N 1
ATOM 3020 C CA . PHE B 1 168 ? 3.369 -20.609 -16.969 1 96.81 168 PHE B CA 1
ATOM 3021 C C . PHE B 1 168 ? 2.961 -19.219 -16.484 1 96.81 168 PHE B C 1
ATOM 3023 O O . PHE B 1 168 ? 2.156 -18.547 -17.125 1 96.81 168 PHE B O 1
ATOM 3030 N N . VAL B 1 169 ? 3.502 -18.781 -15.305 1 97.81 169 VAL B N 1
ATOM 3031 C CA . VAL B 1 169 ? 3.127 -17.5 -14.719 1 97.81 169 VAL B CA 1
ATOM 3032 C C . VAL B 1 169 ? 4.297 -16.531 -14.812 1 97.81 169 VAL B C 1
ATOM 3034 O O . VAL B 1 169 ? 5.441 -16.891 -14.539 1 97.81 169 VAL B O 1
ATOM 3037 N N . MET B 1 170 ? 3.99 -15.305 -15.195 1 96.62 170 MET B N 1
ATOM 3038 C CA . MET B 1 170 ? 4.953 -14.203 -15.203 1 96.62 170 MET B CA 1
ATOM 3039 C C . MET B 1 170 ? 4.457 -13.047 -14.344 1 96.62 170 MET B C 1
ATOM 3041 O O . MET B 1 170 ? 3.326 -12.586 -14.5 1 96.62 170 MET B O 1
ATOM 3045 N N . LEU B 1 171 ? 5.281 -12.633 -13.406 1 97.69 171 LEU B N 1
ATOM 3046 C CA . LEU B 1 171 ? 5.043 -11.461 -12.57 1 97.69 171 LEU B CA 1
ATOM 3047 C C . LEU B 1 171 ? 6.047 -10.359 -12.867 1 97.69 171 LEU B C 1
ATOM 3049 O O . LEU B 1 171 ? 7.238 -10.5 -12.578 1 97.69 171 LEU B O 1
ATOM 3053 N N . SER B 1 172 ? 5.57 -9.289 -13.469 1 96.94 172 SER B N 1
ATOM 3054 C CA . SER B 1 172 ? 6.438 -8.164 -13.812 1 96.94 172 SER B CA 1
ATOM 3055 C C . SER B 1 172 ? 5.918 -6.859 -13.211 1 96.94 172 SER B C 1
ATOM 3057 O O . SER B 1 172 ? 4.707 -6.688 -13.031 1 96.94 172 SER B O 1
ATOM 3059 N N . GLY B 1 173 ? 6.812 -5.98 -12.82 1 95.56 173 GLY B N 1
ATOM 3060 C CA . GLY B 1 173 ? 6.465 -4.719 -12.18 1 95.56 173 GLY B CA 1
ATOM 3061 C C . GLY B 1 173 ? 6.566 -3.533 -13.125 1 95.56 173 GLY B C 1
ATOM 3062 O O . GLY B 1 173 ? 7.559 -3.385 -13.836 1 95.56 173 GLY B O 1
ATOM 3063 N N . TRP B 1 174 ? 5.523 -2.678 -13.086 1 92.44 174 TRP B N 1
ATOM 3064 C CA . TRP B 1 174 ? 5.434 -1.559 -14.016 1 92.44 174 TRP B CA 1
ATOM 3065 C C . TRP B 1 174 ? 5.02 -0.281 -13.297 1 92.44 174 TRP B C 1
ATOM 3067 O O . TRP B 1 174 ? 4.527 -0.331 -12.164 1 92.44 174 TRP B O 1
ATOM 3077 N N . GLU B 1 175 ? 5.219 0.815 -13.961 1 87.25 175 GLU B N 1
ATOM 3078 C CA . GLU B 1 175 ? 4.82 2.1 -13.391 1 87.25 175 GLU B CA 1
ATOM 3079 C C . GLU B 1 175 ? 3.309 2.297 -13.484 1 87.25 175 GLU B C 1
ATOM 3081 O O . GLU B 1 175 ? 2.695 2.865 -12.578 1 87.25 175 GLU B O 1
ATOM 3086 N N . ASP B 1 176 ? 2.814 1.935 -14.586 1 89.88 176 ASP B N 1
ATOM 3087 C CA . ASP B 1 176 ? 1.368 1.972 -14.789 1 89.88 176 ASP B CA 1
ATOM 3088 C C . ASP B 1 176 ? 0.925 0.894 -15.773 1 89.88 176 ASP B C 1
ATOM 3090 O O . ASP B 1 176 ? 1.757 0.173 -16.328 1 89.88 176 ASP B O 1
ATOM 3094 N N . VAL B 1 177 ? -0.421 0.711 -15.883 1 93.56 177 VAL B N 1
ATOM 3095 C CA . VAL B 1 177 ? -0.99 -0.323 -16.734 1 93.56 177 VAL B CA 1
ATOM 3096 C C . VAL B 1 177 ? -0.613 -0.053 -18.188 1 93.56 177 VAL B C 1
ATOM 3098 O O . VAL B 1 177 ? -0.265 -0.977 -18.938 1 93.56 177 VAL B O 1
ATOM 3101 N N . GLU B 1 178 ? -0.617 1.178 -18.578 1 90.88 178 GLU B N 1
ATOM 3102 C CA . GLU B 1 178 ? -0.356 1.562 -19.953 1 90.88 178 GLU B CA 1
ATOM 3103 C C . GLU B 1 178 ? 1.066 1.197 -20.375 1 90.88 178 GLU B C 1
ATOM 3105 O O . GLU B 1 178 ? 1.304 0.803 -21.516 1 90.88 178 GLU B O 1
ATOM 3110 N N . ASP B 1 179 ? 1.961 1.379 -19.469 1 90.56 179 ASP B N 1
ATOM 3111 C CA . ASP B 1 179 ? 3.344 1.006 -19.734 1 90.56 179 ASP B CA 1
ATOM 3112 C C . ASP B 1 179 ? 3.449 -0.47 -20.109 1 90.56 179 ASP B C 1
ATOM 3114 O O . ASP B 1 179 ? 4.141 -0.824 -21.078 1 90.56 179 ASP B O 1
ATOM 3118 N N . HIS B 1 180 ? 2.795 -1.296 -19.406 1 93.12 180 HIS B N 1
ATOM 3119 C CA . HIS B 1 180 ? 2.824 -2.727 -19.688 1 93.12 180 HIS B CA 1
ATOM 3120 C C . HIS B 1 180 ? 2.141 -3.037 -21.016 1 93.12 180 HIS B C 1
ATOM 3122 O O . HIS B 1 180 ? 2.654 -3.824 -21.812 1 93.12 180 HIS B O 1
ATOM 3128 N N . LEU B 1 181 ? 0.999 -2.414 -21.219 1 92.12 181 LEU B N 1
ATOM 3129 C CA . LEU B 1 181 ? 0.248 -2.664 -22.453 1 92.12 181 LEU B CA 1
ATOM 3130 C C . LEU B 1 181 ? 1.042 -2.221 -23.672 1 92.12 181 LEU B C 1
ATOM 3132 O O . LEU B 1 181 ? 1.022 -2.891 -24.703 1 92.12 181 LEU B O 1
ATOM 3136 N N . ARG B 1 182 ? 1.718 -1.086 -23.547 1 88.19 182 ARG B N 1
ATOM 3137 C CA . ARG B 1 182 ? 2.582 -0.62 -24.625 1 88.19 182 ARG B CA 1
ATOM 3138 C C . ARG B 1 182 ? 3.686 -1.631 -24.922 1 88.19 182 ARG B C 1
ATOM 3140 O O . ARG B 1 182 ? 3.992 -1.904 -26.078 1 88.19 182 ARG B O 1
ATOM 3147 N N . PHE B 1 183 ? 4.238 -2.119 -23.922 1 89.12 183 PHE B N 1
ATOM 3148 C CA . PHE B 1 183 ? 5.277 -3.127 -24.094 1 89.12 183 PHE B CA 1
ATOM 3149 C C . PHE B 1 183 ? 4.746 -4.336 -24.844 1 89.12 183 PHE B C 1
ATOM 3151 O O . PHE B 1 183 ? 5.418 -4.867 -25.734 1 89.12 183 PHE B O 1
ATOM 3158 N N . LEU B 1 184 ? 3.602 -4.781 -24.469 1 85.81 184 LEU B N 1
ATOM 3159 C CA . LEU B 1 184 ? 3.002 -5.945 -25.109 1 85.81 184 LEU B CA 1
ATOM 3160 C C . LEU B 1 184 ? 2.74 -5.684 -26.594 1 85.81 184 LEU B C 1
ATOM 3162 O O . LEU B 1 184 ? 2.779 -6.609 -27.406 1 85.81 184 LEU B O 1
ATOM 3166 N N . GLU B 1 185 ? 2.525 -4.473 -26.891 1 82.19 185 GLU B N 1
ATOM 3167 C CA . GLU B 1 185 ? 2.211 -4.113 -28.266 1 82.19 185 GLU B CA 1
ATOM 3168 C C . GLU B 1 185 ? 3.482 -3.92 -29.094 1 82.19 185 GLU B C 1
ATOM 3170 O O . GLU B 1 185 ? 3.51 -4.234 -30.281 1 82.19 185 GLU B O 1
ATOM 3175 N N . THR B 1 186 ? 4.453 -3.248 -28.531 1 69.5 186 THR B N 1
ATOM 3176 C CA . THR B 1 186 ? 5.621 -2.803 -29.297 1 69.5 186 THR B CA 1
ATOM 3177 C C . THR B 1 186 ? 6.691 -3.891 -29.328 1 69.5 186 THR B C 1
ATOM 3179 O O . THR B 1 186 ? 7.719 -3.736 -29.984 1 69.5 186 THR B O 1
ATOM 3182 N N . GLY B 1 187 ? 6.543 -4.738 -28.531 1 59.66 187 GLY B N 1
ATOM 3183 C CA . GLY B 1 187 ? 7.605 -5.727 -28.562 1 59.66 187 GLY B CA 1
ATOM 3184 C C . GLY B 1 187 ? 7.926 -6.23 -29.953 1 59.66 187 GLY B C 1
ATOM 3185 O O . GLY B 1 187 ? 7.082 -6.168 -30.844 1 59.66 187 GLY B O 1
ATOM 3186 N N . SER B 1 188 ? 9.258 -6.289 -30.219 1 59.69 188 SER B N 1
ATOM 3187 C CA . SER B 1 188 ? 9.672 -6.816 -31.516 1 59.69 188 SER B CA 1
ATOM 3188 C C . SER B 1 188 ? 8.898 -8.086 -31.859 1 59.69 188 SER B C 1
ATOM 3190 O O . SER B 1 188 ? 8.328 -8.734 -30.984 1 59.69 188 SER B O 1
ATOM 3192 N N . GLU B 1 189 ? 8.633 -8.312 -33.156 1 58.72 189 GLU B N 1
ATOM 3193 C CA . GLU B 1 189 ? 7.984 -9.523 -33.656 1 58.72 189 GLU B CA 1
ATOM 3194 C C . GLU B 1 189 ? 8.477 -10.758 -32.906 1 58.72 189 GLU B C 1
ATOM 3196 O O . GLU B 1 189 ? 7.695 -11.664 -32.594 1 58.72 189 GLU B O 1
ATOM 3201 N N . ASP B 1 190 ? 9.688 -10.766 -32.562 1 57.34 190 ASP B N 1
ATOM 3202 C CA . ASP B 1 190 ? 10.289 -11.898 -31.875 1 57.34 190 ASP B CA 1
ATOM 3203 C C . ASP B 1 190 ? 9.82 -11.969 -30.422 1 57.34 190 ASP B C 1
ATOM 3205 O O . ASP B 1 190 ? 9.617 -13.055 -29.875 1 57.34 190 ASP B O 1
ATOM 3209 N N . ASP B 1 191 ? 9.5 -10.75 -29.891 1 57.94 191 ASP B N 1
ATOM 3210 C CA . ASP B 1 191 ? 9.156 -10.695 -28.484 1 57.94 191 ASP B CA 1
ATOM 3211 C C . ASP B 1 191 ? 7.707 -11.117 -28.25 1 57.94 191 ASP B C 1
ATOM 3213 O O . ASP B 1 191 ? 7.371 -11.648 -27.188 1 57.94 191 ASP B O 1
ATOM 3217 N N . LYS B 1 192 ? 6.969 -10.883 -29.281 1 62.78 192 LYS B N 1
ATOM 3218 C CA . LYS B 1 192 ? 5.555 -11.227 -29.203 1 62.78 192 LYS B CA 1
ATOM 3219 C C . LYS B 1 192 ? 5.32 -12.672 -29.625 1 62.78 192 LYS B C 1
ATOM 3221 O O . LYS B 1 192 ? 4.207 -13.195 -29.5 1 62.78 192 LYS B O 1
ATOM 3226 N N . CYS B 1 193 ? 6.414 -13.227 -29.938 1 62.56 193 CYS B N 1
ATOM 3227 C CA . CYS B 1 193 ? 6.301 -14.547 -30.547 1 62.56 193 CYS B CA 1
ATOM 3228 C C . CYS B 1 193 ? 5.938 -15.602 -29.5 1 62.56 193 CYS B C 1
ATOM 3230 O O . CYS B 1 193 ? 5.391 -16.656 -29.844 1 62.56 193 CYS B O 1
ATOM 3232 N N . TRP B 1 194 ? 6.07 -15.156 -28.219 1 71 194 TRP B N 1
ATOM 3233 C CA . TRP B 1 194 ? 5.789 -16.188 -27.234 1 71 194 TRP B CA 1
ATOM 3234 C C . TRP B 1 194 ? 4.305 -16.531 -27.219 1 71 194 TRP B C 1
ATOM 3236 O O . TRP B 1 194 ? 3.932 -17.688 -26.953 1 71 194 TRP B O 1
ATOM 3246 N N . LYS B 1 195 ? 3.516 -15.672 -27.625 1 79 195 LYS B N 1
ATOM 3247 C CA . LYS B 1 195 ? 2.072 -15.898 -27.625 1 79 195 LYS B CA 1
ATOM 3248 C C . LYS B 1 195 ? 1.693 -16.969 -28.641 1 79 195 LYS B C 1
ATOM 3250 O O . LYS B 1 195 ? 0.663 -17.641 -28.5 1 79 195 LYS B O 1
ATOM 3255 N N . ASN B 1 196 ? 2.629 -17.109 -29.562 1 79.19 196 ASN B N 1
ATOM 3256 C CA . ASN B 1 196 ? 2.365 -18.094 -30.609 1 79.19 196 ASN B CA 1
ATOM 3257 C C . ASN B 1 196 ? 2.443 -19.516 -30.062 1 79.19 196 ASN B C 1
ATOM 3259 O O . ASN B 1 196 ? 1.917 -20.453 -30.672 1 79.19 196 ASN B O 1
ATOM 3263 N N . TRP B 1 197 ? 3.039 -19.609 -28.953 1 84.94 197 TRP B N 1
ATOM 3264 C CA . TRP B 1 197 ? 3.252 -20.938 -28.391 1 84.94 197 TRP B CA 1
ATOM 3265 C C . TRP B 1 197 ? 2.256 -21.234 -27.281 1 84.94 197 TRP B C 1
ATOM 3267 O O . TRP B 1 197 ? 2.406 -22.219 -26.547 1 84.94 197 TRP B O 1
ATOM 3277 N N . THR B 1 198 ? 1.3 -20.344 -27.141 1 89.31 198 THR B N 1
ATOM 3278 C CA . THR B 1 198 ? 0.335 -20.5 -26.062 1 89.31 198 THR B CA 1
ATOM 3279 C C . THR B 1 198 ? -1.061 -20.766 -26.609 1 89.31 198 THR B C 1
ATOM 3281 O O . THR B 1 198 ? -1.368 -20.391 -27.75 1 89.31 198 THR B O 1
ATOM 3284 N N . GLU B 1 199 ? -1.869 -21.484 -25.875 1 89.5 199 GLU B N 1
ATOM 3285 C CA . GLU B 1 199 ? -3.283 -21.672 -26.188 1 89.5 199 GLU B CA 1
ATOM 3286 C C . GLU B 1 199 ? -4.113 -20.469 -25.719 1 89.5 199 GLU B C 1
ATOM 3288 O O . GLU B 1 199 ? -5.246 -20.281 -26.172 1 89.5 199 GLU B O 1
ATOM 3293 N N . GLY B 1 200 ? -3.562 -19.75 -24.828 1 90.69 200 GLY B N 1
ATOM 3294 C CA . GLY B 1 200 ? -4.207 -18.578 -24.266 1 90.69 200 GLY B CA 1
ATOM 3295 C C . GLY B 1 200 ? -3.363 -17.875 -23.203 1 90.69 200 GLY B C 1
ATOM 3296 O O . GLY B 1 200 ? -2.48 -18.484 -22.609 1 90.69 200 GLY B O 1
ATOM 3297 N N . VAL B 1 201 ? -3.619 -16.625 -23.125 1 92.56 201 VAL B N 1
ATOM 3298 C CA . VAL B 1 201 ? -2.936 -15.836 -22.109 1 92.56 201 VAL B CA 1
ATOM 3299 C C . VAL B 1 201 ? -3.953 -15 -21.344 1 92.56 201 VAL B C 1
ATOM 3301 O O . VAL B 1 201 ? -4.809 -14.344 -21.938 1 92.56 201 VAL B O 1
ATOM 3304 N N . ASP B 1 202 ? -3.9 -15.133 -20.125 1 95.75 202 ASP B N 1
ATOM 3305 C CA . ASP B 1 202 ? -4.684 -14.258 -19.25 1 95.75 202 ASP B CA 1
ATOM 3306 C C . ASP B 1 202 ? -3.805 -13.195 -18.594 1 95.75 202 ASP B C 1
ATOM 3308 O O . ASP B 1 202 ? -2.859 -13.523 -17.875 1 95.75 202 ASP B O 1
ATOM 3312 N N . VAL B 1 203 ? -4.098 -11.914 -18.891 1 96.06 203 VAL B N 1
ATOM 3313 C CA . VAL B 1 203 ? -3.301 -10.805 -18.375 1 96.06 203 V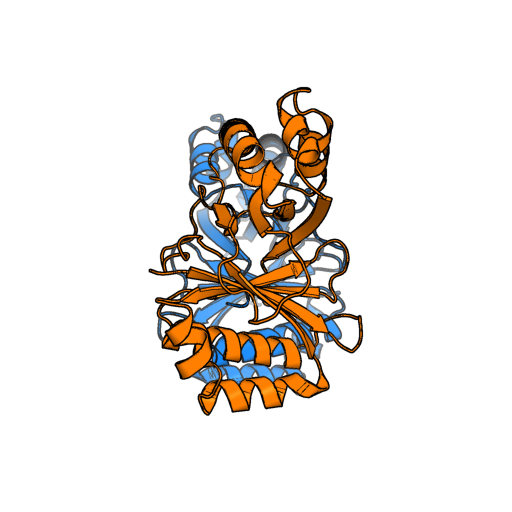AL B CA 1
ATOM 3314 C C . VAL B 1 203 ? -4.16 -9.93 -17.469 1 96.06 203 VAL B C 1
ATOM 3316 O O . VAL B 1 203 ? -5.215 -9.445 -17.875 1 96.06 203 VAL B O 1
ATOM 3319 N N . ARG B 1 204 ? -3.699 -9.789 -16.266 1 98 204 ARG B N 1
ATOM 3320 C CA . ARG B 1 204 ? -4.336 -8.875 -15.312 1 98 204 ARG B CA 1
ATOM 3321 C C . ARG B 1 204 ? -3.299 -7.988 -14.625 1 98 204 ARG B C 1
ATOM 3323 O O . ARG B 1 204 ? -2.107 -8.305 -14.625 1 98 204 ARG B O 1
ATOM 3330 N N . HIS B 1 205 ? -3.756 -6.914 -14.133 1 98.25 205 HIS B N 1
ATOM 3331 C CA . HIS B 1 205 ? -2.924 -5.984 -13.375 1 98.25 205 HIS B CA 1
ATOM 3332 C C . HIS B 1 205 ? -3.436 -5.82 -11.953 1 98.25 205 HIS B C 1
ATOM 3334 O O . HIS B 1 205 ? -4.641 -5.914 -11.703 1 98.25 205 HIS B O 1
ATOM 3340 N N . ALA B 1 206 ? -2.479 -5.637 -11.102 1 97.44 206 ALA B N 1
ATOM 3341 C CA . ALA B 1 206 ? -2.873 -5.5 -9.695 1 97.44 206 ALA B CA 1
ATOM 3342 C C . ALA B 1 206 ? -1.987 -4.488 -8.977 1 97.44 206 ALA B C 1
ATOM 3344 O O . ALA B 1 206 ? -0.886 -4.18 -9.438 1 97.44 206 ALA B O 1
ATOM 3345 N N . ARG B 1 207 ? -2.504 -3.943 -7.867 1 93.56 207 ARG B N 1
ATOM 3346 C CA . ARG B 1 207 ? -1.767 -3.045 -6.984 1 93.56 207 ARG B CA 1
ATOM 3347 C C . ARG B 1 207 ? -1.765 -3.562 -5.551 1 93.56 207 ARG B C 1
ATOM 3349 O O . ARG B 1 207 ? -2.76 -4.121 -5.086 1 93.56 207 ARG B O 1
ATOM 3356 N N . LEU B 1 208 ? -0.614 -3.281 -4.91 1 93 208 LEU B N 1
ATOM 3357 C CA . LEU B 1 208 ? -0.546 -3.656 -3.504 1 93 208 LEU B CA 1
ATOM 3358 C C . LEU B 1 208 ? -1.706 -3.047 -2.723 1 93 208 LEU B C 1
ATOM 3360 O O . LEU B 1 208 ? -2.018 -1.866 -2.887 1 93 208 LEU B O 1
ATOM 3364 N N . MET B 1 209 ? -2.322 -3.891 -1.935 1 91.56 209 MET B N 1
ATOM 3365 C CA . MET B 1 209 ? -3.48 -3.43 -1.175 1 91.56 209 MET B CA 1
ATOM 3366 C C . MET B 1 209 ? -3.051 -2.551 -0.006 1 91.56 209 MET B C 1
ATOM 3368 O O . MET B 1 209 ? -2.205 -2.949 0.797 1 91.56 209 MET B O 1
ATOM 3372 N N . GLU B 1 210 ? -3.656 -1.426 0.027 1 86 210 GLU B N 1
ATOM 3373 C CA . GLU B 1 210 ? -3.367 -0.469 1.091 1 86 210 GLU B CA 1
ATOM 3374 C C . GLU B 1 210 ? -4.336 -0.635 2.26 1 86 210 GLU B C 1
ATOM 3376 O O . GLU B 1 210 ? -5.414 -1.206 2.102 1 86 210 GLU B O 1
ATOM 3381 N N . VAL B 1 211 ? -3.914 -0.203 3.389 1 77.19 211 VAL B N 1
ATOM 3382 C CA . VAL B 1 211 ? -4.73 -0.315 4.59 1 77.19 211 VAL B CA 1
ATOM 3383 C C . VAL B 1 211 ? -6.023 0.483 4.414 1 77.19 211 VAL B C 1
ATOM 3385 O O . VAL B 1 211 ? -7.086 0.071 4.887 1 77.19 211 VAL B O 1
ATOM 3388 N N . VAL B 1 212 ? -5.887 1.623 3.828 1 71.62 212 VAL B N 1
ATOM 3389 C CA . VAL B 1 212 ? -7.109 2.404 3.666 1 71.62 212 VAL B CA 1
ATOM 3390 C C . VAL B 1 212 ? -7.285 2.791 2.199 1 71.62 212 VAL B C 1
ATOM 3392 O O . VAL B 1 212 ? -6.316 3.143 1.522 1 71.62 212 VAL B O 1
#